Protein AF-A0A7S4PZ43-F1 (afdb_monomer_lite)

Structure (mmCIF, N/CA/C/O backbone):
data_AF-A0A7S4PZ43-F1
#
_entry.id   AF-A0A7S4PZ43-F1
#
loop_
_atom_site.group_PDB
_atom_site.id
_atom_site.type_symbol
_atom_site.label_atom_id
_atom_site.label_alt_id
_atom_site.label_comp_id
_atom_site.label_asym_id
_atom_site.label_entity_id
_atom_site.label_seq_id
_atom_site.pdbx_PDB_ins_code
_atom_site.Cartn_x
_atom_site.Cartn_y
_atom_site.Cartn_z
_atom_site.occupancy
_atom_site.B_iso_or_equiv
_atom_site.auth_seq_id
_atom_site.auth_comp_id
_atom_site.auth_asym_id
_atom_site.auth_atom_id
_atom_site.pdbx_PDB_model_num
ATOM 1 N N . THR A 1 1 ? 47.391 -10.861 -33.646 1.00 40.06 1 THR A N 1
ATOM 2 C CA . THR A 1 1 ? 48.152 -11.902 -34.379 1.00 40.06 1 THR A CA 1
ATOM 3 C C . THR A 1 1 ? 47.285 -12.663 -35.394 1.00 40.06 1 THR A C 1
ATOM 5 O O . THR A 1 1 ? 47.158 -13.875 -35.329 1.00 40.06 1 THR A O 1
ATOM 8 N N . ARG A 1 2 ? 46.700 -11.979 -36.395 1.00 37.09 2 ARG A N 1
ATOM 9 C CA . ARG A 1 2 ? 46.021 -12.621 -37.548 1.00 37.09 2 ARG A CA 1
ATOM 10 C C . ARG A 1 2 ? 46.841 -12.395 -38.825 1.00 37.09 2 ARG A C 1
ATOM 12 O O . ARG A 1 2 ? 46.509 -11.481 -39.571 1.00 37.09 2 ARG A O 1
ATOM 19 N N . LYS A 1 3 ? 47.926 -13.160 -39.020 1.00 43.06 3 LYS A N 1
ATOM 20 C CA . LYS A 1 3 ? 48.665 -13.348 -40.299 1.00 43.06 3 LYS A CA 1
ATOM 21 C C . LYS A 1 3 ? 49.928 -14.216 -40.107 1.00 43.06 3 LYS A C 1
ATOM 23 O O . LYS A 1 3 ? 51.044 -13.800 -40.384 1.00 43.06 3 LYS A O 1
ATOM 28 N N . SER A 1 4 ? 49.745 -15.440 -39.633 1.00 44.03 4 SER A N 1
ATOM 29 C CA . SER A 1 4 ? 50.685 -16.552 -39.829 1.00 44.03 4 SER A CA 1
ATOM 30 C C . SER A 1 4 ? 49.905 -17.861 -39.670 1.00 44.03 4 SER A C 1
ATOM 32 O O . SER A 1 4 ? 48.785 -17.832 -39.160 1.00 44.03 4 SER A O 1
ATOM 34 N N . LEU A 1 5 ? 50.477 -18.974 -40.142 1.00 38.12 5 LEU A N 1
ATOM 35 C CA . LEU A 1 5 ? 49.819 -20.281 -40.304 1.00 38.12 5 LEU A CA 1
ATOM 36 C C . LEU A 1 5 ? 48.765 -20.297 -41.423 1.00 38.12 5 LEU A C 1
ATOM 38 O O . LEU A 1 5 ? 47.557 -20.217 -41.205 1.00 38.12 5 LEU A O 1
ATOM 42 N N . GLY A 1 6 ? 49.257 -20.450 -42.655 1.00 43.44 6 GLY A N 1
ATOM 43 C CA . GLY A 1 6 ? 48.448 -21.004 -43.733 1.00 43.44 6 GLY A CA 1
ATOM 44 C C . GLY A 1 6 ? 48.232 -22.496 -43.481 1.00 43.44 6 GLY A C 1
ATOM 45 O O . GLY A 1 6 ?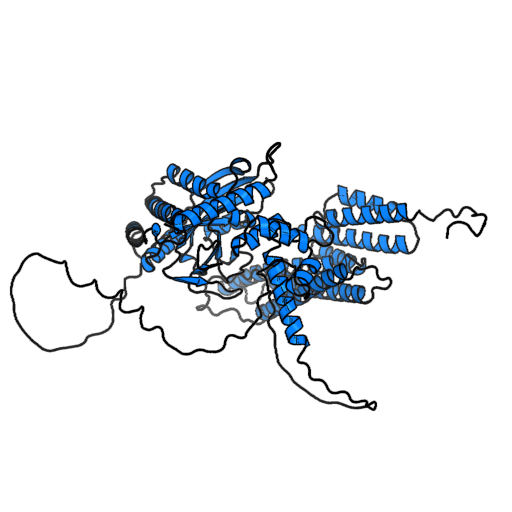 49.195 -23.253 -43.402 1.00 43.44 6 GLY A O 1
ATOM 46 N N . GLY A 1 7 ? 46.974 -22.905 -43.356 1.00 33.47 7 GLY A N 1
ATOM 47 C CA . GLY A 1 7 ? 46.552 -24.299 -43.282 1.00 33.47 7 GLY A CA 1
ATOM 48 C C . GLY A 1 7 ? 45.189 -24.423 -43.948 1.00 33.47 7 GLY A C 1
ATOM 49 O O . GLY A 1 7 ? 44.293 -23.622 -43.678 1.00 33.47 7 GLY A O 1
ATOM 50 N N . SER A 1 8 ? 45.038 -25.380 -44.863 1.00 41.94 8 SER A N 1
ATOM 51 C CA . SER A 1 8 ? 43.775 -25.604 -45.563 1.00 41.94 8 SER A CA 1
ATOM 52 C C . SER A 1 8 ? 42.727 -26.134 -44.587 1.00 41.94 8 SER A C 1
ATOM 54 O O . SER A 1 8 ? 42.802 -27.288 -44.165 1.00 41.94 8 SER A O 1
ATOM 56 N N . PHE A 1 9 ? 41.733 -25.314 -44.246 1.00 32.78 9 PHE A N 1
ATOM 57 C CA . PHE A 1 9 ? 40.575 -25.787 -43.496 1.00 32.78 9 PHE A CA 1
ATOM 58 C C . PHE A 1 9 ? 39.687 -26.641 -44.403 1.00 32.78 9 PHE A C 1
ATOM 60 O O . PHE A 1 9 ? 38.910 -26.125 -45.208 1.00 32.78 9 PHE A O 1
ATOM 67 N N . SER A 1 10 ? 39.794 -27.959 -44.242 1.00 39.12 10 SER A N 1
ATOM 68 C CA . SER A 1 10 ? 38.740 -28.884 -44.639 1.00 39.12 10 SER A CA 1
ATOM 69 C C . SER A 1 10 ? 37.443 -28.543 -43.893 1.00 39.12 10 SER A C 1
ATOM 71 O O . SER A 1 10 ? 37.439 -27.991 -42.789 1.00 39.12 10 SER A O 1
ATOM 73 N N . HIS A 1 11 ? 36.316 -28.802 -44.549 1.00 38.19 11 HIS A N 1
ATOM 74 C CA . HIS A 1 11 ? 35.013 -28.288 -44.141 1.00 38.19 11 HIS A CA 1
ATOM 75 C C . HIS A 1 11 ? 34.475 -29.049 -42.914 1.00 38.19 11 HIS A C 1
ATOM 77 O O . HIS A 1 11 ? 33.868 -30.108 -43.050 1.00 38.19 11 HIS A O 1
ATOM 83 N N . VAL A 1 12 ? 34.681 -28.514 -41.705 1.00 37.78 12 VAL A N 1
ATOM 84 C CA . VAL A 1 12 ? 34.055 -29.044 -40.480 1.00 37.78 12 VAL A CA 1
ATOM 85 C C . VAL A 1 12 ? 32.591 -28.601 -40.439 1.00 37.78 12 VAL A C 1
ATOM 87 O O . VAL A 1 12 ? 32.253 -27.535 -39.916 1.00 37.78 12 VAL A O 1
ATOM 90 N N . SER A 1 13 ? 31.704 -29.423 -40.999 1.00 43.84 13 SER A N 1
ATOM 91 C CA . SER A 1 13 ? 30.257 -29.239 -40.881 1.00 43.84 13 SER A CA 1
ATOM 92 C C . SER A 1 13 ? 29.809 -29.509 -39.440 1.00 43.84 13 SER A C 1
ATOM 94 O O . SER A 1 13 ? 29.650 -30.661 -39.046 1.00 43.84 13 SER A O 1
ATOM 96 N N . GLY A 1 14 ? 29.607 -28.454 -38.644 1.00 49.31 14 GLY A N 1
ATOM 97 C CA . GLY A 1 14 ? 29.029 -28.589 -37.299 1.00 49.31 14 GLY A CA 1
ATOM 98 C C . GLY A 1 14 ? 29.255 -27.413 -36.347 1.00 49.31 14 GLY A C 1
ATOM 99 O O . GLY A 1 14 ? 28.447 -27.191 -35.448 1.00 49.31 14 GLY A O 1
ATOM 100 N N . SER A 1 15 ? 30.307 -26.610 -36.538 1.00 53.00 15 SER A N 1
ATOM 101 C CA . SER A 1 15 ? 30.598 -25.503 -35.615 1.00 53.00 15 SER A CA 1
ATOM 102 C C . SER A 1 15 ? 29.815 -24.232 -35.964 1.00 53.00 15 SER A C 1
ATOM 104 O O . SER A 1 15 ? 30.200 -23.460 -36.846 1.00 53.00 15 SER A O 1
ATOM 106 N N . LYS A 1 16 ? 28.707 -23.987 -35.250 1.00 61.78 16 LYS A N 1
ATOM 107 C CA . LYS A 1 16 ? 28.014 -22.687 -35.272 1.00 61.78 16 LYS A CA 1
ATOM 108 C C . LYS A 1 16 ? 28.978 -21.576 -34.861 1.00 61.78 16 LYS A C 1
ATOM 110 O O . LYS A 1 16 ? 29.667 -21.681 -33.848 1.00 61.78 16 LYS A O 1
ATOM 115 N N . THR A 1 17 ? 28.959 -20.462 -35.589 1.00 70.94 17 THR A N 1
ATOM 116 C CA . THR A 1 17 ? 29.810 -19.310 -35.256 1.00 70.94 17 THR A CA 1
ATOM 117 C C . THR A 1 17 ? 29.513 -18.765 -33.851 1.00 70.94 17 THR A C 1
ATOM 119 O O . THR A 1 17 ? 28.366 -18.767 -33.401 1.00 70.94 17 THR A O 1
ATOM 122 N N . ILE A 1 18 ? 30.526 -18.202 -33.181 1.00 70.81 18 ILE A N 1
ATOM 123 C CA . ILE A 1 18 ? 30.396 -17.572 -31.848 1.00 70.81 18 ILE A CA 1
ATOM 124 C C . ILE A 1 18 ? 29.248 -16.540 -31.816 1.00 70.81 18 ILE A C 1
ATOM 126 O O . ILE A 1 18 ? 28.489 -16.468 -30.850 1.00 70.81 18 ILE A O 1
ATOM 130 N N . LYS A 1 19 ? 29.057 -15.784 -32.909 1.00 73.69 19 LYS A N 1
ATOM 131 C CA . LYS A 1 19 ? 27.944 -14.829 -33.065 1.00 73.69 19 LYS A CA 1
ATOM 132 C C . LYS A 1 19 ? 26.570 -15.510 -33.023 1.00 73.69 19 LYS A C 1
ATOM 134 O O . LYS A 1 19 ? 25.639 -14.968 -32.434 1.00 73.69 19 LYS A O 1
ATOM 139 N N . GLN A 1 20 ? 26.442 -16.688 -33.633 1.00 76.12 20 GLN A N 1
ATOM 140 C CA . GLN A 1 20 ? 25.207 -17.471 -33.638 1.00 76.12 20 GLN A CA 1
ATOM 141 C C . GLN A 1 20 ? 24.920 -18.061 -32.251 1.00 76.12 20 GLN A C 1
ATOM 143 O O . GLN A 1 20 ? 23.798 -17.916 -31.774 1.00 76.12 20 GLN A O 1
ATOM 148 N N . LYS A 1 21 ? 25.928 -18.622 -31.564 1.00 73.31 21 LYS A N 1
ATOM 149 C CA . LYS A 1 21 ? 25.785 -19.096 -30.173 1.00 73.31 21 LYS A CA 1
ATOM 150 C C . LYS A 1 21 ? 25.343 -17.975 -29.224 1.00 73.31 21 LYS A C 1
ATOM 152 O O . LYS A 1 21 ? 24.355 -18.137 -28.511 1.00 73.31 21 LYS A O 1
ATOM 157 N N . LYS A 1 22 ? 25.983 -16.798 -29.290 1.00 78.00 22 LYS A N 1
ATOM 158 C CA . LYS A 1 22 ? 25.585 -15.624 -28.491 1.00 78.00 22 LYS A CA 1
ATOM 159 C C . LYS A 1 22 ? 24.127 -15.214 -28.746 1.00 78.00 22 LYS A C 1
ATOM 161 O O . LYS A 1 22 ? 23.372 -15.032 -27.798 1.00 78.00 22 LYS A O 1
ATOM 166 N N . ARG A 1 23 ? 23.700 -15.146 -30.015 1.00 84.56 23 ARG A N 1
ATOM 167 C CA . ARG A 1 23 ? 22.309 -14.825 -30.391 1.00 84.56 23 ARG A CA 1
ATOM 168 C C . ARG A 1 23 ? 21.291 -15.808 -29.798 1.00 84.56 23 ARG A C 1
ATOM 170 O O . ARG A 1 23 ? 20.226 -15.374 -29.366 1.00 84.56 23 ARG A O 1
ATOM 177 N N . VAL A 1 24 ? 21.598 -17.106 -29.790 1.00 83.88 24 VAL A N 1
ATOM 178 C CA . VAL A 1 24 ? 20.732 -18.146 -29.204 1.00 83.88 24 VAL A CA 1
ATOM 179 C C . VAL A 1 24 ? 20.622 -17.964 -27.684 1.00 83.88 24 VAL A C 1
ATOM 181 O O . VAL A 1 24 ? 19.514 -17.971 -27.149 1.00 83.88 24 VAL A O 1
ATOM 184 N N . LEU A 1 25 ? 21.741 -17.696 -27.002 1.00 79.69 25 LEU A N 1
ATOM 185 C CA . LEU A 1 25 ? 21.775 -17.438 -25.558 1.00 79.69 25 LEU A CA 1
ATOM 186 C C . LEU A 1 25 ? 21.009 -16.162 -25.160 1.00 79.69 25 LEU A C 1
ATOM 188 O O . LEU A 1 25 ? 20.239 -16.178 -24.201 1.00 79.69 25 LEU A O 1
ATOM 192 N N . ASP A 1 26 ? 21.172 -15.065 -25.902 1.00 81.25 26 ASP A N 1
ATOM 193 C CA . ASP A 1 26 ? 20.469 -13.805 -25.626 1.00 81.25 26 ASP A CA 1
ATOM 194 C C . ASP A 1 26 ? 18.951 -13.941 -25.879 1.00 81.25 26 ASP A C 1
ATOM 196 O O . ASP A 1 26 ? 18.136 -13.455 -25.088 1.00 81.25 26 ASP A O 1
ATOM 200 N N . LYS A 1 27 ? 18.552 -14.698 -26.916 1.00 87.38 27 LYS A N 1
ATOM 201 C CA . LYS A 1 27 ? 17.149 -15.070 -27.181 1.00 87.38 27 LYS A CA 1
ATOM 202 C C . LYS A 1 27 ? 16.567 -15.919 -26.040 1.00 87.38 27 LYS A C 1
ATOM 204 O O . LYS A 1 27 ? 15.459 -15.633 -25.588 1.00 87.38 27 LYS A O 1
ATOM 209 N N . TYR A 1 28 ? 17.316 -16.900 -25.523 1.00 86.94 28 TYR A N 1
ATOM 210 C CA . TYR A 1 28 ? 16.922 -17.676 -24.339 1.00 86.94 28 TYR A CA 1
ATOM 211 C C . TYR A 1 28 ? 16.715 -16.786 -23.104 1.00 86.94 28 TYR A C 1
ATOM 213 O O . TYR A 1 28 ? 15.659 -16.848 -22.475 1.00 86.94 28 TYR A O 1
ATOM 221 N N . ARG A 1 29 ? 17.681 -15.913 -22.781 1.00 80.88 29 ARG A N 1
ATOM 222 C CA . ARG A 1 29 ? 17.624 -15.015 -21.610 1.00 80.88 29 ARG A CA 1
ATOM 223 C C . ARG A 1 29 ? 16.364 -14.145 -21.601 1.00 80.88 29 ARG A C 1
ATOM 225 O O . ARG A 1 29 ? 15.689 -14.061 -20.573 1.00 80.88 29 ARG A O 1
ATOM 232 N N . GLY A 1 30 ? 16.016 -13.552 -22.746 1.00 82.00 30 GLY A N 1
ATOM 233 C CA . GLY A 1 30 ? 14.784 -12.773 -22.898 1.00 82.00 30 GLY A CA 1
ATOM 234 C C . GLY A 1 30 ? 13.521 -13.606 -22.651 1.00 82.00 30 GLY A C 1
ATOM 235 O O . GLY A 1 30 ? 12.648 -13.197 -21.881 1.00 82.00 30 GLY A O 1
ATOM 236 N N . LEU A 1 31 ? 13.450 -14.804 -23.241 1.00 86.75 31 LEU A N 1
ATOM 237 C CA . LEU A 1 31 ? 12.308 -15.712 -23.096 1.00 86.75 31 LEU A CA 1
ATOM 238 C C . LEU A 1 31 ? 12.152 -16.242 -21.664 1.00 86.75 31 LEU A C 1
ATOM 240 O O . LEU A 1 31 ? 11.038 -16.210 -21.147 1.00 86.75 31 LEU A O 1
ATOM 244 N N . ARG A 1 32 ? 13.240 -16.628 -20.979 1.00 83.06 32 ARG A N 1
ATOM 245 C CA . ARG A 1 32 ? 13.225 -17.012 -19.551 1.00 83.06 32 ARG A CA 1
ATOM 246 C C . ARG A 1 32 ? 12.598 -15.908 -18.698 1.00 83.06 32 ARG A C 1
ATOM 248 O O . ARG A 1 32 ? 11.658 -16.162 -17.951 1.00 83.06 32 ARG A O 1
ATOM 255 N N . GLY A 1 33 ? 13.042 -14.660 -18.865 1.00 76.69 33 GLY A N 1
ATOM 256 C CA . GLY A 1 33 ? 12.478 -13.519 -18.137 1.00 76.69 33 GLY A CA 1
ATOM 257 C C . GLY A 1 33 ? 11.003 -13.235 -18.461 1.00 76.69 33 GLY A C 1
ATOM 258 O O . GLY A 1 33 ? 10.268 -12.725 -17.616 1.00 76.69 33 GLY A O 1
ATOM 259 N N . MET A 1 34 ? 10.529 -13.536 -19.672 1.00 84.31 34 MET A N 1
ATOM 260 C CA . MET A 1 34 ? 9.101 -13.451 -20.013 1.00 84.31 34 MET A CA 1
ATOM 261 C C . MET A 1 34 ? 8.296 -14.584 -19.363 1.00 84.31 34 MET A C 1
ATOM 263 O O . MET A 1 34 ? 7.249 -14.321 -18.767 1.00 84.31 34 MET A O 1
ATOM 267 N N . LEU A 1 35 ? 8.816 -15.812 -19.409 1.00 81.88 35 LEU A N 1
ATOM 268 C CA . LEU A 1 35 ? 8.137 -17.012 -18.930 1.00 81.88 35 LEU A CA 1
ATOM 269 C C . LEU A 1 35 ? 8.001 -17.035 -17.403 1.00 81.88 35 LEU A C 1
ATOM 271 O O . LEU A 1 35 ? 6.926 -17.335 -16.901 1.00 81.88 35 LEU A O 1
ATOM 275 N N . LEU A 1 36 ? 9.023 -16.607 -16.654 1.00 74.94 36 LEU A N 1
ATOM 276 C CA . LEU A 1 36 ? 8.933 -16.495 -15.189 1.00 74.94 36 LEU A CA 1
ATOM 277 C C . LEU A 1 36 ? 7.823 -15.523 -14.738 1.00 74.94 36 LEU A C 1
ATOM 279 O O . LEU A 1 36 ? 7.160 -15.752 -13.730 1.00 74.94 36 LEU A O 1
ATOM 283 N N . ARG A 1 37 ? 7.557 -14.464 -15.518 1.00 77.81 37 ARG A N 1
ATOM 284 C CA . ARG A 1 37 ? 6.448 -13.525 -15.258 1.00 77.81 37 ARG A CA 1
ATOM 285 C C . ARG A 1 37 ? 5.091 -14.092 -15.692 1.00 77.81 37 ARG A C 1
ATOM 287 O O . ARG A 1 37 ? 4.084 -13.872 -15.014 1.00 77.81 37 ARG A O 1
ATOM 294 N N . LYS A 1 38 ? 5.042 -14.824 -16.810 1.00 83.38 38 LYS A N 1
ATOM 295 C CA . LYS A 1 38 ? 3.827 -15.462 -17.349 1.00 83.38 38 LYS A CA 1
ATOM 296 C C . LYS A 1 38 ? 4.094 -16.925 -17.743 1.00 83.38 38 LYS A C 1
ATOM 298 O O . LYS A 1 38 ? 4.262 -17.197 -18.931 1.00 83.38 38 LYS A O 1
ATOM 303 N N . PRO A 1 39 ? 4.060 -17.866 -16.778 1.00 85.06 39 PRO A N 1
ATOM 304 C CA . PRO A 1 39 ? 4.402 -19.274 -17.015 1.00 85.06 39 PRO A CA 1
ATOM 305 C C . PRO A 1 39 ? 3.516 -19.981 -18.048 1.00 85.06 39 PRO A C 1
ATOM 307 O O . PRO A 1 39 ? 3.942 -20.929 -18.694 1.00 85.06 39 PRO A O 1
ATOM 310 N N . GLU A 1 40 ? 2.288 -19.494 -18.230 1.00 85.94 40 GLU A N 1
ATOM 311 C CA . GLU A 1 40 ? 1.296 -20.049 -19.158 1.00 85.94 40 GLU A CA 1
ATOM 312 C C . GLU A 1 40 ? 1.296 -19.367 -20.542 1.00 85.94 40 GLU A C 1
ATOM 314 O O . GLU A 1 40 ? 0.433 -19.665 -21.371 1.00 85.94 40 GLU A O 1
ATOM 319 N N . ASP A 1 41 ? 2.223 -18.439 -20.828 1.00 89.81 41 ASP A N 1
ATOM 320 C CA . ASP A 1 41 ? 2.248 -17.769 -22.133 1.00 89.81 41 ASP A CA 1
ATOM 321 C C . ASP A 1 41 ? 2.708 -18.710 -23.257 1.00 89.81 41 ASP A C 1
ATOM 323 O O . ASP A 1 41 ? 3.895 -18.880 -23.544 1.00 89.81 41 ASP A O 1
ATOM 327 N N . GLN A 1 42 ? 1.718 -19.254 -23.961 1.00 89.19 42 GLN A N 1
ATOM 328 C CA . GLN A 1 42 ? 1.879 -20.123 -25.125 1.00 89.19 42 GLN A CA 1
ATOM 329 C C . GLN A 1 42 ? 2.745 -19.514 -26.240 1.00 89.19 42 GLN A C 1
ATOM 331 O O . GLN A 1 42 ? 3.337 -20.260 -27.020 1.00 89.19 42 GLN A O 1
ATOM 336 N N . LYS A 1 43 ? 2.851 -18.179 -26.344 1.00 90.75 43 LYS A N 1
ATOM 337 C CA . LYS A 1 43 ? 3.760 -17.541 -27.312 1.00 90.75 43 LYS A CA 1
ATOM 338 C C . LYS A 1 43 ? 5.217 -17.685 -26.877 1.00 90.75 43 LYS A C 1
ATOM 340 O O . LYS A 1 43 ? 6.040 -18.124 -27.678 1.00 90.75 43 LYS A O 1
ATOM 345 N N . THR A 1 44 ? 5.521 -17.375 -25.617 1.00 89.50 44 THR A N 1
ATOM 346 C CA . THR A 1 44 ? 6.857 -17.552 -25.032 1.00 89.50 44 THR A CA 1
ATOM 347 C C . THR A 1 44 ? 7.281 -19.023 -25.022 1.00 89.50 44 THR A C 1
ATOM 349 O O . THR A 1 44 ? 8.397 -19.317 -25.441 1.00 89.50 44 THR A O 1
ATOM 352 N N . LEU A 1 45 ? 6.390 -19.956 -24.659 1.00 87.19 45 LEU A N 1
ATOM 353 C CA . LEU A 1 45 ? 6.670 -21.402 -24.700 1.00 87.19 45 LEU A CA 1
ATOM 354 C C . LEU A 1 45 ? 7.011 -21.893 -26.117 1.00 87.19 45 LEU A C 1
ATOM 356 O O . LEU A 1 45 ? 8.025 -22.558 -26.313 1.00 87.19 45 LEU A O 1
ATOM 360 N N . LYS A 1 46 ? 6.231 -21.509 -27.139 1.00 91.25 46 LYS A N 1
ATOM 361 C CA . LYS A 1 46 ? 6.539 -21.852 -28.542 1.00 91.25 46 LYS A CA 1
ATOM 362 C C . LYS A 1 46 ? 7.858 -21.243 -29.021 1.00 91.25 46 LYS A C 1
ATOM 364 O O . LYS A 1 46 ? 8.600 -21.888 -29.758 1.00 91.25 46 LYS A O 1
ATOM 369 N N . ALA A 1 47 ? 8.169 -20.018 -28.601 1.00 91.19 47 ALA A N 1
ATOM 370 C CA . ALA A 1 47 ? 9.442 -19.381 -28.920 1.00 91.19 47 ALA A CA 1
ATOM 371 C C . ALA A 1 47 ? 10.632 -20.066 -28.221 1.00 91.19 47 ALA A C 1
ATOM 373 O O . ALA A 1 47 ? 11.701 -20.163 -28.823 1.00 91.19 47 ALA A O 1
ATOM 374 N N . LEU A 1 48 ? 10.446 -20.577 -26.998 1.00 89.50 48 LEU A N 1
ATOM 375 C CA . LEU A 1 48 ? 11.454 -21.333 -26.250 1.00 89.50 48 LEU A CA 1
ATOM 376 C C . LEU A 1 48 ? 11.702 -22.712 -26.879 1.00 89.50 48 LEU A C 1
ATOM 378 O O . LEU A 1 48 ? 12.852 -23.062 -27.129 1.00 89.50 48 LEU A O 1
ATOM 382 N N . ALA A 1 49 ? 10.644 -23.426 -27.271 1.00 88.94 49 ALA A N 1
ATOM 383 C CA . ALA A 1 49 ? 10.756 -24.671 -28.033 1.00 88.94 49 ALA A CA 1
ATOM 384 C C . ALA A 1 49 ? 11.492 -24.473 -29.375 1.00 88.94 49 ALA A C 1
ATOM 386 O O . ALA A 1 49 ? 12.287 -25.321 -29.777 1.00 88.94 49 ALA A O 1
ATOM 387 N N . ALA A 1 50 ? 11.297 -23.328 -30.044 1.00 89.62 50 ALA A N 1
ATOM 388 C CA . ALA A 1 50 ? 12.059 -22.978 -31.243 1.00 89.62 50 ALA A CA 1
ATOM 389 C C . ALA A 1 50 ? 13.551 -22.721 -30.946 1.00 89.62 50 ALA A C 1
ATOM 391 O O . ALA A 1 50 ? 14.394 -23.156 -31.720 1.00 89.62 50 ALA A O 1
ATOM 392 N N . VAL A 1 51 ? 13.895 -22.076 -29.820 1.00 88.81 51 VAL A N 1
ATOM 393 C CA . VAL A 1 51 ? 15.298 -21.974 -29.356 1.00 88.81 51 VAL A CA 1
ATOM 394 C C . VAL A 1 51 ? 15.883 -23.359 -29.090 1.00 88.81 51 VAL A C 1
ATOM 396 O O . VAL A 1 51 ? 17.008 -23.628 -29.496 1.00 88.81 51 VAL A O 1
ATOM 399 N N . ARG A 1 52 ? 15.111 -24.253 -28.462 1.00 89.12 52 ARG A N 1
ATOM 400 C CA . ARG A 1 52 ? 15.521 -25.632 -28.179 1.00 89.12 52 ARG A CA 1
ATOM 401 C C . ARG A 1 52 ? 15.841 -26.404 -29.461 1.00 89.12 52 ARG A C 1
ATOM 403 O O . ARG A 1 52 ? 16.876 -27.052 -29.532 1.00 89.12 52 ARG A O 1
ATOM 410 N N . ALA A 1 53 ? 14.992 -26.279 -30.481 1.00 87.38 53 ALA A N 1
ATOM 411 C CA . ALA A 1 53 ? 15.184 -26.899 -31.793 1.00 87.38 53 ALA A CA 1
ATOM 412 C C . ALA A 1 53 ? 16.352 -26.304 -32.606 1.00 87.38 53 ALA A C 1
ATOM 414 O O . ALA A 1 53 ? 16.800 -26.924 -33.566 1.00 87.38 53 ALA A O 1
ATOM 415 N N . GLU A 1 54 ? 16.861 -25.120 -32.244 1.00 85.69 54 GLU A N 1
ATOM 416 C CA . GLU A 1 54 ? 18.083 -24.574 -32.843 1.00 85.69 54 GLU A CA 1
ATOM 417 C C . GLU A 1 54 ? 19.361 -25.230 -32.278 1.00 85.69 54 GLU A C 1
ATOM 419 O O . GLU A 1 54 ? 20.399 -25.134 -32.933 1.00 85.69 54 GLU A O 1
ATOM 424 N N . LEU A 1 55 ? 19.344 -25.857 -31.089 1.00 83.69 55 LEU A N 1
ATOM 425 C CA . LEU A 1 55 ? 20.530 -26.415 -30.407 1.00 83.69 55 LEU A CA 1
ATOM 426 C C . LEU A 1 55 ? 21.026 -27.740 -31.015 1.00 83.69 55 LEU A C 1
ATOM 428 O O . LEU A 1 55 ? 20.244 -28.527 -31.534 1.00 83.69 55 LEU A O 1
ATOM 432 N N . GLY A 1 56 ? 22.346 -27.957 -30.973 1.00 78.00 56 GLY A N 1
ATOM 433 C CA . GLY A 1 56 ? 23.007 -29.188 -31.426 1.00 78.00 56 GLY A CA 1
ATOM 434 C C . GLY A 1 56 ? 23.502 -30.068 -30.272 1.00 78.00 56 GLY A C 1
ATOM 435 O O . GLY A 1 56 ? 23.226 -29.800 -29.108 1.00 78.00 56 GLY A O 1
ATOM 436 N N . GLU A 1 57 ? 24.272 -31.108 -30.594 1.00 75.19 57 GLU A N 1
ATOM 437 C CA . GLU A 1 57 ? 24.673 -32.144 -29.623 1.00 75.19 57 GLU A CA 1
ATOM 438 C C . GLU A 1 57 ? 25.934 -31.821 -28.797 1.00 75.19 57 GLU A C 1
ATOM 440 O O . GLU A 1 57 ? 26.270 -32.573 -27.885 1.00 75.19 57 GLU A O 1
ATOM 445 N N . GLY A 1 58 ? 26.637 -30.722 -29.095 1.00 75.62 58 GLY A N 1
ATOM 446 C CA . GLY A 1 58 ? 27.883 -30.348 -28.414 1.00 75.62 58 GLY A CA 1
ATOM 447 C C . GLY A 1 58 ? 27.686 -29.924 -26.953 1.00 75.62 58 GLY A C 1
ATOM 448 O O . GLY A 1 58 ? 26.645 -29.388 -26.593 1.00 75.62 58 GLY A O 1
ATOM 449 N N . GLU A 1 59 ? 28.713 -30.104 -26.122 1.00 72.75 59 GLU A N 1
ATOM 450 C CA . GLU A 1 59 ? 28.660 -29.949 -24.656 1.00 72.75 59 GLU A CA 1
ATOM 451 C C . GLU A 1 59 ? 28.066 -28.611 -24.158 1.00 72.75 59 GLU A C 1
ATOM 453 O O . GLU A 1 59 ? 27.214 -28.601 -23.270 1.00 72.75 59 GLU A O 1
ATOM 458 N N . GLU A 1 60 ? 28.431 -27.481 -24.775 1.00 71.50 60 GLU A N 1
ATOM 459 C CA . GLU A 1 60 ? 27.841 -26.165 -24.464 1.00 71.50 60 GLU A CA 1
ATOM 460 C C . GLU A 1 60 ? 26.344 -26.078 -24.817 1.00 71.50 60 GLU A C 1
ATOM 462 O O . GLU A 1 60 ? 25.551 -25.519 -24.055 1.00 71.50 60 GLU A O 1
ATOM 467 N N . ASP A 1 61 ? 25.949 -26.634 -25.969 1.00 81.12 61 ASP A N 1
ATOM 468 C CA . ASP A 1 61 ? 24.554 -26.662 -26.420 1.00 81.12 61 ASP A CA 1
ATOM 469 C C . ASP A 1 61 ? 23.739 -27.624 -25.517 1.00 81.12 61 ASP A C 1
ATOM 471 O O . ASP A 1 61 ? 22.597 -27.313 -25.187 1.00 81.12 61 ASP A O 1
ATOM 475 N N . GLN A 1 62 ? 24.338 -28.718 -25.017 1.00 83.06 62 GLN A N 1
ATOM 476 C CA . GLN A 1 62 ? 23.745 -29.639 -24.030 1.00 83.06 62 GLN A CA 1
ATOM 477 C C . GLN A 1 62 ? 23.542 -28.991 -22.651 1.00 83.06 62 GLN A C 1
ATOM 479 O O . GLN A 1 62 ? 22.509 -29.199 -22.011 1.00 83.06 62 GLN A O 1
ATOM 484 N N . ALA A 1 63 ? 24.494 -28.179 -22.182 1.00 79.44 63 ALA A N 1
ATOM 485 C CA . ALA A 1 63 ? 24.337 -27.420 -20.940 1.00 79.44 63 ALA A CA 1
ATOM 486 C C . ALA A 1 63 ? 23.178 -26.411 -21.046 1.00 79.44 63 ALA A C 1
ATOM 488 O O . ALA A 1 63 ? 22.332 -26.332 -20.153 1.00 79.44 63 ALA A O 1
ATOM 489 N N . LEU A 1 64 ? 23.083 -25.696 -22.173 1.00 82.00 64 LEU A N 1
ATOM 490 C CA . LEU A 1 64 ? 21.972 -24.782 -22.441 1.00 82.00 64 LEU A CA 1
ATOM 491 C C . LEU A 1 64 ? 20.635 -25.523 -22.634 1.00 82.00 64 LEU A C 1
ATOM 493 O O . LEU A 1 64 ? 19.596 -25.014 -22.220 1.00 82.00 64 LEU A O 1
ATOM 497 N N . LEU A 1 65 ? 20.645 -26.734 -23.200 1.00 86.12 65 LEU A N 1
ATOM 498 C CA . LEU A 1 65 ? 19.459 -27.581 -23.344 1.00 86.12 65 LEU A CA 1
ATOM 499 C C . LEU A 1 65 ? 18.878 -27.992 -21.981 1.00 86.12 65 LEU A C 1
ATOM 501 O O . LEU A 1 65 ? 17.672 -27.849 -21.779 1.00 86.12 65 LEU A O 1
ATOM 505 N N . LYS A 1 66 ? 19.723 -28.425 -21.035 1.00 85.31 66 LYS A N 1
ATOM 506 C CA . LYS A 1 66 ? 19.318 -28.743 -19.651 1.00 85.31 66 LYS A CA 1
ATOM 507 C C . LYS A 1 66 ? 18.721 -27.530 -18.930 1.00 85.31 66 LYS A C 1
ATOM 509 O O . LYS A 1 66 ? 17.680 -27.627 -18.288 1.00 85.31 66 LYS A O 1
ATOM 514 N N . GLU A 1 67 ? 19.343 -26.367 -19.091 1.00 84.94 67 GLU A N 1
ATOM 515 C CA . GLU A 1 67 ? 18.894 -25.098 -18.506 1.00 84.94 67 GLU A CA 1
ATOM 516 C C . GLU A 1 67 ? 17.561 -24.604 -19.123 1.00 84.94 67 GLU A C 1
ATOM 518 O O . GLU A 1 67 ? 16.694 -24.100 -18.403 1.00 84.94 67 GLU A O 1
ATOM 523 N N . ILE A 1 68 ? 17.326 -24.845 -20.423 1.00 87.50 68 ILE A N 1
ATOM 524 C CA . ILE A 1 68 ? 16.014 -24.650 -21.068 1.00 87.50 68 ILE A CA 1
ATOM 525 C C . ILE A 1 68 ? 14.968 -25.607 -20.487 1.00 87.50 68 ILE A C 1
ATOM 527 O O . ILE A 1 68 ? 13.901 -25.144 -20.088 1.00 87.50 68 ILE A O 1
ATOM 531 N N . GLN A 1 69 ? 15.265 -26.908 -20.401 1.00 89.75 69 GLN A N 1
ATOM 532 C CA . GLN A 1 69 ? 14.353 -27.919 -19.844 1.00 89.75 69 GLN A CA 1
ATOM 533 C C . GLN A 1 69 ? 13.961 -27.588 -18.397 1.00 89.75 69 GLN A C 1
ATOM 535 O O . GLN A 1 69 ? 12.785 -27.635 -18.048 1.00 89.75 69 GLN A O 1
ATOM 540 N N . ALA A 1 70 ? 14.917 -27.150 -17.578 1.00 88.88 70 ALA A N 1
ATOM 541 C CA . ALA A 1 70 ? 14.667 -26.705 -16.211 1.00 88.88 70 ALA A CA 1
ATOM 542 C C . ALA A 1 70 ? 13.746 -25.477 -16.136 1.00 88.88 70 ALA A C 1
ATOM 544 O O . ALA A 1 70 ? 12.906 -25.377 -15.244 1.00 88.88 70 ALA A O 1
ATOM 545 N N . THR A 1 71 ? 13.871 -24.549 -17.087 1.00 88.69 71 THR A N 1
ATOM 546 C CA . THR A 1 71 ? 12.986 -23.381 -17.200 1.00 88.69 71 THR A CA 1
ATOM 547 C C . THR A 1 71 ? 11.591 -23.757 -17.720 1.00 88.69 71 THR A C 1
ATOM 549 O O . THR A 1 71 ? 10.603 -23.183 -17.257 1.00 88.69 71 THR A O 1
ATOM 552 N N . GLU A 1 72 ? 11.479 -24.739 -18.623 1.00 90.38 72 GLU A N 1
ATOM 553 C CA . GLU A 1 72 ? 10.198 -25.332 -19.047 1.00 90.38 72 GLU A CA 1
ATOM 554 C C . GLU A 1 72 ? 9.494 -26.018 -17.858 1.00 90.38 72 GLU A C 1
ATOM 556 O O . GLU A 1 72 ? 8.315 -25.754 -17.607 1.00 90.38 72 GLU A O 1
ATOM 561 N N . ALA A 1 73 ? 10.228 -26.810 -17.068 1.00 91.38 73 ALA A N 1
ATOM 562 C CA . ALA A 1 73 ? 9.736 -27.468 -15.858 1.00 91.38 73 ALA A CA 1
ATOM 563 C C . ALA A 1 73 ? 9.305 -26.456 -14.779 1.00 91.38 73 ALA A C 1
ATOM 565 O O . ALA A 1 73 ? 8.186 -26.527 -14.274 1.00 91.38 73 ALA A O 1
ATOM 566 N N . LEU A 1 74 ? 10.119 -25.429 -14.506 1.00 88.94 74 LEU A N 1
ATOM 567 C CA . LEU A 1 74 ? 9.790 -24.355 -13.560 1.00 88.94 74 LEU A CA 1
ATOM 568 C C . LEU A 1 74 ? 8.498 -23.630 -13.956 1.00 88.94 74 LEU A C 1
ATOM 570 O O . LEU A 1 74 ? 7.637 -23.371 -13.114 1.00 88.94 74 LEU A O 1
ATOM 574 N N . ALA A 1 75 ? 8.328 -23.335 -15.247 1.00 89.62 75 ALA A N 1
ATOM 575 C CA . ALA A 1 75 ? 7.112 -22.716 -15.754 1.00 89.62 75 ALA A CA 1
ATOM 576 C C . ALA A 1 75 ? 5.892 -23.642 -15.621 1.00 89.62 75 ALA A C 1
ATOM 578 O O . ALA A 1 75 ? 4.832 -23.199 -15.172 1.00 89.62 75 ALA A O 1
ATOM 579 N N . ALA A 1 76 ? 6.040 -24.930 -15.946 1.00 91.00 76 ALA A N 1
ATOM 580 C CA . ALA A 1 76 ? 4.989 -25.927 -15.763 1.00 91.00 76 ALA A CA 1
ATOM 581 C C . ALA A 1 76 ? 4.581 -26.069 -14.285 1.00 91.00 76 ALA A C 1
ATOM 583 O O . ALA A 1 76 ? 3.385 -26.094 -13.987 1.00 91.00 76 ALA A O 1
ATOM 584 N N . GLY A 1 77 ? 5.551 -26.075 -13.365 1.00 89.06 77 GLY A N 1
ATOM 585 C CA . GLY A 1 77 ? 5.327 -26.153 -11.921 1.00 89.06 77 GLY A CA 1
ATOM 586 C C . GLY A 1 77 ? 4.606 -24.925 -11.364 1.00 89.06 77 GLY A C 1
ATOM 587 O O . GLY A 1 77 ? 3.577 -25.056 -10.702 1.00 89.06 77 GLY A O 1
ATOM 588 N N . LEU A 1 78 ? 5.062 -23.719 -11.721 1.00 86.75 78 LEU A N 1
ATOM 589 C CA . LEU A 1 78 ? 4.387 -22.463 -11.367 1.00 86.75 78 LEU A CA 1
ATOM 590 C C . LEU A 1 78 ? 2.955 -22.391 -11.926 1.00 86.75 78 LEU A C 1
ATOM 592 O O . LEU A 1 78 ? 2.055 -21.872 -11.265 1.00 86.75 78 LEU A O 1
ATOM 596 N N . ALA A 1 79 ? 2.727 -22.906 -13.135 1.00 87.69 79 ALA A N 1
ATOM 597 C CA . ALA A 1 79 ? 1.403 -22.969 -13.743 1.00 87.69 79 ALA A CA 1
ATOM 598 C C . ALA A 1 79 ? 0.487 -23.989 -13.038 1.00 87.69 79 ALA A C 1
ATOM 600 O O . ALA A 1 79 ? -0.672 -23.689 -12.757 1.00 87.69 79 ALA A O 1
ATOM 601 N N . ALA A 1 80 ? 1.002 -25.173 -12.693 1.00 87.06 80 ALA A N 1
ATOM 602 C CA . ALA A 1 80 ? 0.269 -26.180 -11.926 1.00 87.06 80 ALA A CA 1
ATOM 603 C C . ALA A 1 80 ? -0.112 -25.660 -10.527 1.00 87.06 80 ALA A C 1
ATOM 605 O O . ALA A 1 80 ? -1.279 -25.746 -10.141 1.00 87.06 80 ALA A O 1
ATOM 606 N N . ALA A 1 81 ? 0.814 -24.991 -9.829 1.00 82.88 81 ALA A N 1
ATOM 607 C CA . ALA A 1 81 ? 0.558 -24.360 -8.534 1.00 82.88 81 ALA A CA 1
ATOM 608 C C . ALA A 1 81 ? -0.570 -23.312 -8.604 1.00 82.88 81 ALA A C 1
ATOM 610 O O . ALA A 1 81 ? -1.445 -23.292 -7.740 1.00 82.88 81 ALA A O 1
ATOM 611 N N . ARG A 1 82 ? -0.610 -22.486 -9.663 1.00 84.06 82 ARG A N 1
ATOM 612 C CA . ARG A 1 82 ? -1.692 -21.505 -9.896 1.00 84.06 82 ARG A CA 1
ATOM 613 C C . ARG A 1 82 ? -3.062 -22.147 -10.118 1.00 84.06 82 ARG A C 1
ATOM 615 O O . ARG A 1 82 ? -4.069 -21.534 -9.778 1.00 84.06 82 ARG A O 1
ATOM 622 N N . ARG A 1 83 ? -3.107 -23.365 -10.665 1.00 84.81 83 ARG A N 1
ATOM 623 C CA . ARG A 1 83 ? -4.341 -24.153 -10.838 1.00 84.81 83 ARG A CA 1
ATOM 624 C C . ARG A 1 83 ? -4.711 -24.984 -9.601 1.00 84.81 83 ARG A C 1
ATOM 626 O O . ARG A 1 83 ? -5.738 -25.654 -9.621 1.00 84.81 83 ARG A O 1
ATOM 633 N N . GLY A 1 84 ? -3.902 -24.948 -8.537 1.00 79.88 84 GLY A N 1
ATOM 634 C CA . GLY A 1 84 ? -4.075 -25.776 -7.338 1.00 79.88 84 GLY A CA 1
ATOM 635 C C . GLY A 1 84 ? -3.632 -27.235 -7.507 1.00 79.88 84 GLY A C 1
ATOM 636 O O . GLY A 1 84 ? -3.817 -28.038 -6.593 1.00 79.88 84 GLY A O 1
ATOM 637 N N . ASP A 1 85 ? -3.018 -27.584 -8.640 1.00 87.94 85 ASP A N 1
ATOM 638 C CA . ASP A 1 85 ? -2.480 -28.918 -8.916 1.00 87.94 85 ASP A CA 1
ATOM 639 C C . ASP A 1 85 ? -1.087 -29.061 -8.288 1.00 87.94 85 ASP A C 1
ATOM 641 O O . ASP A 1 85 ? -0.043 -29.047 -8.942 1.00 87.94 85 ASP A O 1
ATOM 645 N N . PHE A 1 86 ? -1.075 -29.085 -6.958 1.00 84.62 86 PHE A N 1
ATOM 646 C CA . PHE A 1 86 ? 0.152 -29.072 -6.172 1.00 84.62 86 PHE A CA 1
ATOM 647 C C . PHE A 1 86 ? 1.038 -30.329 -6.297 1.00 84.62 86 PHE A C 1
ATOM 649 O O . PHE A 1 86 ? 2.248 -30.160 -6.153 1.00 84.62 86 PHE A O 1
ATOM 656 N N . PRO A 1 87 ? 0.523 -31.559 -6.527 1.00 87.50 87 PRO A N 1
ATOM 657 C CA . PRO A 1 87 ? 1.374 -32.720 -6.793 1.00 87.50 87 PRO A CA 1
ATOM 658 C C . PRO A 1 87 ? 2.199 -32.539 -8.071 1.00 87.50 87 PRO A C 1
ATOM 660 O O . PRO A 1 87 ? 3.424 -32.625 -8.013 1.00 87.50 87 PRO A O 1
ATOM 663 N N . VAL A 1 88 ? 1.548 -32.169 -9.182 1.00 91.00 88 VAL A N 1
ATOM 664 C CA . VAL A 1 88 ? 2.231 -31.873 -10.453 1.00 91.00 88 VAL A CA 1
ATOM 665 C C . VAL A 1 88 ? 3.144 -30.655 -10.307 1.00 91.00 88 VAL A C 1
ATOM 667 O O . VAL A 1 88 ? 4.234 -30.625 -10.873 1.00 91.00 88 VAL A O 1
ATOM 670 N N . ALA A 1 89 ? 2.748 -29.654 -9.513 1.00 88.25 89 ALA A N 1
ATOM 671 C CA . ALA A 1 89 ? 3.618 -28.521 -9.218 1.00 88.25 89 ALA A CA 1
ATOM 672 C C . ALA A 1 89 ? 4.915 -28.946 -8.516 1.00 88.25 89 ALA A C 1
ATOM 674 O O . ALA A 1 89 ? 5.984 -28.512 -8.928 1.00 88.25 89 ALA A O 1
ATOM 675 N N . ALA A 1 90 ? 4.834 -29.800 -7.491 1.00 86.56 90 ALA A N 1
ATOM 676 C CA . ALA A 1 90 ? 6.007 -30.262 -6.754 1.00 86.56 90 ALA A CA 1
ATOM 677 C C . ALA A 1 90 ? 6.965 -31.058 -7.654 1.00 86.56 90 ALA A C 1
ATOM 679 O O . ALA A 1 90 ? 8.137 -30.707 -7.726 1.00 86.56 90 ALA A O 1
ATOM 680 N N . GLU A 1 91 ? 6.451 -32.033 -8.411 1.00 92.19 91 GLU A N 1
ATOM 681 C CA . GLU A 1 91 ? 7.229 -32.836 -9.369 1.00 92.19 91 GLU A CA 1
ATOM 682 C C . GL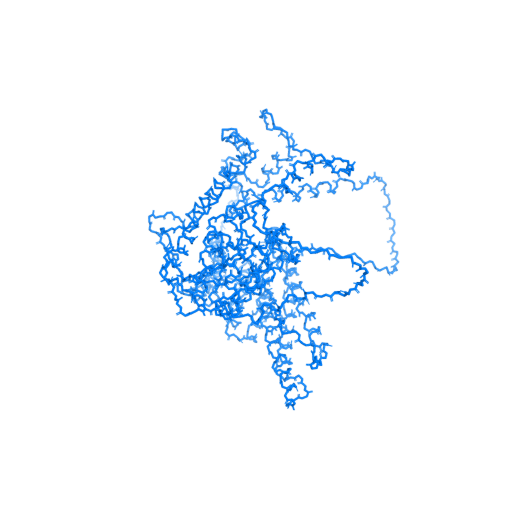U A 1 91 ? 7.996 -31.954 -10.373 1.00 92.19 91 GLU A C 1
ATOM 684 O O . GLU A 1 91 ? 9.192 -32.133 -10.598 1.00 92.19 91 GLU A O 1
ATOM 689 N N . ARG A 1 92 ? 7.328 -30.941 -10.939 1.00 93.19 92 ARG A N 1
ATOM 690 C CA . ARG A 1 92 ? 7.922 -30.038 -11.938 1.00 93.19 92 ARG A CA 1
ATOM 691 C C . ARG A 1 92 ? 8.902 -29.022 -11.352 1.00 93.19 92 ARG A C 1
ATOM 693 O O . ARG A 1 92 ? 9.832 -28.604 -12.040 1.00 93.19 92 ARG A O 1
ATOM 700 N N . LEU A 1 93 ? 8.727 -28.619 -10.096 1.00 89.81 93 LEU A N 1
ATOM 701 C CA . LEU A 1 93 ? 9.694 -27.767 -9.399 1.00 89.81 93 LEU A CA 1
ATOM 702 C C . LEU A 1 93 ? 10.932 -28.563 -8.950 1.00 89.81 93 LEU A C 1
ATOM 704 O O . LEU A 1 93 ? 12.044 -28.040 -9.029 1.00 89.81 93 LEU A O 1
ATOM 708 N N . GLU A 1 94 ? 10.771 -29.836 -8.586 1.00 89.31 94 GLU A N 1
ATOM 709 C CA . GLU A 1 94 ? 11.879 -30.766 -8.334 1.00 89.31 94 GLU A CA 1
ATOM 710 C C . GLU A 1 94 ? 12.676 -31.037 -9.625 1.00 89.31 94 GLU A C 1
ATOM 712 O O . GLU A 1 94 ? 13.902 -30.911 -9.626 1.00 89.31 94 GLU A O 1
ATOM 717 N N . GLU A 1 95 ? 11.998 -31.287 -10.754 1.00 90.06 95 GLU A N 1
ATOM 718 C CA . GLU A 1 95 ? 12.613 -31.379 -12.091 1.00 90.06 95 GLU A CA 1
ATOM 719 C C . GLU A 1 95 ? 13.387 -30.096 -12.453 1.00 90.06 95 GLU A C 1
ATOM 721 O O . GLU A 1 95 ? 14.519 -30.165 -12.934 1.00 90.06 95 GLU A O 1
ATOM 726 N N . ALA A 1 96 ? 12.835 -28.914 -12.160 1.00 88.75 96 ALA A N 1
ATOM 727 C CA . ALA A 1 96 ? 13.512 -27.636 -12.383 1.00 88.75 96 ALA A CA 1
ATOM 728 C C . ALA A 1 96 ? 14.769 -27.452 -11.515 1.00 88.75 96 ALA A C 1
ATOM 730 O O . ALA A 1 96 ? 15.812 -27.020 -12.016 1.00 88.75 96 ALA A O 1
ATOM 731 N N . ALA A 1 97 ? 14.688 -27.800 -10.227 1.00 85.12 97 ALA A N 1
ATOM 732 C CA . ALA A 1 97 ? 15.820 -27.755 -9.304 1.00 85.12 97 ALA A CA 1
ATOM 733 C C . ALA A 1 97 ? 16.920 -28.765 -9.685 1.00 85.12 97 ALA A C 1
ATOM 735 O O . ALA A 1 97 ? 18.107 -28.483 -9.511 1.00 85.12 97 ALA A O 1
ATOM 736 N N . ALA A 1 98 ? 16.541 -29.913 -10.255 1.00 82.81 98 ALA A N 1
ATOM 737 C CA . ALA A 1 98 ? 17.461 -30.923 -10.765 1.00 82.81 98 ALA A CA 1
ATOM 738 C C . ALA A 1 98 ? 18.041 -30.581 -12.153 1.00 82.81 98 ALA A C 1
ATOM 740 O O . ALA A 1 98 ? 19.186 -30.936 -12.437 1.00 82.81 98 ALA A O 1
ATOM 741 N N . GLY A 1 99 ? 17.316 -29.870 -13.017 1.00 71.25 99 GLY A N 1
ATOM 742 C CA . GLY A 1 99 ? 17.727 -29.635 -14.406 1.00 71.25 99 GLY A CA 1
ATOM 743 C C . GLY A 1 99 ? 18.709 -28.476 -14.618 1.00 71.25 99 GLY A C 1
ATOM 744 O O . GLY A 1 99 ? 19.619 -28.596 -15.433 1.00 71.25 99 GLY A O 1
ATOM 745 N N . GLY A 1 100 ? 18.536 -27.357 -13.904 1.00 65.69 100 GLY A N 1
ATOM 746 C CA . GLY A 1 100 ? 19.162 -26.077 -14.274 1.00 65.69 100 GLY A CA 1
ATOM 747 C C . GLY A 1 100 ? 20.255 -25.590 -13.326 1.00 65.69 100 GLY A C 1
ATOM 748 O O . GLY A 1 100 ? 20.248 -25.900 -12.134 1.00 65.69 100 GLY A O 1
ATOM 749 N N . GLU A 1 101 ? 21.161 -24.762 -13.849 1.00 67.81 101 GLU A N 1
ATOM 750 C CA . GLU A 1 101 ? 22.076 -23.960 -13.026 1.00 67.81 101 GLU A CA 1
ATOM 751 C C . GLU A 1 101 ? 21.310 -22.760 -12.443 1.00 67.81 101 GLU A C 1
ATOM 753 O O . GLU A 1 101 ? 21.416 -22.475 -11.255 1.00 67.81 101 GLU A O 1
ATOM 758 N N . ARG A 1 102 ? 20.471 -22.091 -13.252 1.00 71.56 102 ARG A N 1
ATOM 759 C CA . ARG A 1 102 ? 19.802 -20.825 -12.886 1.00 71.56 102 ARG A CA 1
ATOM 760 C C . ARG A 1 102 ? 18.318 -20.979 -12.539 1.00 71.56 102 ARG A C 1
ATOM 762 O O . ARG A 1 102 ? 17.652 -19.989 -12.234 1.00 71.56 102 ARG A O 1
ATOM 769 N N . ALA A 1 103 ? 17.759 -22.184 -12.617 1.00 76.81 103 ALA A N 1
ATOM 770 C CA . ALA A 1 103 ? 16.368 -22.453 -12.234 1.00 76.81 103 ALA A CA 1
ATOM 771 C C . ALA A 1 103 ? 16.202 -22.743 -10.726 1.00 76.81 103 ALA A C 1
ATOM 773 O O . ALA A 1 103 ? 15.124 -22.514 -10.179 1.00 76.81 103 ALA A O 1
ATOM 774 N N . GLY A 1 104 ? 17.265 -23.194 -10.045 1.00 81.75 104 GLY A N 1
ATOM 775 C CA . GLY A 1 104 ? 17.205 -23.730 -8.678 1.00 81.75 104 GLY A CA 1
ATOM 776 C C . GLY A 1 104 ? 16.673 -22.761 -7.616 1.00 81.75 104 GLY A C 1
ATOM 777 O O . GLY A 1 104 ? 15.768 -23.126 -6.869 1.00 81.75 104 GLY A O 1
ATOM 778 N N . ALA A 1 105 ? 17.167 -21.517 -7.571 1.00 82.25 105 ALA A N 1
ATOM 779 C CA . ALA A 1 105 ? 16.698 -20.521 -6.598 1.00 82.25 105 ALA A CA 1
ATOM 780 C C . ALA A 1 105 ? 15.202 -20.197 -6.771 1.00 82.25 105 ALA A C 1
ATOM 782 O O . ALA A 1 105 ? 14.444 -20.200 -5.803 1.00 82.25 105 ALA A O 1
ATOM 783 N N . ALA A 1 106 ? 14.749 -20.023 -8.016 1.00 83.56 106 ALA A N 1
ATOM 784 C CA . ALA A 1 106 ? 13.344 -19.762 -8.323 1.00 83.56 106 ALA A CA 1
ATOM 785 C C . ALA A 1 106 ? 12.431 -20.979 -8.056 1.00 83.56 106 ALA A C 1
ATOM 787 O O . ALA A 1 106 ? 11.272 -20.806 -7.680 1.00 83.56 106 ALA A O 1
ATOM 788 N N . ALA A 1 107 ? 12.937 -22.208 -8.208 1.00 85.31 107 ALA A N 1
ATOM 789 C CA . ALA A 1 107 ? 12.209 -23.417 -7.821 1.00 85.31 107 ALA A CA 1
ATOM 790 C C . ALA A 1 107 ? 12.050 -23.527 -6.292 1.00 85.31 107 ALA A C 1
ATOM 792 O O . ALA A 1 107 ? 10.964 -23.844 -5.804 1.00 85.31 107 ALA A O 1
ATOM 793 N N . ALA A 1 108 ? 13.097 -23.195 -5.530 1.00 85.56 108 ALA A N 1
ATOM 794 C CA . ALA A 1 108 ? 13.058 -23.174 -4.068 1.00 85.56 108 ALA A CA 1
ATOM 795 C C . ALA A 1 108 ? 12.069 -22.116 -3.526 1.00 85.56 108 ALA A C 1
ATOM 797 O O . ALA A 1 108 ? 11.245 -22.424 -2.662 1.00 85.56 108 ALA A O 1
ATOM 798 N N . GLU A 1 109 ? 12.069 -20.905 -4.098 1.00 85.62 109 GLU A N 1
ATOM 799 C CA . GLU A 1 109 ? 11.071 -19.857 -3.817 1.00 85.62 109 GLU A CA 1
ATOM 800 C C . GLU A 1 109 ? 9.636 -20.307 -4.144 1.00 85.62 109 GLU A C 1
ATOM 802 O O . GLU A 1 109 ? 8.703 -20.033 -3.385 1.00 85.62 109 GLU A O 1
ATOM 807 N N . ALA A 1 110 ? 9.437 -21.031 -5.250 1.00 82.50 110 ALA A N 1
ATOM 808 C CA . ALA A 1 110 ? 8.125 -21.540 -5.641 1.00 82.50 110 ALA A CA 1
ATOM 809 C C . ALA A 1 110 ? 7.592 -22.608 -4.665 1.00 82.50 110 ALA A C 1
ATOM 811 O O . ALA A 1 110 ? 6.424 -22.543 -4.268 1.00 82.50 110 ALA A O 1
ATOM 812 N N . HIS A 1 111 ? 8.443 -23.537 -4.210 1.00 84.56 111 HIS A N 1
ATOM 813 C CA . HIS A 1 111 ? 8.087 -24.488 -3.150 1.00 84.56 111 HIS A CA 1
ATOM 814 C C . HIS A 1 111 ? 7.742 -23.775 -1.832 1.00 84.56 111 HIS A C 1
ATOM 816 O O . HIS A 1 111 ? 6.749 -24.129 -1.191 1.00 84.56 111 HIS A O 1
ATOM 822 N N . LEU A 1 112 ? 8.495 -22.735 -1.451 1.00 86.25 112 LEU A N 1
ATOM 823 C CA . LEU A 1 112 ? 8.182 -21.926 -0.270 1.00 86.25 112 LEU A CA 1
ATOM 824 C C . LEU A 1 112 ? 6.820 -21.228 -0.410 1.00 86.25 112 LEU A C 1
ATOM 826 O O . LEU A 1 112 ? 6.002 -21.278 0.508 1.00 86.25 112 LEU A O 1
ATOM 830 N N . SER A 1 113 ? 6.530 -20.635 -1.570 1.00 83.00 113 SER A N 1
ATOM 831 C CA . SER A 1 113 ? 5.233 -20.008 -1.855 1.00 83.00 113 SER A CA 1
ATOM 832 C C . SER A 1 113 ? 4.070 -21.009 -1.732 1.00 83.00 113 SER A C 1
ATOM 834 O O . SER A 1 113 ? 3.048 -20.716 -1.101 1.00 83.00 113 SER A O 1
ATOM 836 N N . MET A 1 114 ? 4.250 -22.237 -2.237 1.00 83.06 114 MET A N 1
ATOM 837 C CA . MET A 1 114 ? 3.300 -23.341 -2.039 1.00 83.06 114 MET A CA 1
ATOM 838 C C . MET A 1 114 ? 3.138 -23.717 -0.559 1.00 83.06 114 MET A C 1
ATOM 840 O O . MET A 1 114 ? 2.014 -23.959 -0.115 1.00 83.06 114 MET A O 1
ATOM 844 N N . ALA A 1 115 ? 4.223 -23.732 0.220 1.00 80.00 115 ALA A N 1
ATOM 845 C CA . ALA A 1 115 ? 4.171 -24.000 1.654 1.00 80.00 115 ALA A CA 1
ATOM 846 C C . ALA A 1 115 ? 3.379 -22.913 2.403 1.00 80.00 115 ALA A C 1
ATOM 848 O O . ALA A 1 115 ? 2.458 -23.237 3.148 1.00 80.00 115 ALA A O 1
ATOM 849 N N . HIS A 1 116 ? 3.630 -21.628 2.135 1.00 80.31 116 HIS A N 1
ATOM 850 C CA . HIS A 1 116 ? 2.858 -20.515 2.709 1.00 80.31 116 HIS A CA 1
ATOM 851 C C . HIS A 1 116 ? 1.359 -20.596 2.358 1.00 80.31 116 HIS A C 1
ATOM 853 O O . HIS A 1 116 ? 0.500 -20.380 3.219 1.00 80.31 116 HIS A O 1
ATOM 859 N N . SER A 1 117 ? 1.027 -20.957 1.113 1.00 80.31 117 SER A N 1
ATOM 860 C CA . SER A 1 117 ? -0.361 -21.179 0.681 1.00 80.31 117 SER A CA 1
ATOM 861 C C . SER A 1 117 ? -1.035 -22.306 1.480 1.00 80.31 117 SER A C 1
ATOM 863 O O . SER A 1 117 ? -2.137 -22.130 2.010 1.00 80.31 117 SER A O 1
ATOM 865 N N . ARG A 1 118 ? -0.338 -23.436 1.654 1.00 80.94 118 ARG A N 1
ATOM 866 C CA . ARG A 1 118 ? -0.815 -24.587 2.436 1.00 80.94 118 ARG A CA 1
ATOM 867 C C . ARG A 1 118 ? -0.914 -24.281 3.935 1.00 80.94 118 ARG A C 1
ATOM 869 O O . ARG A 1 118 ? -1.889 -24.697 4.557 1.00 80.94 118 ARG A O 1
ATOM 876 N N . PHE A 1 119 ? -0.011 -23.481 4.503 1.00 79.00 119 PHE A N 1
ATOM 877 C CA . PHE A 1 119 ? -0.096 -23.014 5.895 1.00 79.00 119 PHE A CA 1
ATOM 878 C C . PHE A 1 119 ? -1.368 -22.192 6.147 1.00 79.00 119 PHE A C 1
ATOM 880 O O . PHE A 1 119 ? -2.054 -22.380 7.149 1.00 79.00 119 PHE A O 1
ATOM 887 N N . SER A 1 120 ? -1.757 -21.338 5.194 1.00 76.38 120 SER A N 1
ATOM 888 C CA . SER A 1 120 ? -3.046 -20.638 5.257 1.00 76.38 120 SER A CA 1
ATOM 889 C C . SER A 1 120 ? -4.223 -21.627 5.310 1.00 76.38 120 SER A C 1
ATOM 891 O O . SER A 1 120 ? -5.144 -21.457 6.111 1.00 76.38 120 SER A O 1
ATOM 893 N N . THR A 1 121 ? -4.164 -22.721 4.537 1.00 76.75 121 THR A N 1
ATOM 894 C CA . THR A 1 121 ? -5.168 -23.800 4.601 1.00 76.75 121 THR A CA 1
ATOM 895 C C . THR A 1 121 ? -5.195 -24.487 5.974 1.00 76.75 121 THR A C 1
ATOM 897 O O . THR A 1 121 ? -6.284 -24.634 6.531 1.00 76.75 121 THR A O 1
ATOM 900 N N . VAL A 1 122 ? -4.035 -24.813 6.565 1.00 76.00 122 VAL A N 1
ATOM 901 C CA . VAL A 1 122 ? -3.917 -25.359 7.938 1.00 76.00 122 VAL A CA 1
ATOM 902 C C . VAL A 1 122 ? -4.657 -24.473 8.943 1.00 76.00 122 VAL A C 1
ATOM 904 O O . VAL A 1 122 ? -5.538 -24.950 9.656 1.00 76.00 122 VAL A O 1
ATOM 907 N N . LEU A 1 123 ? -4.401 -23.160 8.932 1.00 74.12 123 LEU A N 1
ATOM 908 C CA . LEU A 1 123 ? -5.077 -22.212 9.828 1.00 74.12 123 LEU A CA 1
ATOM 909 C C . LEU A 1 123 ? -6.603 -22.162 9.616 1.00 74.12 123 LEU A C 1
ATOM 911 O O . LEU A 1 123 ? -7.358 -21.946 10.570 1.00 74.12 123 LEU A O 1
ATOM 915 N N . THR A 1 124 ? -7.089 -22.351 8.383 1.00 74.00 124 THR A N 1
ATOM 916 C CA . THR A 1 124 ? -8.537 -22.402 8.112 1.00 74.00 124 THR A CA 1
ATOM 917 C C . THR A 1 124 ? -9.193 -23.704 8.573 1.00 74.00 124 THR A C 1
ATOM 919 O O . THR A 1 124 ? -10.277 -23.648 9.160 1.00 74.00 124 THR A O 1
ATOM 922 N N . GLU A 1 125 ? -8.542 -24.854 8.380 1.00 72.44 125 GLU A N 1
ATOM 923 C CA . GLU A 1 125 ? -9.051 -26.154 8.834 1.00 72.44 125 GLU A CA 1
ATOM 924 C C . GLU A 1 125 ? -8.959 -26.307 10.356 1.00 72.44 125 GLU A C 1
ATOM 926 O O . GLU A 1 125 ? -9.916 -26.779 10.969 1.00 72.44 125 GLU A O 1
ATOM 931 N N . GLY A 1 126 ? -7.911 -25.786 11.001 1.00 70.06 126 GLY A N 1
ATOM 932 C CA . GLY A 1 126 ? -7.794 -25.759 12.464 1.00 70.06 126 GLY A CA 1
ATOM 933 C C . GLY A 1 126 ? -8.980 -25.049 13.122 1.00 70.06 126 GLY A C 1
ATOM 934 O O . GLY A 1 126 ? -9.606 -25.570 14.045 1.00 70.06 126 GLY A O 1
ATOM 935 N N . ARG A 1 127 ? -9.409 -23.910 12.558 1.00 69.06 127 ARG A N 1
ATOM 936 C CA . ARG A 1 127 ? -10.620 -23.195 13.008 1.00 69.06 127 ARG A CA 1
ATOM 937 C C . ARG A 1 127 ? -11.927 -23.924 12.719 1.00 69.06 127 ARG A C 1
ATOM 939 O O . ARG A 1 127 ? -12.916 -23.655 13.404 1.00 69.06 127 ARG A O 1
ATOM 946 N N . ARG A 1 128 ? -11.984 -24.772 11.690 1.00 63.69 128 ARG A N 1
ATOM 947 C CA . ARG A 1 128 ? -13.155 -25.621 11.413 1.00 63.69 128 ARG A CA 1
ATOM 948 C C . ARG A 1 128 ? -13.217 -26.766 12.419 1.00 63.69 128 ARG A C 1
ATOM 950 O O . ARG A 1 128 ? -14.276 -26.974 13.004 1.00 63.69 128 ARG A O 1
ATOM 957 N N . SER A 1 129 ? -12.084 -27.416 12.686 1.00 62.16 129 SER A N 1
ATOM 958 C CA . SER A 1 129 ? -11.946 -28.472 13.695 1.00 62.16 129 SER A CA 1
ATOM 959 C C . SER A 1 129 ? -12.312 -27.956 15.091 1.00 62.16 129 SER A C 1
ATOM 961 O O . SER A 1 129 ? -13.206 -28.510 15.723 1.00 62.16 129 SER A O 1
ATOM 963 N N . GLY A 1 130 ? -11.745 -26.825 15.528 1.00 60.06 130 GLY A N 1
ATOM 964 C CA . GLY A 1 130 ? -12.063 -26.223 16.831 1.00 60.06 130 GLY A CA 1
ATOM 965 C C . GLY A 1 130 ? -13.554 -25.901 17.017 1.00 60.06 130 GLY A C 1
ATOM 966 O O . GLY A 1 130 ? -14.114 -26.158 18.079 1.00 60.06 130 GLY A O 1
ATOM 967 N N . ARG A 1 131 ? -14.247 -25.438 15.964 1.00 59.50 131 ARG A N 1
ATOM 968 C CA . ARG A 1 131 ? -15.707 -25.214 16.009 1.00 59.50 131 ARG A CA 1
ATOM 969 C C . ARG A 1 131 ? -16.538 -26.500 16.045 1.00 59.50 131 ARG A C 1
ATOM 971 O O . ARG A 1 131 ? -17.670 -26.444 16.515 1.00 59.50 131 ARG A O 1
ATOM 978 N N . ARG A 1 132 ? -16.029 -27.629 15.534 1.00 58.28 132 ARG A N 1
ATOM 979 C CA . ARG A 1 132 ? -16.685 -28.946 15.658 1.00 58.28 132 ARG A CA 1
ATOM 980 C C . ARG A 1 132 ? -16.529 -29.513 17.066 1.00 58.28 132 ARG A C 1
ATOM 982 O O . ARG A 1 132 ? -17.516 -29.968 17.637 1.00 58.28 132 ARG A O 1
ATOM 989 N N . VAL A 1 133 ? -15.335 -29.386 17.648 1.00 58.78 133 VAL A N 1
ATOM 990 C CA . VAL A 1 133 ? -15.062 -29.748 19.051 1.00 58.78 133 VAL A CA 1
ATOM 991 C C . VAL A 1 133 ? -15.956 -28.932 19.995 1.00 58.78 133 VAL A C 1
ATOM 993 O O . VAL A 1 133 ? -16.682 -29.511 20.795 1.00 58.78 133 VAL A O 1
ATOM 996 N N . GLN A 1 134 ? -16.034 -27.604 19.822 1.00 58.94 134 GLN A N 1
ATOM 997 C CA . GLN A 1 134 ? -16.941 -26.734 20.598 1.00 58.94 134 GLN A CA 1
ATOM 998 C C . GLN A 1 134 ? -18.440 -27.048 20.425 1.00 58.94 134 GLN A C 1
ATOM 1000 O O . GLN A 1 134 ? -19.247 -26.638 21.253 1.00 58.94 134 GLN A O 1
ATOM 1005 N N . ARG A 1 135 ? -18.836 -27.747 19.354 1.00 60.09 135 ARG A N 1
ATOM 1006 C CA . ARG A 1 135 ? -20.219 -28.205 19.129 1.00 60.09 135 ARG A CA 1
ATOM 1007 C C . ARG A 1 135 ? -20.447 -29.657 19.560 1.00 60.09 135 ARG A C 1
ATOM 1009 O O . ARG A 1 135 ? -21.521 -30.190 19.299 1.00 60.09 135 ARG A O 1
ATOM 1016 N N . GLY A 1 136 ? -19.455 -30.295 20.186 1.00 54.28 136 GLY A N 1
ATOM 1017 C CA . GLY A 1 136 ? -19.531 -31.678 20.654 1.00 54.28 136 GLY A CA 1
ATOM 1018 C C . GLY A 1 136 ? -19.629 -32.725 19.541 1.00 54.28 136 GLY A C 1
ATOM 1019 O O . GLY A 1 136 ? -20.052 -33.841 19.819 1.00 54.28 136 GLY A O 1
ATOM 1020 N N . THR A 1 137 ? -19.292 -32.396 18.284 1.00 58.56 137 THR A N 1
ATOM 1021 C CA . THR A 1 137 ? -19.555 -33.314 17.158 1.00 58.56 137 THR A CA 1
ATOM 1022 C C . THR A 1 137 ? -18.418 -34.287 16.847 1.00 58.56 137 THR A C 1
ATOM 1024 O O . THR A 1 137 ? -18.695 -35.350 16.309 1.00 58.56 137 THR A O 1
ATOM 1027 N N . GLU A 1 138 ? -17.157 -33.952 17.146 1.00 51.53 138 GLU A N 1
ATOM 1028 C CA . GLU A 1 138 ? -15.985 -34.823 16.922 1.00 51.53 138 GLU A CA 1
ATOM 1029 C C . GLU A 1 138 ? -14.893 -34.537 17.974 1.00 51.53 138 GLU A C 1
ATOM 1031 O O . GLU A 1 138 ? -14.737 -33.392 18.397 1.00 51.53 138 GLU A O 1
ATOM 1036 N N . ALA A 1 139 ? -14.124 -35.560 18.374 1.00 52.66 139 ALA A N 1
ATOM 1037 C CA . ALA A 1 139 ? -13.142 -35.498 19.470 1.00 52.66 139 ALA A CA 1
ATOM 1038 C C . ALA A 1 139 ? -11.661 -35.483 19.019 1.00 52.66 139 ALA A C 1
ATOM 1040 O O . ALA A 1 139 ? -10.775 -35.838 19.791 1.00 52.66 139 ALA A O 1
ATOM 1041 N N . GLY A 1 140 ? -11.369 -35.102 17.770 1.00 55.47 140 GLY A N 1
ATOM 1042 C CA . GLY A 1 140 ? -10.001 -35.099 17.236 1.00 55.47 140 GLY A CA 1
ATOM 1043 C C . GLY A 1 140 ? -9.781 -34.100 16.094 1.00 55.47 140 GLY A C 1
ATOM 1044 O O . GLY A 1 140 ? -10.745 -33.501 15.602 1.00 55.47 140 GLY A O 1
ATOM 1045 N N . PRO A 1 141 ? -8.522 -33.894 15.661 1.00 57.84 141 PRO A N 1
ATOM 1046 C CA . PRO A 1 141 ? -8.219 -33.087 14.486 1.00 57.84 141 PRO A CA 1
ATOM 1047 C C . PRO A 1 141 ? -8.866 -33.717 13.251 1.00 57.84 141 PRO A C 1
ATOM 1049 O O . PRO A 1 141 ? -8.722 -34.915 13.001 1.00 57.84 141 PRO A O 1
ATOM 1052 N N . SER A 1 142 ? -9.586 -32.917 12.463 1.00 68.25 142 SER A N 1
ATOM 1053 C CA . SER A 1 142 ? -10.214 -33.421 11.244 1.00 68.25 142 SER A CA 1
ATOM 1054 C C . SER A 1 142 ? -9.147 -33.990 10.300 1.00 68.25 142 SER A C 1
ATOM 1056 O O . SER A 1 142 ? -8.057 -33.432 10.159 1.00 68.25 142 SER A O 1
ATOM 1058 N N . GLY A 1 143 ? -9.470 -35.058 9.563 1.00 72.44 143 GLY A N 1
ATOM 1059 C CA . GLY A 1 143 ? -8.551 -35.586 8.546 1.00 72.44 143 GLY A CA 1
ATOM 1060 C C . GLY A 1 143 ? -8.194 -34.559 7.455 1.00 72.44 143 GLY A C 1
ATOM 1061 O O . GLY A 1 143 ? -7.221 -34.744 6.730 1.00 72.44 143 GLY A O 1
ATOM 1062 N N . GLY A 1 144 ? -8.959 -33.465 7.329 1.00 74.19 144 GLY A N 1
ATOM 1063 C CA . GLY A 1 144 ? -8.611 -32.314 6.492 1.00 74.19 144 GLY A CA 1
ATOM 1064 C C . GLY A 1 144 ? -7.433 -31.507 7.045 1.00 74.19 144 GLY A C 1
ATOM 1065 O O . GLY A 1 144 ? -6.532 -31.172 6.279 1.00 74.19 144 GLY A O 1
ATOM 1066 N N . LEU A 1 145 ? -7.403 -31.264 8.360 1.00 77.62 145 LEU A N 1
ATOM 1067 C CA . LEU A 1 145 ? -6.313 -30.562 9.042 1.00 77.62 145 LEU A CA 1
ATOM 1068 C C . LEU A 1 145 ? -4.995 -31.339 8.937 1.00 77.62 145 LEU A C 1
ATOM 1070 O O . LEU A 1 145 ? -4.018 -30.802 8.424 1.00 77.62 145 LEU A O 1
ATOM 1074 N N . GLN A 1 146 ? -4.999 -32.626 9.298 1.00 78.88 146 GLN A N 1
ATOM 1075 C CA . GLN A 1 146 ? -3.806 -33.482 9.223 1.00 78.88 146 GLN A CA 1
ATOM 1076 C C . GLN A 1 146 ? -3.225 -33.548 7.799 1.00 78.88 146 GLN A C 1
ATOM 1078 O O . GLN A 1 146 ? -2.012 -33.467 7.605 1.00 78.88 146 GLN A O 1
ATOM 1083 N N . ARG A 1 147 ? -4.089 -33.637 6.773 1.00 80.88 147 ARG A N 1
ATOM 1084 C CA . ARG A 1 147 ? -3.657 -33.581 5.366 1.00 80.88 147 ARG A CA 1
ATOM 1085 C C . ARG A 1 147 ? -3.077 -32.219 4.988 1.00 80.88 147 ARG A C 1
ATOM 1087 O O . ARG A 1 147 ? -2.093 -32.183 4.256 1.00 80.88 147 ARG A O 1
ATOM 1094 N N . ALA A 1 148 ? -3.652 -31.115 5.467 1.00 80.12 148 ALA A N 1
ATOM 1095 C CA . ALA A 1 148 ? -3.129 -29.773 5.213 1.00 80.12 148 ALA A CA 1
ATOM 1096 C C . ALA A 1 148 ? -1.758 -29.554 5.880 1.00 80.12 148 ALA A C 1
ATOM 1098 O O . ALA A 1 148 ? -0.865 -28.982 5.258 1.00 80.12 148 ALA A O 1
ATOM 1099 N N . GLU A 1 149 ? -1.561 -30.053 7.103 1.00 85.00 149 GLU A N 1
ATOM 1100 C CA . GLU A 1 149 ? -0.294 -29.965 7.842 1.00 85.00 149 GLU A CA 1
ATOM 1101 C C . GLU A 1 149 ? 0.804 -30.797 7.182 1.00 85.00 149 GLU A C 1
ATOM 1103 O O . GLU A 1 149 ? 1.890 -30.279 6.918 1.00 85.00 149 GLU A O 1
ATOM 1108 N N . ALA A 1 150 ? 0.512 -32.058 6.844 1.00 86.75 150 ALA A N 1
ATOM 1109 C CA . ALA A 1 150 ? 1.429 -32.919 6.102 1.00 86.75 150 ALA A CA 1
ATOM 1110 C C . ALA A 1 150 ? 1.814 -32.293 4.751 1.00 86.75 150 ALA A C 1
ATOM 1112 O O . ALA A 1 150 ? 2.992 -32.232 4.406 1.00 86.75 150 ALA A O 1
ATOM 1113 N N . ALA A 1 151 ? 0.837 -31.743 4.023 1.00 84.62 151 ALA A N 1
ATOM 1114 C CA . ALA A 1 151 ? 1.068 -31.043 2.767 1.00 84.62 151 ALA A CA 1
ATOM 1115 C C . ALA A 1 151 ? 1.921 -29.770 2.943 1.00 84.62 151 ALA A C 1
ATOM 1117 O O . ALA A 1 151 ? 2.756 -29.460 2.090 1.00 84.62 151 ALA A O 1
ATOM 1118 N N . CYS A 1 152 ? 1.718 -29.006 4.018 1.00 87.12 152 CYS A N 1
ATOM 1119 C CA . CYS A 1 152 ? 2.511 -27.812 4.302 1.00 87.12 152 CYS A CA 1
ATOM 1120 C C . CYS A 1 152 ? 3.964 -28.170 4.649 1.00 87.12 152 CYS A C 1
ATOM 1122 O O . CYS A 1 152 ? 4.890 -27.554 4.120 1.00 87.12 152 CYS A O 1
ATOM 1124 N N . ARG A 1 153 ? 4.153 -29.198 5.486 1.00 91.19 153 ARG A N 1
ATOM 1125 C CA . ARG A 1 153 ? 5.461 -29.732 5.886 1.00 91.19 153 ARG A CA 1
ATOM 1126 C C . ARG A 1 153 ? 6.241 -30.257 4.675 1.00 91.19 153 ARG A C 1
ATOM 1128 O O . ARG A 1 153 ? 7.369 -29.827 4.472 1.00 91.19 153 ARG A O 1
ATOM 1135 N N . ASP A 1 154 ? 5.610 -31.067 3.820 1.00 90.31 154 ASP A N 1
ATOM 1136 C CA . ASP A 1 154 ? 6.177 -31.558 2.549 1.00 90.31 154 ASP A CA 1
ATOM 1137 C C . ASP A 1 154 ? 6.696 -30.415 1.658 1.00 90.31 154 ASP A C 1
ATOM 1139 O O . ASP A 1 154 ? 7.840 -30.437 1.206 1.00 90.31 154 ASP A O 1
ATOM 1143 N N . ALA A 1 155 ? 5.887 -29.369 1.456 1.00 86.00 155 ALA A N 1
ATOM 1144 C CA . ALA A 1 155 ? 6.273 -28.231 0.622 1.00 86.00 155 ALA A CA 1
ATOM 1145 C C . ALA A 1 155 ? 7.447 -27.424 1.216 1.00 86.00 155 ALA A C 1
ATOM 1147 O O . ALA A 1 155 ? 8.339 -27.013 0.473 1.00 86.00 155 ALA A O 1
ATOM 1148 N N . ALA A 1 156 ? 7.487 -27.234 2.540 1.00 88.12 156 ALA A N 1
ATOM 1149 C CA . ALA A 1 156 ? 8.594 -26.551 3.214 1.00 88.12 156 ALA A CA 1
ATOM 1150 C C . ALA A 1 156 ? 9.894 -27.380 3.186 1.00 88.12 156 ALA A C 1
ATOM 1152 O O . ALA A 1 156 ? 10.962 -26.843 2.890 1.00 88.12 156 ALA A O 1
ATOM 1153 N N . SER A 1 157 ? 9.813 -28.697 3.406 1.00 92.75 157 SER A N 1
ATOM 1154 C CA . SER A 1 157 ? 10.957 -29.609 3.273 1.00 92.75 157 SER A CA 1
ATOM 1155 C C . SER A 1 157 ? 11.513 -29.633 1.844 1.00 92.75 157 SER A C 1
ATOM 1157 O O . SER A 1 157 ? 12.730 -29.623 1.662 1.00 92.75 157 SER A O 1
ATOM 1159 N N . LYS A 1 158 ? 10.647 -29.584 0.824 1.00 90.25 158 LYS A N 1
ATOM 1160 C CA . LYS A 1 158 ? 11.063 -29.485 -0.586 1.00 90.25 158 LYS A CA 1
ATOM 1161 C C . LYS A 1 158 ? 11.709 -28.144 -0.925 1.00 90.25 158 LYS A C 1
ATOM 1163 O O . LYS A 1 158 ? 12.702 -28.132 -1.645 1.00 90.25 158 LYS A O 1
ATOM 1168 N N . ALA A 1 159 ? 11.236 -27.036 -0.348 1.00 87.75 159 ALA A N 1
ATOM 1169 C CA . ALA A 1 159 ? 11.902 -25.737 -0.476 1.00 87.75 159 ALA A CA 1
ATOM 1170 C C . ALA A 1 159 ? 13.344 -25.781 0.065 1.00 87.75 159 ALA A C 1
ATOM 1172 O O . ALA A 1 159 ? 14.268 -25.335 -0.615 1.00 87.75 159 ALA A O 1
ATOM 1173 N N . LEU A 1 160 ? 13.552 -26.396 1.237 1.00 92.31 160 LEU A N 1
ATOM 1174 C CA . LEU A 1 160 ? 14.883 -26.602 1.826 1.00 92.31 160 LEU A CA 1
ATOM 1175 C C . LEU A 1 160 ? 15.771 -27.519 0.965 1.00 92.31 160 LEU A C 1
ATOM 1177 O O . LEU A 1 160 ? 16.936 -27.199 0.727 1.00 92.31 160 LEU A O 1
ATOM 1181 N N . ALA A 1 161 ? 15.233 -28.629 0.453 1.00 91.69 161 ALA A N 1
ATOM 1182 C CA . ALA A 1 161 ? 15.974 -29.564 -0.400 1.00 91.69 161 ALA A CA 1
ATOM 1183 C C . ALA A 1 161 ? 16.376 -28.944 -1.754 1.00 91.69 161 ALA A C 1
ATOM 1185 O O . ALA A 1 161 ? 17.517 -29.109 -2.205 1.00 91.69 161 ALA A O 1
ATOM 1186 N N . ALA A 1 162 ? 15.473 -28.181 -2.378 1.00 88.75 162 ALA A N 1
ATOM 1187 C CA . ALA A 1 162 ? 15.756 -27.405 -3.582 1.00 88.75 162 ALA A CA 1
ATOM 1188 C C . ALA A 1 162 ? 16.828 -26.338 -3.306 1.00 88.75 162 ALA A C 1
ATOM 1190 O O . ALA A 1 162 ? 17.791 -26.225 -4.068 1.00 88.75 162 ALA A O 1
ATOM 1191 N N . ALA A 1 163 ? 16.731 -25.624 -2.177 1.00 88.56 163 ALA A N 1
ATOM 1192 C CA . ALA A 1 163 ? 17.710 -24.610 -1.802 1.00 88.56 163 ALA A CA 1
ATOM 1193 C C . ALA A 1 163 ? 19.110 -25.201 -1.550 1.00 88.56 163 ALA A C 1
ATOM 1195 O O . ALA A 1 163 ? 20.104 -24.685 -2.062 1.00 88.56 163 ALA A O 1
ATOM 1196 N N . ALA A 1 164 ? 19.207 -26.327 -0.837 1.00 90.62 164 ALA A N 1
ATOM 1197 C CA . ALA A 1 164 ? 20.467 -27.041 -0.609 1.00 90.62 164 ALA A CA 1
ATOM 1198 C C . ALA A 1 164 ? 21.086 -27.606 -1.904 1.00 90.62 164 ALA A C 1
ATOM 1200 O O . ALA A 1 164 ? 22.308 -27.714 -2.032 1.00 90.62 164 ALA A O 1
ATOM 1201 N N . THR A 1 165 ? 20.258 -27.964 -2.886 1.00 88.38 165 THR A N 1
ATOM 1202 C CA . THR A 1 165 ? 20.716 -28.416 -4.210 1.00 88.38 165 THR A CA 1
ATOM 1203 C C . THR A 1 165 ? 21.238 -27.248 -5.048 1.00 88.38 165 THR A C 1
ATOM 1205 O O . THR A 1 165 ? 22.322 -27.347 -5.622 1.00 88.38 165 THR A O 1
ATOM 1208 N N . ALA A 1 166 ? 20.538 -26.112 -5.040 1.00 86.06 166 ALA A N 1
ATOM 1209 C CA . ALA A 1 166 ? 20.985 -24.887 -5.699 1.00 86.06 166 ALA A CA 1
ATOM 1210 C C . ALA A 1 166 ? 22.285 -24.329 -5.083 1.00 86.06 166 ALA A C 1
ATOM 1212 O O . ALA A 1 166 ? 23.204 -23.984 -5.823 1.00 86.06 166 ALA A O 1
ATOM 1213 N N . ARG A 1 167 ? 22.413 -24.315 -3.744 1.00 87.12 167 ARG A N 1
ATOM 1214 C CA . ARG A 1 167 ? 23.642 -23.885 -3.045 1.00 87.12 167 ARG A CA 1
ATOM 1215 C C . ARG A 1 167 ? 24.866 -24.720 -3.441 1.00 87.12 167 ARG A C 1
ATOM 1217 O O . ARG A 1 167 ? 25.920 -24.141 -3.681 1.00 87.12 167 ARG A O 1
ATOM 1224 N N . ARG A 1 168 ? 24.737 -26.052 -3.549 1.00 86.62 168 ARG A N 1
ATOM 1225 C CA . ARG A 1 168 ? 25.842 -26.933 -3.985 1.00 86.62 168 ARG A CA 1
ATOM 1226 C C . ARG A 1 168 ? 26.316 -26.594 -5.399 1.00 86.62 168 ARG A C 1
ATOM 1228 O O . ARG A 1 168 ? 27.497 -26.339 -5.590 1.00 86.62 168 ARG A O 1
ATOM 1235 N N . ARG A 1 169 ? 25.388 -26.443 -6.350 1.00 79.06 169 ARG A N 1
ATOM 1236 C CA . ARG A 1 169 ? 25.705 -26.035 -7.734 1.00 79.06 169 ARG A CA 1
ATOM 1237 C C . ARG A 1 169 ? 26.365 -24.662 -7.823 1.00 79.06 169 ARG A C 1
ATOM 1239 O O . ARG A 1 169 ? 27.251 -24.462 -8.645 1.00 79.06 169 ARG A O 1
ATOM 1246 N N . LEU A 1 170 ? 25.938 -23.725 -6.977 1.00 79.06 170 LEU A N 1
ATOM 1247 C CA . LEU A 1 170 ? 26.528 -22.391 -6.899 1.00 79.06 170 LEU A CA 1
ATOM 1248 C C . LEU A 1 170 ? 27.953 -22.412 -6.316 1.00 79.06 170 LEU A C 1
ATOM 1250 O O . LEU A 1 170 ? 28.768 -21.567 -6.673 1.00 79.06 170 LEU A O 1
ATOM 1254 N N . ALA A 1 171 ? 28.253 -23.359 -5.423 1.00 79.44 171 ALA A N 1
ATOM 1255 C CA . ALA A 1 171 ? 29.587 -23.552 -4.855 1.00 79.44 171 ALA A CA 1
ATOM 1256 C C . ALA A 1 171 ? 30.537 -24.316 -5.795 1.00 79.44 171 ALA A C 1
ATOM 1258 O O . ALA A 1 171 ? 31.742 -24.094 -5.748 1.00 79.44 171 ALA A O 1
ATOM 1259 N N . GLU A 1 172 ? 30.003 -25.192 -6.648 1.00 76.19 172 GLU A N 1
ATOM 1260 C CA . GLU A 1 172 ? 30.779 -25.998 -7.597 1.00 76.19 172 GLU A CA 1
ATOM 1261 C C . GLU A 1 172 ? 31.301 -25.206 -8.816 1.00 76.19 172 GLU A C 1
ATOM 1263 O O . GLU A 1 172 ? 32.206 -25.723 -9.463 1.00 76.19 172 GLU A O 1
ATOM 1268 N N . ASP A 1 173 ? 30.748 -24.011 -9.130 1.00 65.31 173 ASP A N 1
ATOM 1269 C CA . ASP A 1 173 ? 30.891 -23.220 -10.388 1.00 65.31 173 ASP A CA 1
ATOM 1270 C C . ASP A 1 173 ? 32.067 -23.637 -11.303 1.00 65.31 173 ASP A C 1
ATOM 1272 O O . ASP A 1 173 ? 33.110 -22.975 -11.348 1.00 65.31 173 ASP A O 1
ATOM 1276 N N . PRO A 1 174 ? 31.907 -24.720 -12.091 1.00 52.72 174 PRO A N 1
ATOM 1277 C CA . PRO A 1 174 ? 33.047 -25.425 -12.678 1.00 52.72 174 PRO A CA 1
ATOM 1278 C C . PRO A 1 174 ? 33.634 -24.719 -13.908 1.00 52.72 174 PRO A C 1
ATOM 1280 O O . PRO A 1 174 ? 34.489 -25.272 -14.595 1.00 52.72 174 PRO A O 1
ATOM 1283 N N . ALA A 1 175 ? 33.142 -23.521 -14.238 1.00 53.28 175 ALA A N 1
ATOM 1284 C CA . ALA A 1 175 ? 33.516 -22.789 -15.444 1.00 53.28 175 ALA A CA 1
ATOM 1285 C C . ALA A 1 175 ? 33.482 -21.254 -15.285 1.00 53.28 175 ALA A C 1
ATOM 1287 O O . ALA A 1 175 ? 33.545 -20.550 -16.295 1.00 53.28 175 ALA A O 1
ATOM 1288 N N . GLY A 1 176 ? 33.360 -20.719 -14.061 1.00 57.62 176 GLY A N 1
ATOM 1289 C CA . GLY A 1 176 ? 33.283 -19.269 -13.822 1.00 57.62 176 GLY A CA 1
ATOM 1290 C C . GLY A 1 176 ? 32.104 -18.606 -14.546 1.00 57.62 176 GLY A C 1
ATOM 1291 O O . GLY A 1 176 ? 32.230 -17.502 -15.080 1.00 57.62 176 GLY A O 1
ATOM 1292 N N . LYS A 1 177 ? 30.975 -19.318 -14.660 1.00 59.59 177 LYS A N 1
ATOM 1293 C CA . LYS A 1 177 ? 29.812 -18.920 -15.482 1.00 59.59 177 LYS A CA 1
ATOM 1294 C C . LYS A 1 177 ? 28.958 -17.837 -14.828 1.00 59.59 177 LYS A C 1
ATOM 1296 O O . LYS A 1 177 ? 28.087 -17.249 -15.487 1.00 59.59 177 LYS A O 1
ATOM 1301 N N . TRP A 1 178 ? 29.157 -17.620 -13.534 1.00 59.91 178 TRP A N 1
ATOM 1302 C CA . TRP A 1 178 ? 28.426 -16.655 -12.734 1.00 59.91 178 TRP A CA 1
ATOM 1303 C C . TRP A 1 178 ? 29.255 -15.391 -12.568 1.00 59.91 178 TRP A C 1
ATOM 1305 O O . TRP A 1 178 ? 30.437 -15.445 -12.232 1.00 59.91 178 TRP A O 1
ATOM 1315 N N . THR A 1 179 ? 28.639 -14.222 -12.757 1.00 67.75 179 THR A N 1
ATOM 1316 C CA . THR A 1 179 ? 29.262 -13.021 -12.202 1.00 67.75 179 THR A CA 1
ATOM 1317 C C . THR A 1 179 ? 29.157 -13.101 -10.681 1.00 67.75 179 THR A C 1
ATOM 1319 O O . THR A 1 179 ? 28.178 -13.630 -10.149 1.00 67.75 179 THR A O 1
ATOM 1322 N N . LYS A 1 180 ? 30.133 -12.536 -9.962 1.00 70.06 180 LYS A N 1
ATOM 1323 C CA . LYS A 1 180 ? 30.081 -12.461 -8.493 1.00 70.06 180 LYS A CA 1
ATOM 1324 C C . LYS A 1 180 ? 28.756 -11.858 -7.998 1.00 70.06 180 LYS A C 1
ATOM 1326 O O . LYS A 1 180 ? 28.195 -12.340 -7.024 1.00 70.06 180 LYS A O 1
ATOM 1331 N N . LYS A 1 181 ? 28.221 -10.868 -8.727 1.00 69.94 181 LYS A N 1
ATOM 1332 C CA . LYS A 1 181 ? 26.917 -10.247 -8.460 1.00 69.94 181 LYS A CA 1
ATOM 1333 C C . LYS A 1 181 ? 25.756 -11.242 -8.582 1.00 69.94 181 LYS A C 1
ATOM 1335 O O . LYS A 1 181 ? 24.969 -11.330 -7.648 1.00 69.94 181 LYS A O 1
ATOM 1340 N N . ASP A 1 182 ? 25.677 -12.001 -9.680 1.00 67.56 182 ASP A N 1
ATOM 1341 C CA . ASP A 1 182 ? 24.618 -13.009 -9.875 1.00 67.56 182 ASP A CA 1
ATOM 1342 C C . ASP A 1 182 ? 24.672 -14.092 -8.780 1.00 67.56 182 ASP A C 1
ATOM 1344 O O . ASP A 1 182 ? 23.641 -14.513 -8.259 1.00 67.56 182 ASP A O 1
ATOM 1348 N N . ALA A 1 183 ? 25.883 -14.529 -8.412 1.00 75.56 183 ALA A N 1
ATOM 1349 C CA . ALA A 1 183 ? 26.081 -15.543 -7.381 1.00 75.56 183 ALA A CA 1
ATOM 1350 C C . ALA A 1 183 ? 25.732 -15.036 -5.972 1.00 75.56 183 ALA A C 1
ATOM 1352 O O . ALA A 1 183 ? 25.093 -15.752 -5.200 1.00 75.56 183 ALA A O 1
ATOM 1353 N N . ASP A 1 184 ? 26.113 -13.803 -5.634 1.00 76.75 184 ASP A N 1
ATOM 1354 C CA . ASP A 1 184 ? 25.758 -13.172 -4.361 1.00 76.75 184 ASP A CA 1
ATOM 1355 C C . ASP A 1 184 ? 24.245 -12.884 -4.267 1.00 76.75 184 ASP A C 1
ATOM 1357 O O . ASP A 1 184 ? 23.686 -12.915 -3.169 1.00 76.75 184 ASP A O 1
ATOM 1361 N N . GLU A 1 185 ? 23.564 -12.619 -5.389 1.00 75.56 185 GLU A N 1
ATOM 1362 C CA . GLU A 1 185 ? 22.108 -12.423 -5.445 1.00 75.56 185 GLU A CA 1
ATOM 1363 C C . GLU A 1 185 ? 21.348 -13.737 -5.216 1.00 75.56 185 GLU A C 1
ATOM 1365 O O . GLU A 1 185 ? 20.531 -13.816 -4.293 1.00 75.56 185 GLU A O 1
ATOM 1370 N N . ASP A 1 186 ? 21.656 -14.795 -5.975 1.00 80.19 186 ASP A N 1
ATOM 1371 C CA . ASP A 1 186 ? 21.002 -16.097 -5.787 1.00 80.19 186 ASP A CA 1
ATOM 1372 C C . ASP A 1 186 ? 21.323 -16.704 -4.408 1.00 80.19 186 ASP A C 1
ATOM 1374 O O . ASP A 1 186 ? 20.450 -17.328 -3.805 1.00 80.19 186 ASP A O 1
ATOM 1378 N N . ARG A 1 187 ? 22.505 -16.443 -3.827 1.00 84.06 187 ARG A N 1
ATOM 1379 C CA . ARG A 1 187 ? 22.819 -16.844 -2.442 1.00 84.06 187 ARG A CA 1
ATOM 1380 C C . ARG A 1 187 ? 21.874 -16.202 -1.423 1.00 84.06 187 ARG A C 1
ATOM 1382 O O . ARG A 1 187 ? 21.257 -16.926 -0.648 1.00 84.06 187 ARG A O 1
ATOM 1389 N N . ARG A 1 188 ? 21.668 -14.879 -1.483 1.00 82.25 188 ARG A N 1
ATOM 1390 C CA . ARG A 1 188 ? 20.727 -14.167 -0.589 1.00 82.25 188 ARG A CA 1
ATOM 1391 C C . ARG A 1 188 ? 19.300 -14.697 -0.712 1.00 82.25 188 ARG A C 1
ATOM 1393 O O . ARG A 1 188 ? 18.608 -14.828 0.294 1.00 82.25 188 ARG A O 1
ATOM 1400 N N . ARG A 1 189 ? 18.861 -15.014 -1.935 1.00 85.31 189 ARG A N 1
ATOM 1401 C CA . ARG A 1 189 ? 17.533 -15.591 -2.200 1.00 85.31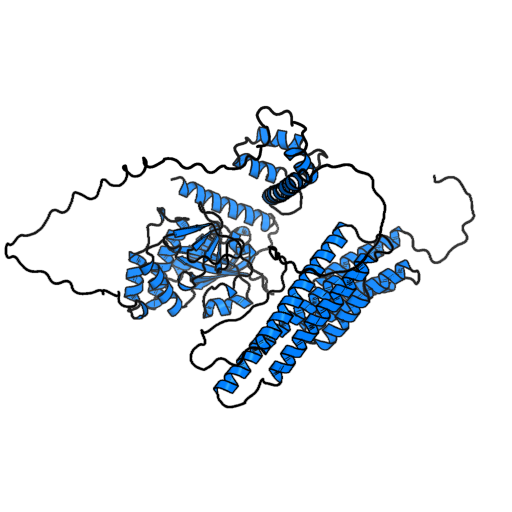 189 ARG A CA 1
ATOM 1402 C C . ARG A 1 189 ? 17.389 -16.972 -1.558 1.00 85.31 189 ARG A C 1
ATOM 1404 O O . ARG A 1 189 ? 16.391 -17.244 -0.897 1.00 85.31 189 ARG A O 1
ATOM 1411 N N . LEU A 1 190 ? 18.414 -17.815 -1.677 1.00 87.25 190 LEU A N 1
ATOM 1412 C CA . LEU A 1 190 ? 18.463 -19.136 -1.043 1.00 87.25 190 LEU A CA 1
ATOM 1413 C C . LEU A 1 190 ? 18.498 -19.053 0.494 1.00 87.25 190 LEU A C 1
ATOM 1415 O O . LEU A 1 190 ? 17.869 -19.875 1.160 1.00 87.25 190 LEU A O 1
ATOM 1419 N N . ASP A 1 191 ? 19.167 -18.045 1.055 1.00 84.81 191 ASP A N 1
ATOM 1420 C CA . ASP A 1 191 ? 19.198 -17.783 2.500 1.00 84.81 191 ASP A CA 1
ATOM 1421 C C . ASP A 1 191 ? 17.839 -17.304 3.038 1.00 84.81 191 ASP A C 1
ATOM 1423 O O . ASP A 1 191 ? 17.411 -17.734 4.111 1.00 84.81 191 ASP A O 1
ATOM 1427 N N . GLU A 1 192 ? 17.116 -16.478 2.276 1.00 83.44 192 GLU A N 1
ATOM 1428 C CA . GLU A 1 192 ? 15.740 -16.082 2.601 1.00 83.44 192 GLU A CA 1
ATOM 1429 C C . GLU A 1 192 ? 14.773 -17.276 2.558 1.00 83.44 192 GLU A C 1
ATOM 1431 O O . GLU A 1 192 ? 13.917 -17.405 3.440 1.00 83.44 192 GLU A O 1
ATOM 1436 N N . VAL A 1 193 ? 14.937 -18.180 1.581 1.00 84.94 193 VAL A N 1
ATOM 1437 C CA . VAL A 1 193 ? 14.132 -19.407 1.488 1.00 84.94 193 VAL A CA 1
ATOM 1438 C C . VAL A 1 193 ? 14.375 -20.331 2.677 1.00 84.94 193 VAL A C 1
ATOM 1440 O O . VAL A 1 193 ? 13.411 -20.799 3.283 1.00 84.94 193 VAL A O 1
ATOM 1443 N N . ASP A 1 194 ? 15.638 -20.573 3.035 1.00 90.19 194 ASP A N 1
ATOM 1444 C CA . ASP A 1 194 ? 16.008 -21.443 4.155 1.00 90.19 194 ASP A CA 1
ATOM 1445 C C . ASP A 1 194 ? 15.424 -20.927 5.482 1.00 90.19 194 ASP A C 1
ATOM 1447 O O . ASP A 1 194 ? 14.708 -21.655 6.177 1.00 90.19 194 ASP A O 1
ATOM 1451 N N . ARG A 1 195 ? 15.612 -19.633 5.769 1.00 86.56 195 ARG A N 1
ATOM 1452 C CA . ARG A 1 195 ? 15.091 -18.988 6.981 1.00 86.56 195 ARG A CA 1
ATOM 1453 C C . ARG A 1 195 ? 13.560 -19.009 7.038 1.00 86.56 195 ARG A C 1
ATOM 1455 O O . ARG A 1 195 ? 12.980 -19.357 8.067 1.00 86.56 195 ARG A O 1
ATOM 1462 N N . SER A 1 196 ? 12.896 -18.679 5.929 1.00 82.31 196 SER A N 1
ATOM 1463 C CA . SER A 1 196 ? 11.429 -18.654 5.850 1.00 82.31 196 SER A CA 1
ATOM 1464 C C . SER A 1 196 ? 10.811 -20.046 5.986 1.00 82.31 196 SER A C 1
ATOM 1466 O O . SER A 1 196 ? 9.826 -20.210 6.707 1.00 82.31 196 SER A O 1
ATOM 1468 N N . ALA A 1 197 ? 11.406 -21.067 5.360 1.00 85.81 197 ALA A N 1
ATOM 1469 C CA . ALA A 1 197 ? 10.940 -22.447 5.469 1.00 85.81 197 ALA A CA 1
ATOM 1470 C C . ALA A 1 197 ? 11.091 -22.995 6.899 1.00 85.81 197 ALA A C 1
ATOM 1472 O O . ALA A 1 197 ? 10.164 -23.633 7.399 1.00 85.81 197 ALA A O 1
ATOM 1473 N N . ARG A 1 198 ? 12.203 -22.697 7.592 1.00 89.62 198 ARG A N 1
ATOM 1474 C CA . ARG A 1 198 ? 12.402 -23.083 9.004 1.00 89.62 198 ARG A CA 1
ATOM 1475 C C . ARG A 1 198 ? 11.384 -22.428 9.933 1.00 89.62 198 ARG A C 1
ATOM 1477 O O . ARG A 1 198 ? 10.726 -23.141 10.685 1.00 89.62 198 ARG A O 1
ATOM 1484 N N . MET A 1 199 ? 11.172 -21.113 9.820 1.00 83.88 199 MET A N 1
ATOM 1485 C CA . MET A 1 199 ? 10.131 -20.415 10.592 1.00 83.88 199 MET A CA 1
ATOM 1486 C C . MET A 1 199 ? 8.730 -20.996 10.350 1.00 83.88 199 MET A C 1
ATOM 1488 O O . MET A 1 199 ? 7.898 -21.013 11.256 1.00 83.88 199 MET A O 1
ATOM 1492 N N . LEU A 1 200 ? 8.435 -21.446 9.126 1.00 82.62 200 LEU A N 1
ATOM 1493 C CA . LEU A 1 200 ? 7.144 -22.047 8.796 1.00 82.62 200 LEU A CA 1
ATOM 1494 C C . LEU A 1 200 ? 6.980 -23.444 9.415 1.00 82.62 200 LEU A C 1
ATOM 1496 O O . LEU A 1 200 ? 5.896 -23.770 9.894 1.00 82.62 200 LEU A O 1
ATOM 1500 N N . LEU A 1 201 ? 8.050 -24.246 9.434 1.00 88.31 201 LEU A N 1
ATOM 1501 C CA . LEU A 1 201 ? 8.079 -25.557 10.088 1.00 88.31 201 LEU A CA 1
ATOM 1502 C C . LEU A 1 201 ? 7.927 -25.435 11.610 1.00 88.31 201 LEU A C 1
ATOM 1504 O O . LEU A 1 201 ? 7.078 -26.120 12.174 1.00 88.31 201 LEU A O 1
ATOM 1508 N N . GLN A 1 202 ? 8.647 -24.505 12.244 1.00 86.75 202 GLN A N 1
ATOM 1509 C CA . GLN A 1 202 ? 8.502 -24.204 13.672 1.00 86.75 202 GLN A CA 1
ATOM 1510 C C . GLN A 1 202 ? 7.052 -23.827 14.021 1.00 86.75 202 GLN A C 1
ATOM 1512 O O . GLN A 1 202 ? 6.455 -24.397 14.928 1.00 86.75 202 GLN A O 1
ATOM 1517 N N . LYS A 1 203 ? 6.424 -22.938 13.240 1.00 83.19 203 LYS A N 1
ATOM 1518 C CA . LYS A 1 203 ? 5.019 -22.540 13.452 1.00 83.19 203 LYS A CA 1
ATOM 1519 C C . LYS A 1 203 ? 4.013 -23.681 13.266 1.00 83.19 203 LYS A C 1
ATOM 1521 O O . LYS A 1 203 ? 2.941 -23.639 13.865 1.00 83.19 203 LYS A O 1
ATOM 1526 N N . LEU A 1 204 ? 4.314 -24.682 12.433 1.00 84.12 204 LEU A N 1
ATOM 1527 C CA . LEU A 1 204 ? 3.499 -25.902 12.326 1.00 84.12 204 LEU A CA 1
ATOM 1528 C C . LEU A 1 204 ? 3.641 -26.792 13.567 1.00 84.12 204 LEU A C 1
ATOM 1530 O O . LEU A 1 204 ? 2.670 -27.416 13.982 1.00 84.12 204 LEU A O 1
ATOM 1534 N N . GLU A 1 205 ? 4.838 -26.867 14.143 1.00 83.44 205 GLU A N 1
ATOM 1535 C CA . GLU A 1 205 ? 5.125 -27.640 15.353 1.00 83.44 205 GLU A CA 1
ATOM 1536 C C . GLU A 1 205 ? 4.493 -26.999 16.596 1.00 83.44 205 GLU A C 1
ATOM 1538 O O . GLU A 1 205 ? 3.786 -27.676 17.343 1.00 83.44 205 GLU A O 1
ATOM 1543 N N . GLU A 1 206 ? 4.609 -25.676 16.744 1.00 76.88 206 GLU A N 1
ATOM 1544 C CA . GLU A 1 206 ? 3.895 -24.882 17.753 1.00 76.88 206 GLU A CA 1
ATOM 1545 C C . GLU A 1 206 ? 2.371 -25.075 17.650 1.00 76.88 206 GLU A C 1
ATOM 1547 O O . GLU A 1 206 ? 1.707 -25.335 1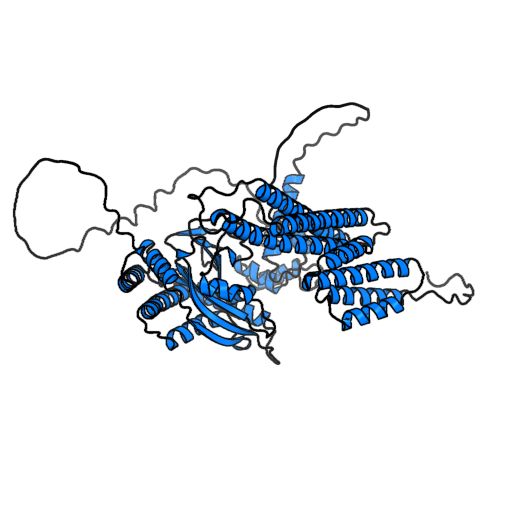8.654 1.00 76.88 206 GLU A O 1
ATOM 1552 N N . ALA A 1 207 ? 1.809 -25.017 16.434 1.00 68.12 207 ALA A N 1
ATOM 1553 C CA . ALA A 1 207 ? 0.377 -25.221 16.202 1.00 68.12 207 ALA A CA 1
ATOM 1554 C C . ALA A 1 207 ? -0.093 -26.660 16.489 1.00 68.12 207 ALA A C 1
ATOM 1556 O O . ALA A 1 207 ? -1.233 -26.852 16.908 1.00 68.12 207 ALA A O 1
ATOM 1557 N N . SER A 1 208 ? 0.773 -27.659 16.288 1.00 67.94 208 SER A N 1
ATOM 1558 C CA . SER A 1 208 ? 0.485 -29.070 16.580 1.00 67.94 208 SER A CA 1
ATOM 1559 C C . SER A 1 208 ? 0.632 -29.428 18.064 1.00 67.94 208 SER A C 1
ATOM 1561 O O . SER A 1 208 ? 0.143 -30.480 18.474 1.00 67.94 208 SER A O 1
ATOM 1563 N N . SER A 1 209 ? 1.323 -28.598 18.851 1.00 62.00 209 SER A N 1
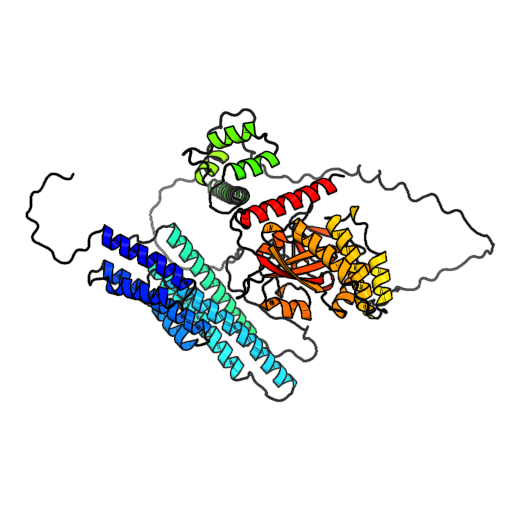ATOM 1564 C CA . SER A 1 209 ? 1.676 -28.886 20.251 1.00 62.00 209 SER A CA 1
ATOM 1565 C C . SER A 1 209 ? 0.739 -28.230 21.272 1.00 62.00 209 SER A C 1
ATOM 1567 O O . SER A 1 209 ? 0.812 -28.537 22.461 1.00 62.00 209 SER A O 1
ATOM 1569 N N . GLN A 1 210 ? -0.146 -27.326 20.840 1.00 50.56 210 GLN A N 1
ATOM 1570 C CA . GLN A 1 210 ? -1.090 -26.645 21.729 1.00 50.56 210 GLN A CA 1
ATOM 1571 C C . GLN A 1 210 ? -2.392 -27.452 21.902 1.00 50.56 210 GLN A C 1
ATOM 1573 O O . GLN A 1 210 ? -3.023 -27.812 20.904 1.00 50.56 210 GLN A O 1
ATOM 1578 N N . PRO A 1 211 ? -2.855 -27.705 23.144 1.00 41.81 211 PRO A N 1
ATOM 1579 C CA . PRO A 1 211 ? -4.190 -28.250 23.371 1.00 41.81 211 PRO A CA 1
ATOM 1580 C C . PRO A 1 211 ? -5.268 -27.245 22.919 1.00 41.81 211 PRO A C 1
ATOM 1582 O O . PRO A 1 211 ? -5.022 -26.035 22.912 1.00 41.81 211 PRO A O 1
ATOM 1585 N N . PRO A 1 212 ? -6.483 -27.704 22.556 1.00 41.91 212 PRO A N 1
ATOM 1586 C CA . PRO A 1 212 ? -7.575 -26.795 22.225 1.00 41.91 212 PRO A CA 1
ATOM 1587 C C . PRO A 1 212 ? -7.886 -25.890 23.434 1.00 41.91 212 PRO A C 1
ATOM 1589 O O . PRO A 1 212 ? -7.994 -26.404 24.549 1.00 41.91 212 PRO A O 1
ATOM 1592 N N . PRO A 1 213 ? -8.041 -24.566 23.245 1.00 40.53 213 PRO A N 1
ATOM 1593 C CA . PRO A 1 213 ? -8.238 -23.645 24.359 1.00 40.53 213 PRO A CA 1
ATOM 1594 C C . PRO A 1 213 ? -9.545 -23.938 25.103 1.00 40.53 213 PRO A C 1
ATOM 1596 O O . PRO A 1 213 ? -10.595 -24.147 24.485 1.00 40.53 213 PRO A O 1
ATOM 1599 N N . SER A 1 214 ? -9.469 -23.928 26.435 1.00 37.53 214 SER A N 1
ATOM 1600 C CA . SER A 1 214 ? -10.619 -24.003 27.337 1.00 37.53 214 SER A CA 1
ATOM 1601 C C . SER A 1 214 ? -11.541 -22.784 27.174 1.00 37.53 214 SER A C 1
ATOM 1603 O O . SER A 1 214 ? -11.139 -21.730 26.685 1.00 37.53 214 SER A O 1
ATOM 1605 N N . GLY A 1 215 ? -12.818 -22.967 27.521 1.00 40.72 215 GLY A N 1
ATOM 1606 C CA . GLY A 1 215 ? -13.942 -22.237 26.919 1.00 40.72 215 GLY A CA 1
ATOM 1607 C C . GLY A 1 215 ? -14.020 -20.718 27.103 1.00 40.72 215 GLY A C 1
ATOM 1608 O O . GLY A 1 215 ? -14.727 -20.090 26.315 1.00 40.72 215 GLY A O 1
ATOM 1609 N N . ASP A 1 216 ? -13.310 -20.134 28.071 1.00 34.28 216 ASP A N 1
ATOM 1610 C CA . ASP A 1 216 ? -13.549 -18.750 28.511 1.00 34.28 216 ASP A CA 1
ATOM 1611 C C . ASP A 1 216 ? -12.441 -17.739 28.139 1.00 34.28 216 ASP A C 1
ATOM 1613 O O . ASP A 1 216 ? -12.701 -16.537 28.139 1.00 34.28 216 ASP A O 1
ATOM 1617 N N . ASP A 1 217 ? -11.256 -18.188 27.698 1.00 35.34 217 ASP A N 1
ATOM 1618 C CA . ASP A 1 217 ? -10.109 -17.318 27.360 1.00 35.34 217 ASP A CA 1
ATOM 1619 C C . ASP A 1 217 ? -9.688 -17.410 25.879 1.00 35.34 217 ASP A C 1
ATOM 1621 O O . ASP A 1 217 ? -8.591 -17.848 25.522 1.00 35.34 217 ASP A O 1
ATOM 1625 N N . VAL A 1 218 ? -10.561 -16.958 24.967 1.00 32.06 218 VAL A N 1
ATOM 1626 C CA . VAL A 1 218 ? -10.214 -16.802 23.538 1.00 32.06 218 VAL A CA 1
ATOM 1627 C C . VAL A 1 218 ? -10.472 -15.370 23.048 1.00 32.06 218 VAL A C 1
ATOM 1629 O O . VAL A 1 218 ? -11.573 -15.065 22.569 1.00 32.06 218 VAL A O 1
ATOM 1632 N N . PRO A 1 219 ? -9.461 -14.476 23.060 1.00 30.20 219 PRO A N 1
ATOM 1633 C CA . PRO A 1 219 ? -9.574 -13.176 22.409 1.00 30.20 219 PRO A CA 1
ATOM 1634 C C . PRO A 1 219 ? -9.763 -13.358 20.895 1.00 30.20 219 PRO A C 1
ATOM 1636 O O . PRO A 1 219 ? -8.939 -13.951 20.189 1.00 30.20 219 PRO A O 1
ATOM 1639 N N . ARG A 1 220 ? -10.879 -12.841 20.367 1.00 29.58 220 ARG A N 1
ATOM 1640 C CA . ARG A 1 220 ? -11.250 -12.996 18.954 1.00 29.58 220 ARG A CA 1
ATOM 1641 C C . ARG A 1 220 ? -10.249 -12.306 18.022 1.00 29.58 220 ARG A C 1
ATOM 1643 O O . ARG A 1 220 ? -10.335 -11.107 17.779 1.00 29.58 220 ARG A O 1
ATOM 1650 N N . GLY A 1 221 ? -9.406 -13.106 17.371 1.00 30.12 221 GLY A N 1
ATOM 1651 C CA . GLY A 1 221 ? -8.810 -12.748 16.084 1.00 30.12 221 GLY A CA 1
ATOM 1652 C C . GLY A 1 221 ? -7.287 -12.733 16.032 1.00 30.12 221 GLY A C 1
ATOM 1653 O O . GLY A 1 221 ? -6.688 -11.691 15.775 1.00 30.12 221 GLY A O 1
ATOM 1654 N N . GLN A 1 222 ? -6.656 -13.903 16.080 1.00 27.59 222 GLN A N 1
ATOM 1655 C CA . GLN A 1 222 ? -5.340 -14.084 15.466 1.00 27.59 222 GLN A CA 1
ATOM 1656 C C . GLN A 1 222 ? -5.501 -14.793 14.116 1.00 27.59 222 GLN A C 1
ATOM 1658 O O . GLN A 1 222 ? -6.042 -15.893 14.024 1.00 27.59 222 GLN A O 1
ATOM 1663 N N . ILE A 1 223 ? -5.064 -14.124 13.045 1.00 28.66 223 ILE A N 1
ATOM 1664 C CA . ILE A 1 223 ? -4.849 -14.705 11.717 1.00 28.66 223 ILE A CA 1
ATOM 1665 C C . ILE A 1 223 ? -3.398 -14.374 11.394 1.00 28.66 223 ILE A C 1
ATOM 1667 O O . ILE A 1 223 ? -3.107 -13.209 11.122 1.00 28.66 223 ILE A O 1
ATOM 1671 N N . LEU A 1 224 ? -2.503 -15.361 11.481 1.00 27.56 224 LEU A N 1
ATOM 1672 C CA . LEU A 1 224 ? -1.155 -15.204 10.952 1.00 27.56 224 LEU A CA 1
ATOM 1673 C C . LEU A 1 224 ? -1.242 -15.171 9.427 1.00 27.56 224 LEU A C 1
ATOM 1675 O O . LEU A 1 224 ? -1.703 -16.124 8.803 1.00 27.56 224 LEU A O 1
ATOM 1679 N N . VAL A 1 225 ? -0.781 -14.073 8.838 1.00 29.05 225 VAL A N 1
ATOM 1680 C CA . VAL A 1 225 ? -0.435 -14.013 7.420 1.00 29.05 225 VAL A CA 1
ATOM 1681 C C . VAL A 1 225 ? 1.082 -14.101 7.358 1.00 29.05 225 VAL A C 1
ATOM 1683 O O . VAL A 1 225 ? 1.773 -13.116 7.604 1.00 29.05 225 VAL A O 1
ATOM 1686 N N . CYS A 1 226 ? 1.609 -15.289 7.065 1.00 25.55 226 CYS A N 1
ATOM 1687 C CA . CYS A 1 226 ? 3.007 -15.424 6.672 1.00 25.55 226 CYS A CA 1
ATOM 1688 C C . CYS A 1 226 ? 3.122 -14.904 5.234 1.00 25.55 226 CYS A C 1
ATOM 1690 O O . CYS A 1 226 ? 2.789 -15.618 4.287 1.00 25.55 226 CYS A O 1
ATOM 1692 N N . GLY A 1 227 ? 3.539 -13.649 5.069 1.00 27.97 227 GLY A N 1
ATOM 1693 C CA . GLY A 1 227 ? 3.884 -13.105 3.759 1.00 27.97 227 GLY A CA 1
ATOM 1694 C C . GLY A 1 227 ? 5.142 -13.783 3.223 1.00 27.97 227 GLY A C 1
ATOM 1695 O O . GLY A 1 227 ? 6.131 -13.887 3.941 1.00 27.97 227 GLY A O 1
ATOM 1696 N N . ALA A 1 228 ? 5.085 -14.256 1.981 1.00 29.56 228 ALA A N 1
ATOM 1697 C CA . ALA A 1 228 ? 6.274 -14.514 1.186 1.00 29.56 228 ALA A CA 1
ATOM 1698 C C . ALA A 1 228 ? 6.497 -13.272 0.314 1.00 29.56 228 ALA A C 1
ATOM 1700 O O . ALA A 1 228 ? 5.832 -13.132 -0.704 1.00 29.56 228 ALA A O 1
ATOM 1701 N N . ASP A 1 229 ? 7.355 -12.369 0.786 1.00 28.58 229 ASP A N 1
ATOM 1702 C CA . ASP A 1 229 ? 8.025 -11.281 0.060 1.00 28.58 229 ASP A CA 1
ATOM 1703 C C . ASP A 1 229 ? 9.188 -10.844 0.980 1.00 28.58 229 ASP A C 1
ATOM 1705 O O . ASP A 1 229 ? 8.967 -10.575 2.162 1.00 28.58 229 ASP A O 1
ATOM 1709 N N . GLY A 1 230 ? 10.433 -10.913 0.495 1.00 25.78 230 GLY A N 1
ATOM 1710 C CA . GLY A 1 230 ? 11.630 -11.023 1.351 1.00 25.78 230 GLY A CA 1
ATOM 1711 C C . GLY A 1 230 ? 12.194 -9.728 1.966 1.00 25.78 230 GLY A C 1
ATOM 1712 O O . GLY A 1 230 ? 11.678 -8.634 1.752 1.00 25.78 230 GLY A O 1
ATOM 1713 N N . ALA A 1 231 ? 13.332 -9.885 2.665 1.00 26.62 231 ALA A N 1
ATOM 1714 C CA . ALA A 1 231 ? 14.161 -8.859 3.329 1.00 26.62 231 ALA A CA 1
ATOM 1715 C C . ALA A 1 231 ? 13.747 -8.424 4.759 1.00 26.62 231 ALA A C 1
ATOM 1717 O O . ALA A 1 231 ? 13.287 -7.306 5.033 1.00 26.62 231 ALA A O 1
ATOM 1718 N N . LEU A 1 232 ? 14.035 -9.315 5.711 1.00 27.48 232 LEU A N 1
ATOM 1719 C CA . LEU A 1 232 ? 14.065 -9.046 7.156 1.00 27.48 232 LEU A CA 1
ATOM 1720 C C . LEU A 1 232 ? 15.128 -8.001 7.569 1.00 27.48 232 LEU A C 1
ATOM 1722 O O . LEU A 1 232 ? 16.104 -7.787 6.849 1.00 27.48 232 LEU A O 1
ATOM 1726 N N . PRO A 1 233 ? 14.993 -7.376 8.755 1.00 28.45 233 PRO A N 1
ATOM 1727 C CA . PRO A 1 233 ? 16.141 -6.987 9.567 1.00 28.45 233 PRO A CA 1
ATOM 1728 C C . PRO A 1 233 ? 16.675 -8.205 10.349 1.00 28.45 233 PRO A C 1
ATOM 1730 O O . PRO A 1 233 ? 15.895 -9.038 10.808 1.00 28.45 233 PRO A O 1
ATOM 1733 N N . VAL A 1 234 ? 17.992 -8.285 10.511 1.00 32.12 234 VAL A N 1
ATOM 1734 C CA . VAL A 1 234 ? 18.673 -9.185 11.457 1.00 32.12 234 VAL A CA 1
ATOM 1735 C C . VAL A 1 234 ? 19.054 -8.389 12.700 1.00 32.12 234 VAL A C 1
ATOM 1737 O O . VAL A 1 234 ? 19.509 -7.257 12.557 1.00 32.12 234 VAL A O 1
ATOM 1740 N N . GLU A 1 235 ? 18.904 -9.003 13.869 1.00 30.88 235 GLU A N 1
ATOM 1741 C CA . GLU A 1 235 ? 19.760 -8.762 15.035 1.00 30.88 235 GLU A CA 1
ATOM 1742 C C . GLU A 1 235 ? 20.234 -10.126 15.556 1.00 30.88 235 GLU A C 1
ATOM 1744 O O . GLU A 1 235 ? 19.698 -11.170 15.164 1.00 30.88 235 GLU A O 1
ATOM 1749 N N . ASP A 1 236 ? 21.323 -10.075 16.310 1.00 28.88 236 ASP A N 1
ATOM 1750 C CA . ASP A 1 236 ? 22.222 -11.179 16.633 1.00 28.88 236 ASP A CA 1
ATOM 1751 C C . ASP A 1 236 ? 21.688 -12.102 17.746 1.00 28.88 236 ASP A C 1
ATOM 1753 O O . ASP A 1 236 ? 20.736 -11.759 18.445 1.00 28.88 236 ASP A O 1
ATOM 1757 N N . ASP A 1 237 ? 22.323 -13.266 17.916 1.00 28.84 237 ASP A N 1
ATOM 1758 C CA . ASP A 1 237 ? 22.163 -14.116 19.103 1.00 28.84 237 ASP A CA 1
ATOM 1759 C C . ASP A 1 237 ? 23.541 -14.650 19.523 1.00 28.84 237 ASP A C 1
ATOM 1761 O O . ASP A 1 237 ? 24.294 -15.212 18.717 1.00 28.84 237 ASP A O 1
ATOM 1765 N N . ASP A 1 238 ? 23.885 -14.387 20.778 1.00 31.64 238 ASP A N 1
ATOM 1766 C CA . ASP A 1 238 ? 25.118 -14.727 21.469 1.00 31.64 238 ASP A CA 1
ATOM 1767 C C . ASP A 1 238 ? 24.868 -15.859 22.478 1.00 31.64 238 ASP A C 1
ATOM 1769 O O . ASP A 1 238 ? 24.048 -15.736 23.382 1.00 31.64 238 ASP A O 1
ATOM 1773 N N . GLY A 1 239 ? 25.591 -16.979 22.365 1.00 31.58 239 GLY A N 1
ATOM 1774 C CA . GLY A 1 239 ? 25.369 -18.108 23.275 1.00 31.58 239 GLY A CA 1
ATOM 1775 C C . GLY A 1 239 ? 26.299 -19.294 23.048 1.00 31.58 239 GLY A C 1
ATOM 1776 O O . GLY A 1 239 ? 26.059 -20.139 22.188 1.00 31.58 239 GLY A O 1
ATOM 1777 N N . SER A 1 240 ? 27.369 -19.366 23.836 1.00 35.78 240 SER A N 1
ATOM 1778 C CA . SER A 1 240 ? 28.334 -20.466 23.843 1.00 35.78 240 SER A CA 1
ATOM 1779 C C . SER A 1 240 ? 27.802 -21.750 24.494 1.00 35.78 240 SER A C 1
ATOM 1781 O O . SER A 1 240 ? 27.023 -21.717 25.444 1.00 35.78 240 SER A O 1
ATOM 1783 N N . SER A 1 241 ? 28.350 -22.890 24.068 1.00 35.62 241 SER A N 1
ATOM 1784 C CA . SER A 1 241 ? 28.725 -23.963 25.000 1.00 35.62 241 SER A CA 1
ATOM 1785 C C . SER A 1 241 ? 29.866 -24.790 24.406 1.00 35.62 241 SER A C 1
ATOM 1787 O O . SER A 1 241 ? 29.763 -25.266 23.275 1.00 35.62 241 SER A O 1
ATOM 1789 N N . ASP A 1 242 ? 30.961 -24.904 25.153 1.00 32.44 242 ASP A N 1
ATOM 1790 C CA . ASP A 1 242 ? 32.124 -25.735 24.833 1.00 32.44 242 ASP A CA 1
ATOM 1791 C C . ASP A 1 242 ? 31.820 -27.234 25.036 1.00 32.44 242 ASP A C 1
ATOM 1793 O O . ASP A 1 242 ? 31.006 -27.575 25.894 1.00 32.44 242 ASP A O 1
ATOM 1797 N N . ASP A 1 243 ? 32.526 -28.130 24.328 1.00 30.53 243 ASP A N 1
ATOM 1798 C CA . ASP A 1 243 ? 33.488 -29.038 24.989 1.00 30.53 243 ASP A CA 1
ATOM 1799 C C . ASP A 1 243 ? 34.436 -29.780 24.004 1.00 30.53 243 ASP A C 1
ATOM 1801 O O . ASP A 1 243 ? 34.071 -30.119 22.881 1.00 30.53 243 ASP A O 1
ATOM 1805 N N . SER A 1 244 ? 35.662 -29.988 24.497 1.00 33.78 244 SER A N 1
ATOM 1806 C CA . SER A 1 244 ? 36.765 -30.913 24.164 1.00 33.78 244 SER A CA 1
ATOM 1807 C C . SER A 1 244 ? 37.019 -31.500 22.748 1.00 33.78 244 SER A C 1
ATOM 1809 O O . SER A 1 244 ? 36.248 -32.282 22.198 1.00 33.78 244 SER A O 1
ATOM 1811 N N . GLY A 1 245 ? 38.284 -31.360 22.294 1.00 27.05 245 GLY A N 1
ATOM 1812 C CA . GLY A 1 245 ? 39.097 -32.567 22.035 1.00 27.05 245 GLY A CA 1
ATOM 1813 C C . GLY A 1 245 ? 40.145 -32.586 20.898 1.00 27.05 245 GLY A C 1
ATOM 1814 O O . GLY A 1 245 ? 39.805 -32.915 19.771 1.00 27.05 245 GLY A O 1
ATOM 1815 N N . VAL A 1 246 ? 41.433 -32.480 21.284 1.00 30.86 246 VAL A N 1
ATOM 1816 C CA . VAL A 1 246 ? 42.622 -33.186 20.711 1.00 30.86 246 VAL A CA 1
ATOM 1817 C C . VAL A 1 246 ? 43.334 -32.633 19.441 1.00 30.86 246 VAL A C 1
ATOM 1819 O O . VAL A 1 246 ? 42.851 -32.816 18.334 1.00 30.86 246 VAL A O 1
ATOM 1822 N N . GLU A 1 247 ? 44.537 -32.052 19.670 1.00 30.83 247 GLU A N 1
ATOM 1823 C CA . GLU A 1 247 ? 45.873 -32.199 18.990 1.00 30.83 247 GLU A CA 1
ATOM 1824 C C . GLU A 1 247 ? 45.971 -32.194 17.430 1.00 30.83 247 GLU A C 1
ATOM 1826 O O . GLU A 1 247 ? 45.109 -32.719 16.745 1.00 30.83 247 GLU A O 1
ATOM 1831 N N . SER A 1 248 ? 47.002 -31.722 16.701 1.00 30.56 248 SER A N 1
ATOM 1832 C CA . SER A 1 248 ? 48.422 -31.301 16.892 1.00 30.56 248 SER A CA 1
ATOM 1833 C C . SER A 1 248 ? 48.909 -30.633 15.564 1.00 30.56 248 SER A C 1
ATOM 1835 O O . SER A 1 248 ? 48.231 -30.801 14.553 1.00 30.56 248 SER A O 1
ATOM 1837 N N . ASP A 1 249 ? 50.045 -29.932 15.384 1.00 27.42 249 ASP A N 1
ATOM 1838 C CA . ASP A 1 249 ? 51.029 -29.210 16.230 1.00 27.42 249 ASP A CA 1
ATOM 1839 C C . ASP A 1 249 ? 51.956 -28.342 15.302 1.00 27.42 249 ASP A C 1
ATOM 1841 O O . ASP A 1 249 ? 51.941 -28.525 14.085 1.00 27.42 249 ASP A O 1
ATOM 1845 N N . ALA A 1 250 ? 52.775 -27.446 15.878 1.00 29.36 250 ALA A N 1
ATOM 1846 C CA . ALA A 1 250 ? 53.980 -26.770 15.347 1.00 29.36 250 ALA A CA 1
ATOM 1847 C C . ALA A 1 250 ? 53.900 -25.789 14.142 1.00 29.36 250 ALA A C 1
ATOM 1849 O O . ALA A 1 250 ? 53.608 -26.156 13.006 1.00 29.36 250 ALA A O 1
ATOM 1850 N N . GLY A 1 251 ? 54.372 -24.546 14.362 1.00 29.02 251 GLY A N 1
ATOM 1851 C CA . GLY A 1 251 ? 54.753 -23.606 13.289 1.00 29.02 251 GLY A CA 1
ATOM 1852 C C . GLY A 1 251 ? 54.690 -22.118 13.664 1.00 29.02 251 GLY A C 1
ATOM 1853 O O . GLY A 1 251 ? 53.796 -21.416 13.204 1.00 29.02 251 GLY A O 1
ATOM 1854 N N . ALA A 1 252 ? 55.614 -21.623 14.495 1.00 30.14 252 ALA A N 1
ATOM 1855 C CA . ALA A 1 252 ? 55.600 -20.237 14.980 1.00 30.14 252 ALA A CA 1
ATOM 1856 C C . ALA A 1 252 ? 56.458 -19.267 14.140 1.00 30.14 252 ALA A C 1
ATOM 1858 O O . ALA A 1 252 ? 57.636 -19.532 13.926 1.00 30.14 252 ALA A O 1
ATOM 1859 N N . GLU A 1 253 ? 55.908 -18.090 13.819 1.00 32.59 253 GLU A N 1
ATOM 1860 C CA . GLU A 1 253 ? 56.643 -16.814 13.760 1.00 32.59 253 GLU A CA 1
ATOM 1861 C C . GLU A 1 253 ? 55.753 -15.689 14.322 1.00 32.59 253 GLU A C 1
ATOM 1863 O O . GLU A 1 253 ? 54.547 -15.650 14.080 1.00 32.59 253 GLU A O 1
ATOM 1868 N N . GLN A 1 254 ? 56.343 -14.795 15.119 1.00 34.16 254 GLN A N 1
ATOM 1869 C CA . GLN A 1 254 ? 55.644 -13.687 15.779 1.00 34.16 254 GLN A CA 1
ATOM 1870 C C . GLN A 1 254 ? 55.561 -12.459 14.868 1.00 34.16 254 GLN A C 1
ATOM 1872 O O . GLN A 1 254 ? 56.582 -12.036 14.337 1.00 34.16 254 GLN A O 1
ATOM 1877 N N . LEU A 1 255 ? 54.400 -11.800 14.830 1.00 33.00 255 LEU A N 1
ATOM 1878 C CA . LEU A 1 255 ? 54.298 -10.339 14.722 1.00 33.00 255 LEU A CA 1
ATOM 1879 C C . LEU A 1 255 ? 52.956 -9.889 15.323 1.00 33.00 255 LEU A C 1
ATOM 1881 O O . LEU A 1 255 ? 51.891 -10.179 14.783 1.00 33.00 255 LEU A O 1
ATOM 1885 N N . GLU A 1 256 ? 53.013 -9.200 16.461 1.00 36.81 256 GLU A N 1
ATOM 1886 C CA . GLU A 1 256 ? 51.838 -8.669 17.160 1.00 36.81 256 GLU A CA 1
ATOM 1887 C C . GLU A 1 256 ? 51.356 -7.354 16.524 1.00 36.81 256 GLU A C 1
ATOM 1889 O O . GLU A 1 256 ? 52.145 -6.427 16.334 1.00 36.81 256 GLU A O 1
ATOM 1894 N N . ALA A 1 257 ? 50.051 -7.243 16.254 1.00 30.72 257 ALA A N 1
ATOM 1895 C CA . ALA A 1 257 ? 49.345 -5.969 16.088 1.00 30.72 257 ALA A CA 1
ATOM 1896 C C . ALA A 1 257 ? 47.833 -6.161 16.333 1.00 30.72 257 ALA A C 1
ATOM 1898 O O . ALA A 1 257 ? 47.200 -7.014 15.714 1.00 30.72 257 ALA A O 1
ATOM 1899 N N . GLU A 1 258 ? 47.253 -5.372 17.241 1.00 34.66 258 GLU A N 1
ATOM 1900 C CA . GLU A 1 258 ? 45.866 -5.528 17.709 1.00 34.66 258 GLU A CA 1
ATOM 1901 C C . GLU A 1 258 ? 44.765 -5.054 16.723 1.00 34.66 258 GLU A C 1
ATOM 1903 O O . GLU A 1 258 ? 45.000 -4.194 15.867 1.00 34.66 258 GLU A O 1
ATOM 1908 N N . PRO A 1 259 ? 43.516 -5.560 16.855 1.00 37.41 259 PRO A N 1
ATOM 1909 C CA . PRO A 1 259 ? 42.476 -5.483 15.821 1.00 37.41 259 PRO A CA 1
ATOM 1910 C C . PRO A 1 259 ? 41.661 -4.172 15.825 1.00 37.41 259 PRO A C 1
ATOM 1912 O O . PRO A 1 259 ? 40.430 -4.184 15.796 1.00 37.41 259 PRO A O 1
ATOM 1915 N N . GLN A 1 260 ? 42.319 -3.009 15.845 1.00 36.09 260 GLN A N 1
ATOM 1916 C CA . GLN A 1 260 ? 41.627 -1.713 15.989 1.00 36.09 260 GLN A CA 1
ATOM 1917 C C . GLN A 1 260 ? 41.277 -1.003 14.660 1.00 36.09 260 GLN A C 1
ATOM 1919 O O . GLN A 1 260 ? 40.588 0.021 14.667 1.00 36.09 260 GLN A O 1
ATOM 1924 N N . HIS A 1 261 ? 41.697 -1.530 13.503 1.00 37.94 261 HIS A N 1
ATOM 1925 C CA . HIS A 1 261 ? 41.539 -0.839 12.211 1.00 37.94 261 HIS A CA 1
ATOM 1926 C C . HIS A 1 261 ? 40.262 -1.218 11.422 1.00 37.94 261 HIS A C 1
ATOM 1928 O O . HIS A 1 261 ? 39.679 -0.372 10.737 1.00 37.94 261 HIS A O 1
ATOM 1934 N N . ASP A 1 262 ? 39.764 -2.454 11.545 1.00 43.41 262 ASP A N 1
ATOM 1935 C CA . ASP A 1 262 ? 38.652 -2.944 10.710 1.00 43.41 262 ASP A CA 1
ATOM 1936 C C . ASP A 1 262 ? 37.262 -2.463 11.152 1.00 43.41 262 ASP A C 1
ATOM 1938 O O . ASP A 1 262 ? 36.403 -2.184 10.309 1.00 43.41 262 ASP A O 1
ATOM 1942 N N . ALA A 1 263 ? 37.039 -2.264 12.456 1.00 43.56 263 ALA A N 1
ATOM 1943 C CA . ALA A 1 263 ? 35.764 -1.760 12.976 1.00 43.56 263 ALA A CA 1
ATOM 1944 C C . ALA A 1 263 ? 35.428 -0.355 12.435 1.00 43.56 263 ALA A C 1
ATOM 1946 O O . ALA A 1 263 ? 34.287 -0.079 12.048 1.00 43.56 263 ALA A O 1
ATOM 1947 N N . LYS A 1 264 ? 36.437 0.524 12.333 1.00 38.44 264 LYS A N 1
ATOM 1948 C CA . LYS A 1 264 ? 36.281 1.898 11.828 1.00 38.44 264 LYS A CA 1
ATOM 1949 C C . LYS A 1 264 ? 35.948 1.906 10.328 1.00 38.44 264 LYS A C 1
ATOM 1951 O O . LYS A 1 264 ? 35.074 2.657 9.893 1.00 38.44 264 LYS A O 1
ATOM 1956 N N . LYS A 1 265 ? 36.566 1.005 9.554 1.00 40.84 265 LYS A N 1
ATOM 1957 C CA . LYS A 1 265 ? 36.342 0.847 8.106 1.00 40.84 265 LYS A CA 1
ATOM 1958 C C . LYS A 1 265 ? 34.984 0.209 7.779 1.00 40.84 265 LYS A C 1
ATOM 1960 O O . LYS A 1 265 ? 34.326 0.640 6.830 1.00 40.84 265 LYS A O 1
ATOM 1965 N N . LYS A 1 266 ? 34.521 -0.756 8.587 1.00 45.88 266 LYS A N 1
ATOM 1966 C CA . LYS A 1 266 ? 33.176 -1.355 8.478 1.00 45.88 266 LYS A CA 1
ATOM 1967 C C . LYS A 1 266 ? 32.078 -0.313 8.735 1.00 45.88 266 LYS A C 1
ATOM 1969 O O . LYS A 1 266 ? 31.207 -0.129 7.886 1.00 45.88 266 LYS A O 1
ATOM 1974 N N . LYS A 1 267 ? 32.179 0.440 9.840 1.00 45.59 267 LYS A N 1
ATOM 1975 C CA . LYS A 1 267 ? 31.207 1.486 10.213 1.00 45.59 267 LYS A CA 1
ATOM 1976 C C . LYS A 1 267 ? 31.145 2.629 9.188 1.00 45.59 267 LYS A C 1
ATOM 1978 O O . LYS A 1 267 ? 30.056 3.085 8.856 1.00 45.59 267 LYS A O 1
ATOM 1983 N N . ALA A 1 268 ? 32.286 3.045 8.628 1.00 46.50 268 ALA A N 1
ATOM 1984 C CA . ALA A 1 268 ? 32.324 4.028 7.541 1.00 46.50 268 ALA A CA 1
ATOM 1985 C C . ALA A 1 268 ? 31.594 3.528 6.280 1.00 46.50 268 ALA A C 1
ATOM 1987 O O . ALA A 1 268 ? 30.743 4.230 5.736 1.00 46.50 268 ALA A O 1
ATOM 1988 N N . LYS A 1 269 ? 31.862 2.287 5.852 1.00 50.03 269 LYS A N 1
ATOM 1989 C CA . LYS A 1 269 ? 31.237 1.692 4.661 1.00 50.03 269 LYS A CA 1
ATOM 1990 C C . LYS A 1 269 ? 29.716 1.558 4.790 1.00 50.03 269 LYS A C 1
ATOM 1992 O O . LYS A 1 269 ? 28.999 1.819 3.828 1.00 50.03 269 LYS A O 1
ATOM 1997 N N . GLU A 1 270 ? 29.218 1.196 5.970 1.00 51.91 270 GLU A N 1
ATOM 1998 C CA . GLU A 1 270 ? 27.776 1.118 6.241 1.00 51.91 270 GLU A CA 1
ATOM 1999 C C . GLU A 1 270 ? 27.089 2.492 6.213 1.00 51.91 270 GLU A C 1
ATOM 2001 O O . GLU A 1 270 ? 25.959 2.593 5.733 1.00 51.91 270 GLU A O 1
ATOM 2006 N N . SER A 1 271 ? 27.766 3.556 6.658 1.00 51.22 271 SER A N 1
ATOM 2007 C CA . SER A 1 271 ? 27.266 4.932 6.529 1.00 51.22 271 SER A CA 1
ATOM 2008 C C . SER A 1 271 ? 27.216 5.401 5.072 1.00 51.22 271 SER A C 1
ATOM 2010 O O . SER A 1 271 ? 26.219 5.994 4.669 1.00 51.22 271 SER A O 1
ATOM 2012 N N . ILE A 1 272 ? 28.230 5.089 4.256 1.00 56.06 272 ILE A N 1
ATOM 2013 C CA . ILE A 1 272 ? 28.285 5.502 2.838 1.00 56.06 272 ILE A CA 1
ATOM 2014 C C . ILE A 1 272 ? 27.135 4.905 2.039 1.00 56.06 272 ILE A C 1
ATOM 2016 O O . ILE A 1 272 ? 26.439 5.638 1.347 1.00 56.06 272 ILE A O 1
ATOM 2020 N N . VAL A 1 273 ? 26.887 3.597 2.175 1.00 63.00 273 VAL A N 1
ATOM 2021 C CA . VAL A 1 273 ? 25.772 2.928 1.484 1.00 63.00 273 VAL A CA 1
ATOM 2022 C C . VAL A 1 273 ? 24.434 3.576 1.854 1.00 63.00 273 VAL A C 1
ATOM 2024 O O . VAL A 1 273 ? 23.597 3.786 0.984 1.00 63.00 273 VAL A O 1
ATOM 2027 N N . ARG A 1 274 ? 24.242 3.958 3.125 1.00 56.97 274 ARG A N 1
ATOM 2028 C CA . ARG A 1 274 ? 23.018 4.639 3.581 1.00 56.97 274 ARG A CA 1
ATOM 2029 C C . ARG A 1 274 ? 22.873 6.052 3.015 1.00 56.97 274 ARG A C 1
ATOM 2031 O O . ARG A 1 274 ? 21.755 6.438 2.697 1.00 56.97 274 ARG A O 1
ATOM 2038 N N . ILE A 1 275 ? 23.964 6.812 2.903 1.00 60.53 275 ILE A N 1
ATOM 2039 C CA . ILE A 1 275 ? 23.942 8.169 2.335 1.00 60.53 275 ILE A CA 1
ATOM 2040 C C . ILE A 1 275 ? 23.733 8.095 0.816 1.00 60.53 275 ILE A C 1
ATOM 2042 O O . ILE A 1 275 ? 22.852 8.773 0.302 1.00 60.53 275 ILE A O 1
ATOM 2046 N N . PHE A 1 276 ? 24.442 7.211 0.111 1.00 60.38 276 PHE A N 1
ATOM 2047 C CA . PHE A 1 276 ? 24.271 7.003 -1.329 1.00 60.38 276 PHE A CA 1
ATOM 2048 C C . PHE A 1 276 ? 22.822 6.625 -1.678 1.00 60.38 276 PHE A C 1
ATOM 2050 O O . PHE A 1 276 ? 22.187 7.308 -2.474 1.00 60.38 276 PHE A O 1
ATOM 2057 N N . SER A 1 277 ? 22.243 5.629 -0.992 1.00 62.44 277 SER A N 1
ATOM 2058 C CA . SER A 1 277 ? 20.835 5.220 -1.166 1.00 62.44 277 SER A CA 1
ATOM 2059 C C . SER A 1 277 ? 19.792 6.233 -0.666 1.00 62.44 277 SER A C 1
ATOM 2061 O O . SER A 1 277 ? 18.595 5.991 -0.804 1.00 62.44 277 SER A O 1
ATOM 2063 N N . LEU A 1 278 ? 20.211 7.331 -0.031 1.00 61.53 278 LEU A N 1
ATOM 2064 C CA . LEU A 1 278 ? 19.343 8.461 0.316 1.00 61.53 278 LEU A CA 1
ATOM 2065 C C . LEU A 1 278 ? 19.341 9.531 -0.791 1.00 61.53 278 LEU A C 1
ATOM 2067 O O . LEU A 1 278 ? 18.429 10.358 -0.832 1.00 61.53 278 LEU A O 1
ATOM 2071 N N . TRP A 1 279 ? 20.376 9.548 -1.636 1.00 72.19 279 TRP A N 1
ATOM 2072 C CA . TRP A 1 279 ? 20.597 10.552 -2.677 1.00 72.19 279 TRP A CA 1
ATOM 2073 C C . TRP A 1 279 ? 20.147 10.001 -4.041 1.00 72.19 279 TRP A C 1
ATOM 2075 O O . TRP A 1 279 ? 19.387 10.676 -4.732 1.00 72.19 279 TRP A O 1
ATOM 2085 N N . ASP A 1 280 ? 20.502 8.749 -4.353 1.00 71.75 280 ASP A N 1
ATOM 2086 C CA . ASP A 1 280 ? 19.895 7.914 -5.404 1.00 71.75 280 ASP A CA 1
ATOM 2087 C C . ASP A 1 280 ? 18.399 7.715 -5.088 1.00 71.75 280 ASP A C 1
ATOM 2089 O O . ASP A 1 280 ? 18.007 6.914 -4.233 1.00 71.75 280 ASP A O 1
ATOM 2093 N N . THR A 1 281 ? 17.557 8.552 -5.696 1.00 59.12 281 THR A N 1
ATOM 2094 C CA . THR A 1 281 ? 16.146 8.730 -5.332 1.00 59.12 281 THR A CA 1
ATOM 2095 C C . THR A 1 281 ? 15.231 7.907 -6.238 1.00 59.12 281 THR A C 1
ATOM 2097 O O . THR A 1 281 ? 14.126 7.537 -5.816 1.00 59.12 281 THR A O 1
ATOM 2100 N N . ASP A 1 282 ? 15.654 7.622 -7.474 1.00 61.66 282 ASP A N 1
ATOM 2101 C CA . ASP A 1 282 ? 14.961 6.691 -8.370 1.00 61.66 282 ASP A CA 1
ATOM 2102 C C . ASP A 1 282 ? 15.421 5.224 -8.231 1.00 61.66 282 ASP A C 1
ATOM 2104 O O . ASP A 1 282 ? 14.655 4.317 -8.585 1.00 61.66 282 ASP A O 1
ATOM 2108 N N . GLY A 1 283 ? 16.559 4.987 -7.573 1.00 68.56 283 GLY A N 1
ATOM 2109 C CA . GLY A 1 283 ? 17.080 3.669 -7.224 1.00 68.56 283 GLY A CA 1
ATOM 2110 C C . GLY A 1 283 ? 17.817 2.983 -8.373 1.00 68.56 283 GLY A C 1
ATOM 2111 O O . GLY A 1 283 ? 17.865 1.747 -8.390 1.00 68.56 283 GLY A O 1
ATOM 2112 N N . ASP A 1 284 ? 18.320 3.736 -9.360 1.00 70.69 284 ASP A N 1
ATOM 2113 C CA . ASP A 1 284 ? 19.035 3.181 -10.514 1.00 70.69 284 ASP A CA 1
ATOM 2114 C C . ASP A 1 284 ? 20.489 2.763 -10.213 1.00 70.69 284 ASP A C 1
ATOM 2116 O O . ASP A 1 284 ? 21.086 2.001 -10.984 1.00 70.69 284 ASP A O 1
ATOM 2120 N N . GLY A 1 285 ? 21.007 3.124 -9.032 1.00 74.44 285 GLY A N 1
ATOM 2121 C CA . GLY A 1 285 ? 22.349 2.786 -8.561 1.00 74.44 285 GLY A CA 1
ATOM 2122 C C . GLY A 1 285 ? 23.412 3.830 -8.904 1.00 74.44 285 GLY A C 1
ATOM 2123 O O . GLY A 1 285 ? 24.598 3.561 -8.690 1.00 74.44 285 GLY A O 1
ATOM 2124 N N . GLN A 1 286 ? 23.012 4.989 -9.432 1.00 81.44 286 GLN A N 1
ATOM 2125 C CA . GLN A 1 286 ? 23.853 6.149 -9.723 1.00 81.44 286 GLN A CA 1
ATOM 2126 C C . GLN A 1 286 ? 23.148 7.424 -9.229 1.00 81.44 286 GLN A C 1
ATOM 2128 O O . GLN A 1 286 ? 21.926 7.490 -9.188 1.00 81.44 286 GLN A O 1
ATOM 2133 N N . ILE A 1 287 ? 23.897 8.466 -8.871 1.00 83.06 287 ILE A N 1
ATOM 2134 C CA . ILE A 1 287 ? 23.325 9.761 -8.480 1.00 83.06 287 ILE A CA 1
ATOM 2135 C C . ILE A 1 287 ? 23.353 10.682 -9.701 1.00 83.06 287 ILE A C 1
ATOM 2137 O O . ILE A 1 287 ? 24.419 11.108 -10.151 1.00 83.06 287 ILE A O 1
ATOM 2141 N N . SER A 1 288 ? 22.184 11.008 -10.257 1.00 81.94 288 SER A N 1
ATOM 2142 C CA . SER A 1 288 ? 22.093 11.989 -11.344 1.00 81.94 288 SER A CA 1
ATOM 2143 C C . SER A 1 288 ? 22.426 13.405 -10.859 1.00 81.94 288 SER A C 1
ATOM 2145 O O . SER A 1 288 ? 22.238 13.734 -9.685 1.00 81.94 288 SER A O 1
ATOM 2147 N N . GLN A 1 289 ? 22.835 14.295 -11.772 1.00 81.69 289 GLN A N 1
ATOM 2148 C CA . GLN A 1 289 ? 23.049 15.712 -11.443 1.00 81.69 289 GLN A CA 1
ATOM 2149 C C . GLN A 1 289 ? 21.831 16.336 -10.747 1.00 81.69 289 GLN A C 1
ATOM 2151 O O . GLN A 1 289 ? 21.971 17.000 -9.726 1.00 81.69 289 GLN A O 1
ATOM 2156 N N . SER A 1 290 ? 20.620 16.038 -11.229 1.00 74.75 290 SER A N 1
ATOM 2157 C CA . SER A 1 290 ? 19.369 16.489 -10.611 1.00 74.75 290 SER A CA 1
ATOM 2158 C C . SER A 1 290 ? 19.166 16.010 -9.171 1.00 74.75 290 SER A C 1
ATOM 2160 O O . SER A 1 290 ? 18.547 16.722 -8.381 1.00 74.75 290 SER A O 1
ATOM 2162 N N . GLU A 1 291 ? 19.665 14.829 -8.814 1.00 80.31 291 GLU A N 1
ATOM 2163 C CA . GLU A 1 291 ? 19.566 14.286 -7.458 1.00 80.31 291 GLU A CA 1
ATOM 2164 C C . GLU A 1 291 ? 20.635 14.871 -6.539 1.00 80.31 291 GLU A C 1
ATOM 2166 O O . GLU A 1 291 ? 20.300 15.293 -5.429 1.00 80.31 291 GLU A O 1
ATOM 2171 N N . LEU A 1 292 ? 21.878 15.006 -7.021 1.00 79.00 292 LEU A N 1
ATOM 2172 C CA . LEU A 1 292 ? 22.940 15.682 -6.274 1.00 79.00 292 LEU A CA 1
ATOM 2173 C C . LEU A 1 292 ? 22.530 17.127 -5.948 1.00 79.00 292 LEU A C 1
ATOM 2175 O O . LEU A 1 292 ? 22.565 17.533 -4.785 1.00 79.00 292 LEU A O 1
ATOM 2179 N N . THR A 1 293 ? 22.033 17.871 -6.942 1.00 74.00 293 THR A N 1
ATOM 2180 C CA . THR A 1 293 ? 21.505 19.229 -6.760 1.00 74.00 293 THR A CA 1
ATOM 2181 C C . THR A 1 293 ? 20.343 19.263 -5.772 1.00 74.00 293 THR A C 1
ATOM 2183 O O . THR A 1 293 ? 20.337 20.072 -4.844 1.00 74.00 293 THR A O 1
ATOM 2186 N N . PHE A 1 294 ? 19.376 18.352 -5.894 1.00 72.50 294 PHE A N 1
ATOM 2187 C CA . PHE A 1 294 ? 18.222 18.297 -4.993 1.00 72.50 294 PHE A CA 1
ATOM 2188 C C . PHE A 1 294 ? 18.581 18.001 -3.529 1.00 72.50 294 PHE A C 1
ATOM 2190 O O . PHE A 1 294 ? 17.805 18.349 -2.630 1.00 72.50 294 PHE A O 1
ATOM 2197 N N . VAL A 1 295 ? 19.712 17.344 -3.265 1.00 68.31 295 VAL A N 1
ATOM 2198 C CA . VAL A 1 295 ? 20.191 17.103 -1.901 1.00 68.31 295 VAL A CA 1
ATOM 2199 C C . VAL A 1 295 ? 21.058 18.256 -1.399 1.00 68.31 295 VAL A C 1
ATOM 2201 O O . VAL A 1 295 ? 20.790 18.765 -0.312 1.00 68.31 295 VAL A O 1
ATOM 2204 N N . LEU A 1 296 ? 22.032 18.726 -2.177 1.00 68.06 296 LEU A N 1
ATOM 2205 C CA . LEU A 1 296 ? 22.961 19.770 -1.733 1.00 68.06 296 LEU A CA 1
ATOM 2206 C C . LEU A 1 296 ? 22.287 21.140 -1.548 1.00 68.06 296 LEU A C 1
ATOM 2208 O O . LEU A 1 296 ? 22.549 21.803 -0.543 1.00 68.06 296 LEU A O 1
ATOM 2212 N N . LEU A 1 297 ? 21.325 21.514 -2.403 1.00 65.44 297 LEU A N 1
ATOM 2213 C CA . LEU A 1 297 ? 20.521 22.731 -2.199 1.00 65.44 297 LEU A CA 1
ATOM 2214 C C . LEU A 1 297 ? 19.730 22.703 -0.873 1.00 65.44 297 LEU A C 1
ATOM 2216 O O . LEU A 1 297 ? 19.471 23.746 -0.280 1.00 65.44 297 LEU A O 1
ATOM 2220 N N . LYS A 1 298 ? 19.349 21.520 -0.362 1.00 56.16 298 LYS A N 1
ATOM 2221 C CA . LYS A 1 298 ? 18.679 21.397 0.953 1.00 56.16 298 LYS A CA 1
ATOM 2222 C C . LYS A 1 298 ? 19.633 21.499 2.138 1.00 56.16 298 LYS A C 1
ATOM 2224 O O . LYS A 1 298 ? 19.166 21.717 3.252 1.00 56.16 298 LYS A O 1
ATOM 2229 N N . ILE A 1 299 ? 20.924 21.276 1.910 1.00 54.75 299 ILE A N 1
ATOM 2230 C CA . ILE A 1 299 ? 21.978 21.385 2.925 1.00 54.75 299 ILE A CA 1
ATOM 2231 C C . ILE A 1 299 ? 22.517 22.831 2.977 1.00 54.75 299 ILE A C 1
ATOM 2233 O O . ILE A 1 299 ? 23.176 23.203 3.941 1.00 54.75 299 ILE A O 1
ATOM 2237 N N . GLY A 1 300 ? 22.149 23.675 2.003 1.00 54.38 300 GLY A N 1
ATOM 2238 C CA . GLY A 1 300 ? 22.415 25.117 1.999 1.00 54.38 300 GLY A CA 1
ATOM 2239 C C . GLY A 1 300 ? 23.408 25.584 0.934 1.00 54.38 300 GLY A C 1
ATOM 2240 O O . GLY A 1 300 ? 23.804 26.744 0.967 1.00 54.38 300 GLY A O 1
ATOM 2241 N N . PHE A 1 301 ? 23.802 24.710 0.004 1.00 65.88 301 PHE A N 1
ATOM 2242 C CA . PHE A 1 301 ? 24.619 25.093 -1.148 1.00 65.88 301 PHE A CA 1
ATOM 2243 C C . PHE A 1 301 ? 23.783 25.822 -2.204 1.00 65.88 301 PHE A C 1
ATOM 2245 O O . PHE A 1 301 ? 22.568 25.639 -2.287 1.00 65.88 301 PHE A O 1
ATOM 2252 N N . ASP A 1 302 ? 24.445 26.639 -3.013 1.00 72.31 302 ASP A N 1
ATOM 2253 C CA . ASP A 1 302 ? 23.899 27.332 -4.175 1.00 72.31 302 ASP A CA 1
ATOM 2254 C C . ASP A 1 302 ? 24.048 26.501 -5.464 1.00 72.31 302 ASP A C 1
ATOM 2256 O O . ASP A 1 302 ? 24.859 25.578 -5.558 1.00 72.31 302 ASP A O 1
ATOM 2260 N N . GLU A 1 303 ? 23.223 26.804 -6.466 1.00 69.31 303 GLU A N 1
ATOM 2261 C CA . GLU A 1 303 ? 23.080 25.976 -7.673 1.00 69.31 303 GLU A CA 1
ATOM 2262 C C . GLU A 1 303 ? 24.329 26.012 -8.579 1.00 69.31 303 GLU A C 1
ATOM 2264 O O . GLU A 1 303 ? 24.601 25.041 -9.287 1.00 69.31 303 GLU A O 1
ATOM 2269 N N . GLU A 1 304 ? 25.123 27.086 -8.497 1.00 73.06 304 GLU A N 1
ATOM 2270 C CA . GLU A 1 304 ? 26.377 27.272 -9.237 1.00 73.06 304 GLU A CA 1
ATOM 2271 C C . GLU A 1 304 ? 27.504 26.423 -8.620 1.00 73.06 304 GLU A C 1
ATOM 2273 O O . GLU A 1 304 ? 28.048 25.550 -9.302 1.00 73.06 304 GLU A O 1
ATOM 2278 N N . THR A 1 305 ? 27.758 26.550 -7.309 1.00 70.88 305 THR A N 1
ATOM 2279 C CA . THR A 1 305 ? 28.722 25.700 -6.572 1.00 70.88 305 THR A CA 1
ATOM 2280 C C . THR A 1 305 ? 28.414 24.205 -6.715 1.00 70.88 305 THR A C 1
ATOM 2282 O O . THR A 1 305 ? 29.314 23.371 -6.835 1.00 70.88 305 THR A O 1
ATOM 2285 N N . VAL A 1 306 ? 27.131 23.835 -6.738 1.00 76.19 306 VAL A N 1
ATOM 2286 C CA . VAL A 1 306 ? 26.686 22.450 -6.950 1.00 76.19 306 VAL A CA 1
ATOM 2287 C C . VAL A 1 306 ? 27.032 21.928 -8.349 1.00 76.19 306 VAL A C 1
ATOM 2289 O O . VAL A 1 306 ? 27.386 20.756 -8.485 1.00 76.19 306 VAL A O 1
ATOM 2292 N N . ALA A 1 307 ? 26.934 22.758 -9.390 1.00 77.25 307 ALA A N 1
ATOM 2293 C CA . ALA A 1 307 ? 27.256 22.352 -10.757 1.00 77.25 307 ALA A CA 1
ATOM 2294 C C . ALA A 1 307 ? 28.766 22.117 -10.949 1.00 77.25 307 ALA A C 1
ATOM 2296 O O . ALA A 1 307 ? 29.150 21.156 -11.627 1.00 77.25 307 ALA A O 1
ATOM 2297 N N . GLU A 1 308 ? 29.600 22.949 -10.316 1.00 77.38 308 GLU A N 1
ATOM 2298 C CA . GLU A 1 308 ? 31.059 22.781 -10.265 1.00 77.38 308 GLU A CA 1
ATOM 2299 C C . GLU A 1 308 ? 31.457 21.525 -9.482 1.00 77.38 308 GLU A C 1
ATOM 2301 O O . GLU A 1 308 ? 32.251 20.715 -9.961 1.00 77.38 308 GLU A O 1
ATOM 2306 N N . LEU A 1 309 ? 30.847 21.312 -8.312 1.00 78.19 309 LEU A N 1
ATOM 2307 C CA . LEU A 1 309 ? 31.077 20.124 -7.495 1.00 78.19 309 LEU A CA 1
ATOM 2308 C C . LEU A 1 309 ? 30.659 18.839 -8.219 1.00 78.19 309 LEU A C 1
ATOM 2310 O O . LEU A 1 309 ? 31.383 17.851 -8.156 1.00 78.19 309 LEU A O 1
ATOM 2314 N N . PHE A 1 310 ? 29.543 18.853 -8.956 1.00 81.56 310 PHE A N 1
ATOM 2315 C CA . PHE A 1 310 ? 29.135 17.714 -9.780 1.00 81.56 310 PHE A CA 1
ATOM 2316 C C . PHE A 1 310 ? 30.209 17.360 -10.823 1.00 81.56 310 PHE A C 1
ATOM 2318 O O . PHE A 1 310 ? 30.624 16.207 -10.900 1.00 81.56 310 PHE A O 1
ATOM 2325 N N . HIS A 1 311 ? 30.723 18.351 -11.563 1.00 80.81 311 HIS A N 1
ATOM 2326 C CA . HIS A 1 311 ? 31.787 18.145 -12.560 1.00 80.81 311 HIS A CA 1
ATOM 2327 C C . HIS A 1 311 ? 33.129 17.701 -11.959 1.00 80.81 311 HIS A C 1
ATOM 2329 O O . HIS A 1 311 ? 33.967 17.161 -12.676 1.00 80.81 311 HIS A O 1
ATOM 2335 N N . ALA A 1 312 ? 33.362 17.941 -10.667 1.00 73.69 312 ALA A N 1
ATOM 2336 C CA . ALA A 1 312 ? 34.560 17.479 -9.973 1.00 73.69 312 ALA A CA 1
ATOM 2337 C C . ALA A 1 312 ? 34.449 16.039 -9.434 1.00 73.69 312 ALA A C 1
ATOM 2339 O O . ALA A 1 312 ? 35.470 15.449 -9.075 1.00 73.69 312 ALA A O 1
ATOM 2340 N N . VAL A 1 313 ? 33.228 15.496 -9.346 1.00 79.44 313 VAL A N 1
ATOM 2341 C CA . VAL A 1 313 ? 32.923 14.171 -8.776 1.00 79.44 313 VAL A CA 1
ATOM 2342 C C . VAL A 1 313 ? 32.542 13.150 -9.856 1.00 79.44 313 VAL A C 1
ATOM 2344 O O . VAL A 1 313 ? 32.848 11.975 -9.695 1.00 79.44 313 VAL A O 1
ATOM 2347 N N . ASP A 1 314 ? 31.929 13.587 -10.958 1.00 85.25 314 ASP A N 1
ATOM 2348 C CA . ASP A 1 314 ? 31.723 12.808 -12.190 1.00 85.25 314 ASP A CA 1
ATOM 2349 C C . ASP A 1 314 ? 33.065 12.690 -12.945 1.00 85.25 314 ASP A C 1
ATOM 2351 O O . ASP A 1 314 ? 33.443 13.567 -13.726 1.00 85.25 314 ASP A O 1
ATOM 2355 N N . VAL A 1 315 ? 33.848 11.652 -12.629 1.00 78.38 315 VAL A N 1
ATOM 2356 C CA . VAL A 1 315 ? 35.239 11.488 -13.092 1.00 78.38 315 VAL A CA 1
ATOM 2357 C C . VAL A 1 315 ? 35.291 10.898 -14.498 1.00 78.38 315 VAL A C 1
ATOM 2359 O O . VAL A 1 315 ? 36.209 11.222 -15.259 1.00 78.38 315 VAL A O 1
ATOM 2362 N N . ASP A 1 316 ? 34.342 10.030 -14.855 1.00 76.50 316 ASP A N 1
ATOM 2363 C CA . ASP A 1 316 ? 34.242 9.490 -16.216 1.00 76.50 316 ASP A CA 1
ATOM 2364 C C . ASP A 1 316 ? 33.460 10.402 -17.190 1.00 76.50 316 ASP A C 1
ATOM 2366 O O . ASP A 1 316 ? 33.567 10.232 -18.411 1.00 76.50 316 ASP A O 1
ATOM 2370 N N . GLY A 1 317 ? 32.760 11.418 -16.670 1.00 80.81 317 GLY A N 1
ATOM 2371 C CA . GLY A 1 317 ? 32.038 12.432 -17.435 1.00 80.81 317 GLY A CA 1
ATOM 2372 C C . GLY A 1 317 ? 30.722 11.930 -18.033 1.00 80.81 317 GLY A C 1
ATOM 2373 O O . GLY A 1 317 ? 30.274 12.466 -19.053 1.00 80.81 317 GLY A O 1
ATOM 2374 N N . ASN A 1 318 ? 30.117 10.876 -17.470 1.00 78.50 318 ASN A N 1
ATOM 2375 C CA . ASN A 1 318 ? 28.895 10.272 -18.005 1.00 78.50 318 ASN A CA 1
ATOM 2376 C C . ASN A 1 318 ? 27.610 11.078 -17.698 1.00 78.50 318 ASN A C 1
ATOM 2378 O O . ASN A 1 318 ? 26.555 10.790 -18.277 1.00 78.50 318 ASN A O 1
ATOM 2382 N N . GLY A 1 319 ? 27.684 12.097 -16.835 1.00 81.12 319 GLY A N 1
ATOM 2383 C CA . GLY A 1 319 ? 26.547 12.895 -16.371 1.00 81.12 319 GLY A CA 1
ATOM 2384 C C . GLY A 1 319 ? 25.852 12.323 -15.130 1.00 81.12 319 GLY A C 1
ATOM 2385 O O . GLY A 1 319 ? 24.733 12.745 -14.805 1.00 81.12 319 GLY A O 1
ATOM 2386 N N . ARG A 1 320 ? 26.473 11.349 -14.449 1.00 84.44 320 ARG A N 1
ATOM 2387 C CA . ARG A 1 320 ? 25.992 10.690 -13.221 1.00 84.44 320 ARG A CA 1
ATOM 2388 C C . ARG A 1 320 ? 27.181 10.239 -12.381 1.00 84.44 320 ARG A C 1
ATOM 2390 O O . ARG A 1 320 ? 28.140 9.712 -12.923 1.00 84.44 320 ARG A O 1
ATOM 2397 N N . VAL A 1 321 ? 27.049 10.353 -11.064 1.00 83.69 321 VAL A N 1
ATOM 2398 C CA . VAL A 1 321 ? 28.058 9.903 -10.099 1.00 83.69 321 VAL A CA 1
ATOM 2399 C C . VAL A 1 321 ? 27.753 8.467 -9.671 1.00 83.69 321 VAL A C 1
ATOM 2401 O O . VAL A 1 321 ? 26.698 8.203 -9.084 1.00 83.69 321 VAL A O 1
ATOM 2404 N N . ASP A 1 322 ? 28.653 7.527 -9.949 1.00 82.25 322 ASP A N 1
ATOM 2405 C CA . ASP A 1 322 ? 28.518 6.136 -9.509 1.00 82.25 322 ASP A CA 1
ATOM 2406 C C . ASP A 1 322 ? 28.906 5.934 -8.024 1.00 82.25 322 ASP A C 1
ATOM 2408 O O . ASP A 1 322 ? 29.393 6.835 -7.337 1.00 82.25 322 ASP A O 1
ATOM 2412 N N . TYR A 1 323 ? 28.645 4.740 -7.478 1.00 77.06 323 TYR A N 1
ATOM 2413 C CA . TYR A 1 323 ? 28.935 4.441 -6.069 1.00 77.06 323 TYR A CA 1
ATOM 2414 C C . TYR A 1 323 ? 30.426 4.570 -5.700 1.00 77.06 323 TYR A C 1
ATOM 2416 O O . TYR A 1 323 ? 30.747 4.930 -4.566 1.00 77.06 323 TYR A O 1
ATOM 2424 N N . ASN A 1 324 ? 31.339 4.253 -6.618 1.00 75.25 324 ASN A N 1
ATOM 2425 C CA . ASN A 1 324 ? 32.780 4.349 -6.397 1.00 75.25 324 ASN A CA 1
ATOM 2426 C C . ASN A 1 324 ? 33.243 5.804 -6.480 1.00 75.25 324 ASN A C 1
ATOM 2428 O O . ASN A 1 324 ? 34.007 6.228 -5.624 1.00 75.25 324 ASN A O 1
ATOM 2432 N N . GLU A 1 325 ? 32.736 6.575 -7.442 1.00 81.56 325 GLU A N 1
ATOM 2433 C CA . GLU A 1 325 ? 32.998 8.015 -7.554 1.00 81.56 325 GLU A CA 1
ATOM 2434 C C . GLU A 1 325 ? 32.499 8.771 -6.315 1.00 81.56 325 GLU A C 1
ATOM 2436 O O . GLU A 1 325 ? 33.230 9.567 -5.725 1.00 81.56 325 GLU A O 1
ATOM 2441 N N . PHE A 1 326 ? 31.297 8.441 -5.831 1.00 77.88 326 PHE A N 1
ATOM 2442 C CA . PHE A 1 326 ? 30.770 8.970 -4.574 1.00 77.88 326 PHE A CA 1
ATOM 2443 C C . PHE A 1 326 ? 31.604 8.540 -3.356 1.00 77.88 326 PHE A C 1
ATOM 2445 O O . PHE A 1 326 ? 31.873 9.345 -2.464 1.00 77.88 326 PHE A O 1
ATOM 2452 N N . PHE A 1 327 ? 32.033 7.274 -3.296 1.00 76.06 327 PHE A N 1
ATOM 2453 C CA . PHE A 1 327 ? 32.899 6.778 -2.223 1.00 76.06 327 PHE A CA 1
ATOM 2454 C C . PHE A 1 327 ? 34.248 7.513 -2.210 1.00 76.06 327 PHE A C 1
ATOM 2456 O O . PHE A 1 327 ? 34.691 7.962 -1.151 1.00 76.06 327 PHE A O 1
ATOM 2463 N N . ASP A 1 328 ? 34.877 7.672 -3.374 1.00 73.06 328 ASP A N 1
ATOM 2464 C CA . ASP A 1 328 ? 36.158 8.358 -3.534 1.00 73.06 328 ASP A CA 1
ATOM 2465 C C . ASP A 1 328 ? 36.039 9.865 -3.273 1.00 73.06 328 ASP A C 1
ATOM 2467 O O . ASP A 1 328 ? 36.977 10.452 -2.742 1.00 73.06 328 ASP A O 1
ATOM 2471 N N . TRP A 1 329 ? 34.893 10.490 -3.549 1.00 73.56 329 TRP A N 1
ATOM 2472 C CA . TRP A 1 329 ? 34.639 11.883 -3.174 1.00 73.56 329 TRP A CA 1
ATOM 2473 C C . TRP A 1 329 ? 34.496 12.078 -1.658 1.00 73.56 329 TRP A C 1
ATOM 2475 O O . TRP A 1 329 ? 35.083 13.003 -1.098 1.00 73.56 329 TRP A O 1
ATOM 2485 N N . VAL A 1 330 ? 33.738 11.216 -0.972 1.00 66.88 330 VAL A N 1
ATOM 2486 C CA . VAL A 1 330 ? 33.454 11.404 0.464 1.00 66.88 330 VAL A CA 1
ATOM 2487 C C . VAL A 1 330 ? 34.576 10.841 1.362 1.00 66.88 330 VAL A C 1
ATOM 2489 O O . VAL A 1 330 ? 34.730 11.294 2.496 1.00 66.88 330 VAL A O 1
ATOM 2492 N N . PHE A 1 331 ? 35.382 9.880 0.883 1.00 62.81 331 PHE A N 1
ATOM 2493 C CA . PHE A 1 331 ? 36.422 9.193 1.678 1.00 62.81 331 PHE A CA 1
ATOM 2494 C C . PHE A 1 331 ? 37.811 9.111 1.028 1.00 62.81 331 PHE A C 1
ATOM 2496 O O . PHE A 1 331 ? 38.790 8.826 1.726 1.00 62.81 331 PHE A O 1
ATOM 2503 N N . GLY A 1 332 ? 37.943 9.366 -0.272 1.00 56.59 332 GLY A N 1
ATOM 2504 C CA . GLY A 1 332 ? 39.244 9.539 -0.908 1.00 56.59 332 GLY A CA 1
ATOM 2505 C C . GLY A 1 332 ? 39.795 10.922 -0.569 1.00 56.59 332 GLY A C 1
ATOM 2506 O O . GLY A 1 332 ? 39.208 11.934 -0.925 1.00 56.59 332 GLY A O 1
ATOM 2507 N N . GLY A 1 333 ? 40.950 10.985 0.100 1.00 48.31 333 GLY A N 1
ATOM 2508 C CA . GLY A 1 333 ? 41.565 12.230 0.596 1.00 48.31 333 GLY A CA 1
ATOM 2509 C C . GLY A 1 333 ? 42.068 13.225 -0.465 1.00 48.31 333 GLY A C 1
ATOM 2510 O O . GLY A 1 333 ? 42.997 13.983 -0.195 1.00 48.31 333 GLY A O 1
ATOM 2511 N N . LYS A 1 334 ? 41.499 13.224 -1.675 1.00 44.09 334 LYS A N 1
ATOM 2512 C CA . LYS A 1 334 ? 41.669 14.286 -2.665 1.00 44.09 334 LYS A CA 1
ATOM 2513 C C . LYS A 1 334 ? 40.712 15.415 -2.297 1.00 44.09 334 LYS A C 1
ATOM 2515 O O . LYS A 1 334 ? 39.521 15.336 -2.576 1.00 44.09 334 LYS A O 1
ATOM 2520 N N . SER A 1 335 ? 41.235 16.480 -1.700 1.00 42.03 335 SER A N 1
ATOM 2521 C CA . SER A 1 335 ? 40.486 17.727 -1.564 1.00 42.03 335 SER A CA 1
ATOM 2522 C C . SER A 1 335 ? 40.070 18.219 -2.954 1.00 42.03 335 SER A C 1
ATOM 2524 O O . SER A 1 335 ? 40.917 18.689 -3.720 1.00 42.03 335 SER A O 1
ATOM 2526 N N . VAL A 1 336 ? 38.778 18.125 -3.278 1.00 46.88 336 VAL A N 1
ATOM 2527 C CA . VAL A 1 336 ? 38.197 18.908 -4.373 1.00 46.88 336 VAL A CA 1
ATOM 2528 C C . VAL A 1 336 ? 38.477 20.372 -4.032 1.00 46.88 336 VAL A C 1
ATOM 2530 O O . VAL A 1 336 ? 38.157 20.813 -2.931 1.00 46.88 336 VAL A O 1
ATOM 2533 N N . GLY A 1 337 ? 39.166 21.092 -4.921 1.00 40.84 337 GLY A N 1
ATOM 2534 C CA . GLY A 1 337 ? 39.809 22.383 -4.635 1.00 40.84 337 GLY A CA 1
ATOM 2535 C C . GLY A 1 337 ? 38.863 23.579 -4.486 1.00 40.84 337 GLY A C 1
ATOM 2536 O O . GLY A 1 337 ? 39.188 24.662 -4.962 1.00 40.84 337 GLY A O 1
ATOM 2537 N N . ILE A 1 338 ? 37.703 23.383 -3.858 1.00 41.91 338 ILE A N 1
ATOM 2538 C CA . ILE A 1 338 ? 36.659 24.385 -3.634 1.00 41.91 338 ILE A CA 1
ATOM 2539 C C . ILE A 1 338 ? 36.785 24.893 -2.183 1.00 41.91 338 ILE A C 1
ATOM 2541 O O . ILE A 1 338 ? 36.690 24.092 -1.246 1.00 41.91 338 ILE A O 1
ATOM 2545 N N . PRO A 1 339 ? 37.024 26.198 -1.949 1.00 34.19 339 PRO A N 1
ATOM 2546 C CA . PRO A 1 339 ? 37.174 26.738 -0.599 1.00 34.19 339 PRO A CA 1
ATOM 2547 C C . PRO A 1 339 ? 35.902 26.564 0.245 1.00 34.19 339 PRO A C 1
ATOM 2549 O O . PRO A 1 339 ? 34.824 26.975 -0.168 1.00 34.19 339 PRO A O 1
ATOM 2552 N N . GLY A 1 340 ? 36.039 26.015 1.457 1.00 39.94 340 GLY A N 1
ATOM 2553 C CA . GLY A 1 340 ? 34.948 25.920 2.442 1.00 39.94 340 GLY A CA 1
ATOM 2554 C C . GLY A 1 340 ? 34.381 24.517 2.692 1.00 39.94 340 GLY A C 1
ATOM 2555 O O . GLY A 1 340 ? 33.547 24.366 3.579 1.00 39.94 340 GLY A O 1
ATOM 2556 N N . LEU A 1 341 ? 34.849 23.488 1.975 1.00 38.97 341 LEU A N 1
ATOM 2557 C CA . LEU A 1 341 ? 34.404 22.101 2.146 1.00 38.97 341 LEU A CA 1
ATOM 2558 C C . LEU A 1 341 ? 35.522 21.183 2.666 1.00 38.97 341 LEU A C 1
ATOM 2560 O O . LEU A 1 341 ? 36.379 20.728 1.912 1.00 38.97 341 LEU A O 1
ATOM 2564 N N . SER A 1 342 ? 35.457 20.838 3.951 1.00 37.66 342 SER A N 1
ATOM 2565 C CA . SER A 1 342 ? 36.066 19.620 4.498 1.00 37.66 342 SER A CA 1
ATOM 2566 C C . SER A 1 342 ? 34.957 18.674 4.986 1.00 37.66 342 SER A C 1
ATOM 2568 O O . SER A 1 342 ? 33.967 19.140 5.556 1.00 37.66 342 SER A O 1
ATOM 2570 N N . PRO A 1 343 ? 35.060 17.350 4.749 1.00 38.56 343 PRO A N 1
ATOM 2571 C CA . PRO A 1 343 ? 34.034 16.408 5.187 1.00 38.56 343 PRO A CA 1
ATOM 2572 C C . PRO A 1 343 ? 33.976 16.342 6.727 1.00 38.56 343 PRO A C 1
ATOM 2574 O O . PRO A 1 343 ? 35.026 16.364 7.377 1.00 38.56 343 PRO A O 1
ATOM 2577 N N . PRO A 1 344 ? 32.777 16.254 7.335 1.00 34.62 344 PRO A N 1
ATOM 2578 C CA . PRO A 1 344 ? 32.627 16.302 8.787 1.00 34.62 344 PRO A CA 1
ATOM 2579 C C . PRO A 1 344 ? 33.240 15.068 9.465 1.00 34.62 344 PRO A C 1
ATOM 2581 O O . PRO A 1 344 ? 32.904 13.927 9.143 1.00 34.62 344 PRO A O 1
ATOM 2584 N N . SER A 1 345 ? 34.123 15.304 10.440 1.00 31.34 345 SER A N 1
ATOM 2585 C CA . SER A 1 345 ? 34.732 14.246 11.253 1.00 31.34 345 SER A CA 1
ATOM 2586 C C . SER A 1 345 ? 33.711 13.646 12.236 1.00 31.34 345 SER A C 1
ATOM 2588 O O . SER A 1 345 ? 32.977 14.401 12.878 1.00 31.34 345 SER A O 1
ATOM 2590 N N . PRO A 1 346 ? 33.642 12.310 12.397 1.00 33.75 346 PRO A N 1
ATOM 2591 C CA . PRO A 1 346 ? 32.721 11.673 13.333 1.00 33.75 346 PRO A CA 1
ATOM 2592 C C . PRO A 1 346 ? 33.298 11.642 14.759 1.00 33.75 346 PRO A C 1
ATOM 2594 O O . PRO A 1 346 ? 34.048 10.727 15.109 1.00 33.75 346 PRO A O 1
ATOM 2597 N N . GLU A 1 347 ? 32.912 12.605 15.596 1.00 27.70 347 GLU A N 1
ATOM 2598 C CA . GLU A 1 347 ? 33.223 12.590 17.033 1.00 27.70 347 GLU A CA 1
ATOM 2599 C C . GLU A 1 347 ? 32.169 11.822 17.862 1.00 27.70 347 GLU A C 1
ATOM 2601 O O . GLU A 1 347 ? 30.994 11.764 17.479 1.00 27.70 347 GLU A O 1
ATOM 2606 N N . PRO A 1 348 ? 32.562 11.184 18.983 1.00 31.80 348 PRO A N 1
ATOM 2607 C CA . PRO A 1 348 ? 31.634 10.514 19.886 1.00 31.80 348 PRO A CA 1
ATOM 2608 C C . PRO A 1 348 ? 30.947 11.531 20.806 1.00 31.80 348 PRO A C 1
ATOM 2610 O O . PRO A 1 348 ? 31.606 12.350 21.439 1.00 31.80 348 PRO A O 1
ATOM 2613 N N . VAL A 1 349 ? 29.621 11.450 20.926 1.00 31.64 349 VAL A N 1
ATOM 2614 C CA . VAL A 1 349 ? 28.867 12.314 21.845 1.00 31.64 349 VAL A CA 1
ATOM 2615 C C . VAL A 1 349 ? 29.108 11.842 23.280 1.00 31.64 349 VAL A C 1
ATOM 2617 O O . VAL A 1 349 ? 28.671 10.752 23.651 1.00 31.64 349 VAL A O 1
ATOM 2620 N N . ALA A 1 350 ? 29.826 12.644 24.065 1.00 28.44 350 ALA A N 1
ATOM 2621 C CA . ALA A 1 350 ? 29.992 12.433 25.498 1.00 28.44 350 ALA A CA 1
ATOM 2622 C C . ALA A 1 350 ? 28.704 12.787 26.262 1.00 28.44 350 ALA A C 1
ATOM 2624 O O . ALA A 1 350 ? 27.893 13.593 25.804 1.00 28.44 350 ALA A O 1
ATOM 2625 N N . GLU A 1 351 ? 28.521 12.189 27.439 1.00 35.12 351 GLU A N 1
ATOM 2626 C CA . GLU A 1 351 ? 27.459 12.580 28.366 1.00 35.12 351 GLU A CA 1
ATOM 2627 C C . GLU A 1 351 ? 27.761 13.970 28.941 1.00 35.12 351 GLU A C 1
ATOM 2629 O O . GLU A 1 351 ? 28.768 14.143 29.625 1.00 35.12 351 GLU A O 1
ATOM 2634 N N . GLU A 1 352 ? 26.872 14.943 28.725 1.00 28.34 352 GLU A N 1
ATOM 2635 C CA . GLU A 1 352 ? 26.921 16.222 29.437 1.00 28.34 352 GLU A CA 1
ATOM 2636 C C . GLU A 1 352 ? 25.666 16.402 30.299 1.00 28.34 352 GLU A C 1
ATOM 2638 O O . GLU A 1 352 ? 24.536 16.495 29.814 1.00 28.34 352 GLU A O 1
ATOM 2643 N N . GLN A 1 353 ? 25.877 16.418 31.615 1.00 30.77 353 GLN A N 1
ATOM 2644 C CA . GLN A 1 353 ? 24.881 16.820 32.601 1.00 30.77 353 GLN A CA 1
ATOM 2645 C C . GLN A 1 353 ? 25.015 18.329 32.825 1.00 30.77 353 GLN A C 1
ATOM 2647 O O . GLN A 1 353 ? 26.036 18.769 33.349 1.00 30.77 353 GLN A O 1
ATOM 2652 N N . GLY A 1 354 ? 23.992 19.128 32.508 1.00 24.84 354 GLY A N 1
ATOM 2653 C CA . GLY A 1 354 ? 24.001 20.538 32.910 1.00 24.84 354 GLY A CA 1
ATOM 2654 C C . GLY A 1 354 ? 23.010 21.458 32.201 1.00 24.84 354 GLY A C 1
ATOM 2655 O O . GLY A 1 354 ? 23.168 21.757 31.029 1.00 24.84 354 GLY A O 1
ATOM 2656 N N . GLY A 1 355 ? 22.048 21.977 32.971 1.00 24.98 355 GLY A N 1
ATOM 2657 C CA . GLY A 1 355 ? 21.525 23.343 32.837 1.00 24.98 355 GLY A CA 1
ATOM 2658 C C . GLY A 1 355 ? 20.783 23.754 31.558 1.00 24.98 355 GLY A C 1
ATOM 2659 O O . GLY A 1 355 ? 21.391 24.282 30.637 1.00 24.98 355 GLY A O 1
ATOM 2660 N N . LEU A 1 356 ? 19.443 23.725 31.604 1.00 25.97 356 LEU A N 1
ATOM 2661 C CA . LEU A 1 356 ? 18.617 24.758 30.953 1.00 25.97 356 LEU A CA 1
ATOM 2662 C C . LEU A 1 356 ? 17.242 24.915 31.651 1.00 25.97 356 LEU A C 1
ATOM 2664 O O . LEU A 1 356 ? 16.190 24.638 31.081 1.00 25.97 356 LEU A O 1
ATOM 2668 N N . GLU A 1 357 ? 17.245 25.347 32.918 1.00 30.30 357 GLU A N 1
ATOM 2669 C CA . GLU A 1 357 ? 16.020 25.617 33.713 1.00 30.30 357 GLU A CA 1
ATOM 2670 C C . GLU A 1 357 ? 15.337 26.962 33.359 1.00 30.30 357 GLU A C 1
ATOM 2672 O O . GLU A 1 357 ? 14.231 27.242 33.811 1.00 30.30 357 GLU A O 1
ATOM 2677 N N . GLU A 1 358 ? 15.946 27.795 32.509 1.00 32.94 358 GLU A N 1
ATOM 2678 C CA . GLU A 1 358 ? 15.564 29.211 32.337 1.00 32.94 358 GLU A CA 1
ATOM 2679 C C . GLU A 1 358 ? 14.475 29.508 31.284 1.00 32.94 358 GLU A C 1
ATOM 2681 O O . GLU A 1 358 ? 14.102 30.661 31.088 1.00 32.94 358 GLU A O 1
ATOM 2686 N N . VAL A 1 359 ? 13.906 28.492 30.621 1.00 30.14 359 VAL A N 1
ATOM 2687 C CA . VAL A 1 359 ? 12.824 28.681 29.619 1.00 30.14 359 VAL A CA 1
ATOM 2688 C C . VAL A 1 359 ? 11.438 28.306 30.180 1.00 30.14 359 VAL A C 1
ATOM 2690 O O . VAL A 1 359 ? 10.429 28.357 29.479 1.00 30.14 359 VAL A O 1
ATOM 2693 N N . ARG A 1 360 ? 11.351 27.947 31.469 1.00 29.92 360 ARG A N 1
ATOM 2694 C CA . ARG A 1 360 ? 10.105 27.477 32.104 1.00 29.92 360 ARG A CA 1
ATOM 2695 C C . ARG A 1 360 ? 9.285 28.573 32.806 1.00 29.92 360 ARG A C 1
ATOM 2697 O O . ARG A 1 360 ? 8.093 28.379 33.028 1.00 29.92 360 ARG A O 1
ATOM 2704 N N . GLU A 1 361 ? 9.886 29.727 33.094 1.00 31.02 361 GLU A N 1
ATOM 2705 C CA . GLU A 1 361 ? 9.276 30.835 33.863 1.00 31.02 361 GLU A CA 1
ATOM 2706 C C . GLU A 1 361 ? 8.556 31.907 33.014 1.00 31.02 361 GLU A C 1
ATOM 2708 O O . GLU A 1 361 ? 7.940 32.811 33.568 1.00 31.02 361 GLU A O 1
ATOM 2713 N N . VAL A 1 362 ? 8.556 31.814 31.675 1.00 32.47 362 VAL A N 1
ATOM 2714 C CA . VAL A 1 362 ? 7.954 32.850 30.794 1.00 32.47 362 VAL A CA 1
ATOM 2715 C C . VAL A 1 362 ? 6.558 32.468 30.255 1.00 32.47 362 VAL A C 1
ATOM 2717 O O . VAL A 1 362 ? 5.896 33.285 29.622 1.00 32.47 362 VAL A O 1
ATOM 2720 N N . LEU A 1 363 ? 6.050 31.259 30.542 1.00 28.91 363 LEU A N 1
ATOM 2721 C CA . LEU A 1 363 ? 4.724 30.798 30.077 1.00 28.91 363 LEU A CA 1
ATOM 2722 C C . LEU A 1 363 ? 3.745 30.360 31.189 1.00 28.91 363 LEU A C 1
ATOM 2724 O O . LEU A 1 363 ? 2.769 29.663 30.917 1.00 28.91 363 LEU A O 1
ATOM 2728 N N . LEU A 1 364 ? 3.968 30.786 32.438 1.00 34.88 364 LEU A N 1
ATOM 2729 C CA . LEU A 1 364 ? 3.069 30.519 33.576 1.00 34.88 364 LEU A CA 1
ATOM 2730 C C . LEU A 1 364 ? 2.618 31.795 34.307 1.00 34.88 364 LEU A C 1
ATOM 2732 O O . LEU A 1 364 ? 2.539 31.830 35.532 1.00 34.88 364 LEU A O 1
ATOM 2736 N N . GLN A 1 365 ? 2.260 32.836 33.549 1.00 32.28 365 GLN A N 1
ATOM 2737 C CA . GLN A 1 365 ? 1.706 34.087 34.084 1.00 32.28 365 GLN A CA 1
ATOM 2738 C C . GLN A 1 365 ? 0.563 34.666 33.226 1.00 32.28 365 GLN A C 1
ATOM 2740 O O . GLN A 1 365 ? 0.553 35.852 32.925 1.00 32.28 365 GLN A O 1
ATOM 2745 N N . ASP A 1 366 ? -0.451 33.852 32.888 1.00 29.22 366 ASP A N 1
ATOM 2746 C CA . ASP A 1 366 ? -1.793 34.404 32.602 1.00 29.22 366 ASP A CA 1
ATOM 2747 C C . ASP A 1 366 ? -2.969 33.449 32.918 1.00 29.22 366 ASP A C 1
ATOM 2749 O O . ASP A 1 366 ? -3.722 32.998 32.056 1.00 29.22 366 ASP A O 1
ATOM 2753 N N . GLN A 1 367 ? -3.134 33.118 34.203 1.00 31.02 367 GLN A N 1
ATOM 2754 C CA . GLN A 1 367 ? -4.414 32.631 34.745 1.00 31.02 367 GLN A CA 1
ATOM 2755 C C . GLN A 1 367 ? -4.752 33.336 36.061 1.00 31.02 367 GLN A C 1
ATOM 2757 O O . GLN A 1 367 ? -4.917 32.705 37.105 1.00 31.02 367 GLN A O 1
ATOM 2762 N N . ARG A 1 368 ? -4.869 34.668 36.015 1.00 30.98 368 ARG A N 1
ATOM 2763 C CA . ARG A 1 368 ? -5.553 35.458 37.052 1.00 30.98 368 ARG A CA 1
ATOM 2764 C C . ARG A 1 368 ? -5.924 36.843 36.519 1.00 30.98 368 ARG A C 1
ATOM 2766 O O . ARG A 1 368 ? -5.184 37.790 36.732 1.00 30.98 368 ARG A O 1
ATOM 2773 N N . LEU A 1 369 ? -7.096 36.937 35.884 1.00 29.69 369 LEU A N 1
ATOM 2774 C CA . LEU A 1 369 ? -8.075 38.041 35.936 1.00 29.69 369 LEU A CA 1
ATOM 2775 C C . LEU A 1 369 ? -9.210 37.742 34.931 1.00 29.69 369 LEU A C 1
ATOM 2777 O O . LEU A 1 369 ? -8.962 37.140 33.894 1.00 29.69 369 LEU A O 1
ATOM 2781 N N . GLY A 1 370 ? -10.456 38.149 35.222 1.00 27.58 370 GLY A N 1
ATOM 2782 C CA . GLY A 1 370 ? -11.533 38.129 34.209 1.00 27.58 370 GLY A CA 1
ATOM 2783 C C . GLY A 1 370 ? -12.787 37.278 34.467 1.00 27.58 370 GLY A C 1
ATOM 2784 O O . GLY A 1 370 ? -13.337 36.720 33.521 1.00 27.58 370 GLY A O 1
ATOM 2785 N N . ARG A 1 371 ? -13.319 37.213 35.700 1.00 30.17 371 ARG A N 1
ATOM 2786 C CA . ARG A 1 371 ? -14.730 36.804 35.905 1.00 30.17 371 ARG A CA 1
ATOM 2787 C C . ARG A 1 371 ? -15.482 37.678 36.916 1.00 30.17 371 ARG A C 1
ATOM 2789 O O . ARG A 1 371 ? -15.823 37.240 38.009 1.00 30.17 371 ARG A O 1
ATOM 2796 N N . HIS A 1 372 ? -15.805 38.901 36.501 1.00 30.89 372 HIS A N 1
ATOM 2797 C CA . HIS A 1 372 ? -17.016 39.590 36.964 1.00 30.89 372 HIS A CA 1
ATOM 2798 C C . HIS A 1 372 ? -18.161 39.244 35.991 1.00 30.89 372 HIS A C 1
ATOM 2800 O O . HIS A 1 372 ? -17.929 39.191 34.789 1.00 30.89 372 HIS A O 1
ATOM 2806 N N . GLY A 1 373 ? -19.402 38.999 36.410 1.00 26.72 373 GLY A N 1
ATOM 2807 C CA . GLY A 1 373 ? -19.928 38.813 37.765 1.00 26.72 373 GLY A CA 1
ATOM 2808 C C . GLY A 1 373 ? -21.460 38.688 37.721 1.00 26.72 373 GLY A C 1
ATOM 2809 O O . GLY A 1 373 ? -22.076 39.194 36.788 1.00 26.72 373 GLY A O 1
ATOM 2810 N N . ALA A 1 374 ? -22.075 38.028 38.708 1.00 28.23 374 ALA A N 1
ATOM 2811 C CA . ALA A 1 374 ? -23.520 38.090 38.971 1.00 28.23 374 ALA A CA 1
ATOM 2812 C C . ALA A 1 374 ? -23.849 37.555 40.382 1.00 28.23 374 ALA A C 1
ATOM 2814 O O . ALA A 1 374 ? -23.427 36.454 40.708 1.00 28.23 374 ALA A O 1
ATOM 2815 N N . SER A 1 375 ? -24.601 38.345 41.166 1.00 28.11 375 SER A N 1
ATOM 2816 C CA . SER A 1 375 ? -25.377 38.024 42.393 1.00 28.11 375 SER A CA 1
ATOM 2817 C C . SER A 1 375 ? -24.833 36.933 43.348 1.00 28.11 375 SER A C 1
ATOM 2819 O O . SER A 1 375 ? -24.899 35.751 43.044 1.00 28.11 375 SER A O 1
ATOM 2821 N N . ALA A 1 376 ? -24.267 37.233 44.522 1.00 27.81 376 ALA A N 1
ATOM 2822 C CA . ALA A 1 376 ? -24.888 37.839 45.716 1.00 27.81 376 ALA A CA 1
ATOM 2823 C C . ALA A 1 376 ? -26.010 37.001 46.379 1.00 27.81 376 ALA A C 1
ATOM 2825 O O . ALA A 1 376 ? -27.148 37.047 45.914 1.00 27.81 376 ALA A O 1
ATOM 2826 N N . ALA A 1 377 ? -25.684 36.313 47.488 1.00 29.70 377 ALA A N 1
ATOM 2827 C CA . ALA A 1 377 ? -26.399 36.326 48.784 1.00 29.70 377 ALA A CA 1
ATOM 2828 C C . ALA A 1 377 ? -25.667 35.449 49.837 1.00 29.70 377 ALA A C 1
ATOM 2830 O O . ALA A 1 377 ? -25.124 34.403 49.502 1.00 29.70 377 ALA A O 1
ATOM 2831 N N . ALA A 1 378 ? -25.637 35.914 51.090 1.00 27.58 378 ALA A N 1
ATOM 2832 C CA . ALA A 1 378 ? -24.864 35.406 52.234 1.00 27.58 378 ALA A CA 1
ATOM 2833 C C . ALA A 1 378 ? -25.319 34.055 52.844 1.00 27.58 378 ALA A C 1
ATOM 2835 O O . ALA A 1 378 ? -26.444 33.617 52.612 1.00 27.58 378 ALA A O 1
ATOM 2836 N N . GLY A 1 379 ? -24.475 33.474 53.714 1.00 28.00 379 GLY A N 1
ATOM 2837 C CA . GLY A 1 379 ? -24.845 32.399 54.650 1.00 28.00 379 GLY A CA 1
ATOM 2838 C C . GLY A 1 379 ? -23.643 31.642 55.237 1.00 28.00 379 GLY A C 1
ATOM 2839 O O . GLY A 1 379 ? -23.095 30.769 54.572 1.00 28.00 379 GLY A O 1
ATOM 2840 N N . ASP A 1 380 ? -23.242 31.975 56.466 1.00 26.72 380 ASP A N 1
ATOM 2841 C CA . ASP A 1 380 ? -22.136 31.352 57.215 1.00 26.72 380 ASP A CA 1
ATOM 2842 C C . ASP A 1 380 ? -22.459 29.941 57.752 1.00 26.72 380 ASP A C 1
ATOM 2844 O O . ASP A 1 380 ? -23.612 29.674 58.092 1.00 26.72 380 ASP A O 1
ATOM 2848 N N . ALA A 1 381 ? -21.434 29.086 57.916 1.00 30.59 381 ALA A N 1
ATOM 2849 C CA . ALA A 1 381 ? -21.160 28.284 59.131 1.00 30.59 381 ALA A CA 1
ATOM 2850 C C . ALA A 1 381 ? -19.998 27.283 58.922 1.00 30.59 381 ALA A C 1
ATOM 2852 O O . ALA A 1 381 ? -19.740 26.829 57.808 1.00 30.59 381 ALA A O 1
ATOM 2853 N N . GLU A 1 382 ? -19.305 26.944 60.012 1.00 29.53 382 GLU A N 1
ATOM 2854 C CA . GLU A 1 382 ? -18.175 26.003 60.066 1.00 29.53 382 GLU A CA 1
ATOM 2855 C C . GLU A 1 382 ? -18.612 24.526 60.181 1.00 29.53 382 GLU A C 1
ATOM 2857 O O . GLU A 1 382 ? -19.723 24.237 60.622 1.00 29.53 382 GLU A O 1
ATOM 2862 N N . ASP A 1 383 ? -17.685 23.607 59.866 1.00 26.42 383 ASP A N 1
ATOM 2863 C CA . ASP A 1 383 ? -17.155 22.567 60.787 1.00 26.42 383 ASP A CA 1
ATOM 2864 C C . ASP A 1 383 ? -16.914 21.171 60.153 1.00 26.42 383 ASP A C 1
ATOM 2866 O O . ASP A 1 383 ? -17.550 20.766 59.182 1.00 26.42 383 ASP A O 1
ATOM 2870 N N . ALA A 1 384 ? -15.958 20.461 60.762 1.00 27.72 384 ALA A N 1
ATOM 2871 C CA . ALA A 1 384 ? -15.728 19.017 60.823 1.00 27.72 384 ALA A CA 1
ATOM 2872 C C . ALA A 1 384 ? -15.673 18.202 59.518 1.00 27.72 384 ALA A C 1
ATOM 2874 O O . ALA A 1 384 ? -16.661 17.887 58.857 1.00 27.72 384 ALA A O 1
ATOM 2875 N N . GLY A 1 385 ? -14.462 17.717 59.243 1.00 28.72 385 GLY A N 1
ATOM 2876 C CA . GLY A 1 385 ? -14.164 16.823 58.139 1.00 28.72 385 GLY A CA 1
ATOM 2877 C C . GLY A 1 385 ? -14.826 15.442 58.179 1.00 28.72 385 GLY A C 1
ATOM 2878 O O . GLY A 1 385 ? -15.215 14.896 59.209 1.00 28.72 385 GLY A O 1
ATOM 2879 N N . THR A 1 386 ? -14.835 14.836 56.999 1.00 27.02 386 THR A N 1
ATOM 2880 C CA . THR A 1 386 ? -14.755 13.394 56.747 1.00 27.02 386 THR A CA 1
ATOM 2881 C C . THR A 1 386 ? -14.289 13.260 55.301 1.00 27.02 386 THR A C 1
ATOM 2883 O O . THR A 1 386 ? -14.879 13.872 54.416 1.00 27.02 386 THR A O 1
ATOM 2886 N N . GLU A 1 387 ? -13.229 12.494 55.051 1.00 39.09 387 GLU A N 1
ATOM 2887 C CA . GLU A 1 387 ? -12.909 12.008 53.703 1.00 39.09 387 GLU A CA 1
ATOM 2888 C C . GLU A 1 387 ? -13.937 10.941 53.301 1.00 39.09 387 GLU A C 1
ATOM 2890 O O . GLU A 1 387 ? -14.164 10.002 54.070 1.00 39.09 387 GLU A O 1
ATOM 2895 N N . PRO A 1 388 ? -14.493 11.007 52.081 1.00 31.30 388 PRO A N 1
ATOM 2896 C CA . PRO A 1 388 ? -14.898 9.782 51.419 1.00 31.30 388 PRO A CA 1
ATOM 2897 C C . PRO A 1 388 ? -14.376 9.701 49.981 1.00 31.30 388 PRO A C 1
ATOM 2899 O O . PRO A 1 388 ? -14.780 10.458 49.104 1.00 31.30 388 PRO A O 1
ATOM 2902 N N . ALA A 1 389 ? -13.572 8.662 49.777 1.00 27.61 389 ALA A N 1
ATOM 2903 C CA . ALA A 1 389 ? -13.654 7.718 48.668 1.00 27.61 389 ALA A CA 1
ATOM 2904 C C . ALA A 1 389 ? -13.628 8.239 47.216 1.00 27.61 389 ALA A C 1
ATOM 2906 O O . ALA A 1 389 ? -14.512 8.925 46.704 1.00 27.61 389 ALA A O 1
ATOM 2907 N N . GLU A 1 390 ? -12.648 7.691 46.504 1.00 33.00 390 GLU A N 1
ATOM 2908 C CA . GLU A 1 390 ? -12.647 7.442 45.067 1.00 33.00 390 GLU A CA 1
ATOM 2909 C C . GLU A 1 390 ? -14.046 7.169 44.475 1.00 33.00 390 GLU A C 1
ATOM 2911 O O . GLU A 1 390 ? -14.718 6.212 44.855 1.00 33.00 390 GLU A O 1
ATOM 2916 N N . ALA A 1 391 ? -14.437 7.966 43.475 1.00 34.28 391 ALA A N 1
ATOM 2917 C CA . ALA A 1 391 ? -14.869 7.507 42.145 1.00 34.28 391 ALA A CA 1
ATOM 2918 C C . ALA A 1 391 ? -15.804 8.520 41.464 1.00 34.28 391 ALA A C 1
ATOM 2920 O O . ALA A 1 391 ? -16.980 8.659 41.796 1.00 34.28 391 ALA A O 1
ATOM 2921 N N . LYS A 1 392 ? -15.324 9.112 40.367 1.00 27.56 392 LYS A N 1
ATOM 2922 C CA . LYS A 1 392 ? -16.187 9.462 39.231 1.00 27.56 392 LYS A CA 1
ATOM 2923 C C . LYS A 1 392 ? -15.632 8.809 37.976 1.00 27.56 392 LYS A C 1
ATOM 2925 O O . LYS A 1 392 ? -15.009 9.458 37.140 1.00 27.56 392 LYS A O 1
ATOM 2930 N N . GLN A 1 393 ? -15.879 7.503 37.858 1.00 33.31 393 GLN A N 1
ATOM 2931 C CA . GLN A 1 393 ? -15.843 6.844 36.556 1.00 33.31 393 GLN A CA 1
ATOM 2932 C C . GLN A 1 393 ? -16.785 7.612 35.626 1.00 33.31 393 GLN A C 1
ATOM 2934 O O . GLN A 1 393 ? -17.981 7.735 35.898 1.00 33.31 393 GLN A O 1
ATOM 2939 N N . GLN A 1 394 ? -16.237 8.165 34.546 1.00 35.41 394 GLN A N 1
ATOM 2940 C CA . GLN A 1 394 ? -17.062 8.694 33.467 1.00 35.41 394 GLN A CA 1
ATOM 2941 C C . GLN A 1 394 ? -17.893 7.532 32.895 1.00 35.41 394 GLN A C 1
ATOM 2943 O O . GLN A 1 394 ? -17.362 6.425 32.762 1.00 35.41 394 GLN A O 1
ATOM 2948 N N . PRO A 1 395 ? -19.185 7.733 32.578 1.00 34.09 395 PRO A N 1
ATOM 2949 C CA . PRO A 1 395 ? -19.996 6.669 32.003 1.00 34.09 395 PRO A CA 1
ATOM 2950 C C . PRO A 1 395 ? -19.371 6.214 30.683 1.00 34.09 395 PRO A C 1
ATOM 2952 O O . PRO A 1 395 ? -19.004 7.042 29.849 1.00 34.09 395 PRO A O 1
ATOM 2955 N N . ALA A 1 396 ? -19.257 4.899 30.487 1.00 42.25 396 ALA A N 1
ATOM 2956 C CA . ALA A 1 396 ? -18.666 4.341 29.279 1.00 42.25 396 ALA A CA 1
ATOM 2957 C C . ALA A 1 396 ? -19.406 4.854 28.028 1.00 42.25 396 ALA A C 1
ATOM 2959 O O . ALA A 1 396 ? -20.583 4.547 27.811 1.00 42.25 396 ALA A O 1
ATOM 2960 N N . LEU A 1 397 ? -18.691 5.615 27.190 1.00 49.12 397 LEU A N 1
ATOM 2961 C CA . LEU A 1 397 ? -19.214 6.278 25.983 1.00 49.12 397 LEU A CA 1
ATOM 2962 C C . LEU A 1 397 ? -19.842 5.303 24.966 1.00 49.12 397 LEU A C 1
ATOM 2964 O O . LEU A 1 397 ? -20.589 5.716 24.080 1.00 49.12 397 LEU A O 1
ATOM 2968 N N . SER A 1 398 ? -19.607 3.996 25.123 1.00 43.28 398 SER A N 1
ATOM 2969 C CA . SER A 1 398 ? -20.196 2.914 24.328 1.00 43.28 398 SER A CA 1
ATOM 2970 C C . SER A 1 398 ? -21.731 2.871 24.330 1.00 43.28 398 SER A C 1
ATOM 2972 O O . SER A 1 398 ? -22.305 2.310 23.400 1.00 43.28 398 SER A O 1
ATOM 2974 N N . ASN A 1 399 ? -22.398 3.455 25.335 1.00 46.50 399 ASN A N 1
ATOM 2975 C CA . ASN A 1 399 ? -23.865 3.449 25.463 1.00 46.50 399 ASN A CA 1
ATOM 2976 C C . ASN A 1 399 ? -24.543 4.782 25.072 1.00 46.50 399 ASN A C 1
ATOM 2978 O O . ASN A 1 399 ? -25.759 4.924 25.223 1.00 46.50 399 ASN A O 1
ATOM 2982 N N . CYS A 1 400 ? -23.795 5.776 24.587 1.00 54.44 400 CYS A N 1
ATOM 2983 C CA . CYS A 1 400 ? -24.346 7.092 24.261 1.00 54.44 400 CYS A CA 1
ATOM 2984 C C . CYS A 1 400 ? -25.177 7.088 22.962 1.00 54.44 400 CYS A C 1
ATOM 2986 O O . CYS A 1 400 ? -24.838 6.430 21.977 1.00 54.44 400 CYS A O 1
ATOM 2988 N N . LYS A 1 401 ? -26.260 7.884 22.931 1.00 66.06 401 LYS A N 1
ATOM 2989 C CA . LYS A 1 401 ? -27.018 8.152 21.695 1.00 66.06 401 LYS A CA 1
ATOM 2990 C C . LYS A 1 401 ? -26.093 8.784 20.656 1.00 66.06 401 LYS A C 1
ATOM 2992 O O . LYS A 1 401 ? -25.317 9.677 20.981 1.00 66.06 401 LYS A O 1
ATOM 2997 N N . THR A 1 402 ? -26.228 8.372 19.400 1.00 65.31 402 THR A N 1
ATOM 2998 C CA . THR A 1 402 ? -25.229 8.657 18.364 1.00 65.31 402 THR A CA 1
ATOM 2999 C C . THR A 1 402 ? -24.987 10.149 18.096 1.00 65.31 402 THR A C 1
ATOM 3001 O O . THR A 1 402 ? -23.843 10.532 17.881 1.00 65.31 402 THR A O 1
ATOM 3004 N N . GLY A 1 403 ? -26.016 11.003 18.191 1.00 65.31 403 GLY A N 1
ATOM 3005 C CA . GLY A 1 403 ? -25.845 12.462 18.099 1.00 65.31 403 GLY A CA 1
ATOM 3006 C C . GLY A 1 403 ? -24.974 13.049 19.218 1.00 65.31 403 GLY A C 1
ATOM 3007 O O . GLY A 1 403 ? -24.143 13.903 18.960 1.00 65.31 403 GLY A O 1
ATOM 3008 N N . VAL A 1 404 ? -25.050 12.509 20.440 1.00 76.12 404 VAL A N 1
ATOM 3009 C CA . VAL A 1 404 ? -24.237 12.986 21.576 1.00 76.12 404 VAL A CA 1
ATOM 3010 C C . VAL A 1 404 ? -22.750 12.675 21.370 1.00 76.12 404 VAL A C 1
ATOM 3012 O O . VAL A 1 404 ? -21.899 13.475 21.746 1.00 76.12 404 VAL A O 1
ATOM 3015 N N . LEU A 1 405 ? -22.424 11.535 20.746 1.00 76.75 405 LEU A N 1
ATOM 3016 C CA . LEU A 1 405 ? -21.039 11.189 20.392 1.00 76.75 405 LEU A CA 1
ATOM 3017 C C . LEU A 1 405 ? -20.484 12.087 19.283 1.00 76.75 405 LEU A C 1
ATOM 3019 O O . LEU A 1 405 ? -19.307 12.431 19.318 1.00 76.75 405 LEU A O 1
ATOM 3023 N N . VAL A 1 406 ? -21.327 12.480 18.325 1.00 75.19 406 VAL A N 1
ATOM 3024 C CA . VAL A 1 406 ? -20.979 13.483 17.311 1.00 75.19 406 VAL A CA 1
ATOM 3025 C C . VAL A 1 406 ? -20.678 14.818 17.974 1.00 75.19 406 VAL A C 1
ATOM 3027 O O . VAL A 1 406 ? -19.595 15.354 17.768 1.00 75.19 406 VAL A O 1
ATOM 3030 N N . ASP A 1 407 ? -21.612 15.344 18.767 1.00 80.44 407 ASP A N 1
ATOM 3031 C CA . ASP A 1 407 ? -21.492 16.682 19.348 1.00 80.44 407 ASP A CA 1
ATOM 3032 C C . ASP A 1 407 ? -20.266 16.768 20.266 1.00 80.44 407 ASP A C 1
ATOM 3034 O O . ASP A 1 407 ? -19.527 17.753 20.224 1.00 80.44 407 ASP A O 1
ATOM 3038 N N . ALA A 1 408 ? -19.994 15.707 21.036 1.00 82.62 408 ALA A N 1
ATOM 3039 C CA . ALA A 1 408 ? -18.788 15.582 21.847 1.00 82.62 408 ALA A CA 1
ATOM 3040 C C . ALA A 1 408 ? -17.502 15.559 21.004 1.00 82.62 408 ALA A C 1
ATOM 3042 O O . ALA A 1 408 ? -16.567 16.285 21.331 1.00 82.62 408 ALA A O 1
ATOM 3043 N N . ALA A 1 409 ? -17.459 14.769 19.925 1.00 83.75 409 ALA A N 1
ATOM 3044 C CA . ALA A 1 409 ? -16.291 14.670 19.050 1.00 83.75 409 ALA A CA 1
ATOM 3045 C C . ALA A 1 409 ? -16.032 15.968 18.271 1.00 83.75 409 ALA A C 1
ATOM 3047 O O . ALA A 1 409 ? -14.901 16.427 18.199 1.00 83.75 409 ALA A O 1
ATOM 3048 N N . VAL A 1 410 ? -17.071 16.600 17.715 1.00 84.81 410 VAL A N 1
ATOM 3049 C CA . VAL A 1 410 ? -16.939 17.873 16.987 1.00 84.81 410 VAL A CA 1
ATOM 3050 C C . VAL A 1 410 ? -16.510 18.997 17.935 1.00 84.81 410 VAL A C 1
ATOM 3052 O O . VAL A 1 410 ? -15.654 19.797 17.571 1.00 84.81 410 VAL A O 1
ATOM 3055 N N . SER A 1 411 ? -17.038 19.030 19.164 1.00 84.25 411 SER A N 1
ATOM 3056 C CA . SER A 1 411 ? -16.654 20.024 20.182 1.00 84.25 411 SER A CA 1
ATOM 3057 C C . SER A 1 411 ? -15.270 19.782 20.802 1.00 84.25 411 SER A C 1
ATOM 3059 O O . SER A 1 411 ? -14.760 20.658 21.501 1.00 84.25 411 SER A O 1
ATOM 3061 N N . SER A 1 412 ? -14.671 18.603 20.600 1.00 82.94 412 SER A N 1
ATOM 3062 C CA . SER A 1 412 ? -13.323 18.263 21.072 1.00 82.94 412 SER A CA 1
ATOM 3063 C C . SER A 1 412 ? -12.237 18.398 20.004 1.00 82.94 412 SER A C 1
ATOM 3065 O O . SER A 1 412 ? -11.063 18.231 20.342 1.00 82.94 412 SER A O 1
ATOM 3067 N N . LEU A 1 413 ? -12.602 18.683 18.746 1.00 86.25 413 LEU A N 1
ATOM 3068 C CA . LEU A 1 413 ? -11.639 18.892 17.669 1.00 86.25 413 LEU A CA 1
ATOM 3069 C C . LEU A 1 413 ? -10.764 20.114 17.954 1.00 86.25 413 LEU A C 1
ATOM 3071 O O . LEU A 1 413 ? -11.244 21.219 18.205 1.00 86.25 413 LEU A O 1
ATOM 3075 N N . VAL A 1 414 ? -9.458 19.895 17.869 1.00 83.69 414 VAL A N 1
ATOM 3076 C CA . VAL A 1 414 ? -8.440 20.943 17.967 1.00 83.69 414 VAL A CA 1
ATOM 3077 C C . VAL A 1 414 ? -8.428 21.783 16.673 1.00 83.69 414 VAL A C 1
ATOM 3079 O O . VAL A 1 414 ? -8.592 21.199 15.596 1.00 83.69 414 VAL A O 1
ATOM 3082 N N . PRO A 1 415 ? -8.219 23.119 16.735 1.00 81.62 415 PRO A N 1
ATOM 3083 C CA . PRO A 1 415 ? -8.170 23.979 15.551 1.00 81.62 415 PRO A CA 1
ATOM 3084 C C . PRO A 1 415 ? -7.153 23.509 14.505 1.00 81.62 415 PRO A C 1
ATOM 3086 O O . PRO A 1 415 ? -6.011 23.163 14.836 1.00 81.62 415 PRO A O 1
ATOM 3089 N N . SER A 1 416 ? -7.569 23.509 13.237 1.00 80.62 416 SER A N 1
ATOM 3090 C CA . SER A 1 416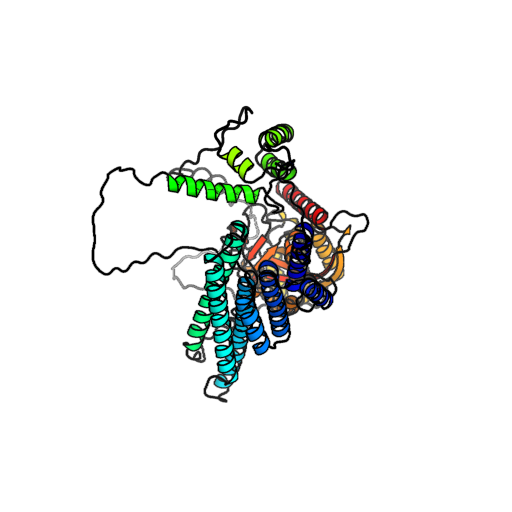 ? -6.809 22.972 12.103 1.00 80.62 416 SER A CA 1
ATOM 3091 C C . SER A 1 416 ? -5.435 23.616 11.921 1.00 80.62 416 SER A C 1
ATOM 3093 O O . SER A 1 416 ? -4.505 22.939 11.500 1.00 80.62 416 SER A O 1
ATOM 3095 N N . GLU A 1 417 ? -5.275 24.883 12.289 1.00 77.50 417 GLU A N 1
ATOM 3096 C CA . GLU A 1 417 ? -4.025 25.647 12.215 1.00 77.50 417 GLU A CA 1
ATOM 3097 C C . GLU A 1 417 ? -2.903 25.014 13.053 1.00 77.50 417 GLU A C 1
ATOM 3099 O O . GLU A 1 417 ? -1.732 25.117 12.704 1.00 77.50 417 GLU A O 1
ATOM 3104 N N . SER A 1 418 ? -3.260 24.315 14.134 1.00 79.06 418 SER A N 1
ATOM 3105 C CA . SER A 1 418 ? -2.312 23.628 15.024 1.00 79.06 418 SER A CA 1
ATOM 3106 C C . SER A 1 418 ? -2.077 22.149 14.673 1.00 79.06 418 SER A C 1
ATOM 3108 O O . SER A 1 418 ? -1.267 21.473 15.316 1.00 79.06 418 SER A O 1
ATOM 3110 N N . ALA A 1 419 ? -2.763 21.631 13.649 1.00 85.12 419 ALA A N 1
ATOM 3111 C CA . ALA A 1 419 ? -2.569 20.271 13.159 1.00 85.12 419 ALA A CA 1
ATOM 3112 C C . ALA A 1 419 ? -1.250 20.123 12.380 1.00 85.12 419 ALA A C 1
ATOM 3114 O O . ALA A 1 419 ? -0.595 21.099 12.017 1.00 85.12 419 ALA A O 1
ATOM 3115 N N . ARG A 1 420 ? -0.846 18.882 12.081 1.00 84.31 420 ARG A N 1
ATOM 3116 C CA . ARG A 1 420 ? 0.379 18.640 11.297 1.00 84.31 420 ARG A CA 1
ATOM 3117 C C . ARG A 1 420 ? 0.182 18.982 9.820 1.00 84.31 420 ARG A C 1
ATOM 3119 O O . ARG A 1 420 ? 1.138 19.413 9.180 1.00 84.31 420 ARG A O 1
ATOM 3126 N N . HIS A 1 421 ? -1.042 18.850 9.312 1.00 87.25 421 HIS A N 1
ATOM 3127 C CA . HIS A 1 421 ? -1.448 19.361 8.005 1.00 87.25 421 HIS A CA 1
ATOM 3128 C C . HIS A 1 421 ? -2.794 20.095 8.112 1.00 87.25 421 HIS A C 1
ATOM 3130 O O . HIS A 1 421 ? -3.841 19.443 8.033 1.00 87.25 421 HIS A O 1
ATOM 3136 N N . PRO A 1 422 ? -2.803 21.436 8.225 1.00 88.19 422 PRO A N 1
ATOM 3137 C CA . PRO A 1 422 ? -4.035 22.210 8.380 1.00 88.19 422 PRO A CA 1
ATOM 3138 C C . PRO A 1 422 ? -5.105 21.898 7.327 1.00 88.19 422 PRO A C 1
ATOM 3140 O O . PRO A 1 422 ? -6.229 21.569 7.689 1.00 88.19 422 PRO A O 1
ATOM 3143 N N . ASP A 1 423 ? -4.733 21.827 6.044 1.00 87.81 423 ASP A N 1
ATOM 3144 C CA . ASP A 1 423 ? -5.638 21.453 4.942 1.00 87.81 423 ASP A CA 1
ATOM 3145 C C . ASP A 1 423 ? -6.295 20.063 5.123 1.00 87.81 423 ASP A C 1
ATOM 3147 O O . ASP A 1 423 ? -7.423 19.823 4.688 1.00 87.81 423 ASP A O 1
ATOM 3151 N N . ARG A 1 424 ? -5.577 19.104 5.731 1.00 92.19 424 ARG A N 1
ATOM 3152 C CA . ARG A 1 424 ? -6.092 17.745 5.991 1.00 92.19 424 ARG A CA 1
ATOM 3153 C C . ARG A 1 424 ? -6.953 17.727 7.245 1.00 92.19 424 ARG A C 1
ATOM 3155 O O . ARG A 1 424 ? -7.892 16.937 7.289 1.00 92.19 424 ARG A O 1
ATOM 3162 N N . ALA A 1 425 ? -6.644 18.568 8.230 1.00 92.50 425 ALA A N 1
ATOM 3163 C CA . ALA A 1 425 ? -7.409 18.715 9.460 1.00 92.50 425 ALA A CA 1
ATOM 3164 C C . ALA A 1 425 ? -8.738 19.447 9.231 1.00 92.50 425 ALA A C 1
ATOM 3166 O O . ALA A 1 425 ? -9.771 18.980 9.697 1.00 92.50 425 ALA A O 1
ATOM 3167 N N . GLU A 1 426 ? -8.744 20.520 8.436 1.00 92.00 426 GLU A N 1
ATOM 3168 C CA . GLU A 1 426 ? -9.959 21.222 8.002 1.00 92.00 426 GLU A CA 1
ATOM 3169 C C . GLU A 1 426 ? -10.903 20.258 7.266 1.00 92.00 426 GLU A C 1
ATOM 3171 O O . GLU A 1 426 ? -12.072 20.096 7.627 1.00 92.00 426 GLU A O 1
ATOM 3176 N N . ALA A 1 427 ? -10.377 19.529 6.277 1.00 92.75 427 ALA A N 1
ATOM 3177 C CA . ALA A 1 427 ? -11.166 18.558 5.533 1.00 92.75 427 ALA A CA 1
ATOM 3178 C C . ALA A 1 427 ? -11.566 17.331 6.374 1.00 92.75 427 ALA A C 1
ATOM 3180 O O . ALA A 1 427 ? -12.636 16.761 6.162 1.00 92.75 427 ALA A O 1
ATOM 3181 N N . GLY A 1 428 ? -10.736 16.925 7.338 1.00 93.81 428 GLY A N 1
ATOM 3182 C CA . GLY A 1 428 ? -11.056 15.870 8.296 1.00 93.81 428 GLY A CA 1
ATOM 3183 C C . GLY A 1 428 ? -12.194 16.274 9.231 1.00 93.81 428 GLY A C 1
ATOM 3184 O O . GLY A 1 428 ? -13.146 15.513 9.375 1.00 93.81 428 GLY A O 1
ATOM 3185 N N . ALA A 1 429 ? -12.164 17.492 9.774 1.00 91.00 429 ALA A N 1
ATOM 3186 C CA . ALA A 1 429 ? -13.236 18.072 10.579 1.00 91.00 429 ALA A CA 1
ATOM 3187 C C . ALA A 1 429 ? -14.554 18.186 9.793 1.00 91.00 429 ALA A C 1
ATOM 3189 O O . ALA A 1 429 ? -15.608 17.789 10.295 1.00 91.00 429 ALA A O 1
ATOM 3190 N N . ALA A 1 430 ? -14.501 18.646 8.537 1.00 90.38 430 ALA A N 1
ATOM 3191 C CA . ALA A 1 430 ? -15.665 18.679 7.652 1.00 90.38 430 ALA A CA 1
ATOM 3192 C C . ALA A 1 430 ? -16.253 17.273 7.421 1.00 90.38 430 ALA A C 1
ATOM 3194 O O . ALA A 1 430 ? -17.456 17.068 7.577 1.00 90.38 430 ALA A O 1
ATOM 3195 N N . LEU A 1 431 ? -15.407 16.278 7.131 1.00 90.81 431 LEU A N 1
ATOM 3196 C CA . LEU A 1 431 ? -15.843 14.892 6.939 1.00 90.81 431 LEU A CA 1
ATOM 3197 C C . LEU A 1 431 ? -16.345 14.231 8.234 1.00 90.81 431 LEU A C 1
ATOM 3199 O O . LEU A 1 431 ? -17.263 13.421 8.163 1.00 90.81 431 LEU A O 1
ATOM 3203 N N . VAL A 1 432 ? -15.817 14.580 9.413 1.00 88.75 432 VAL A N 1
ATOM 3204 C CA . VAL A 1 432 ? -16.380 14.161 10.715 1.00 88.75 432 VAL A CA 1
ATOM 3205 C C . VAL A 1 432 ? -17.784 14.734 10.898 1.00 88.75 432 VAL A C 1
ATOM 3207 O O . VAL A 1 432 ? -18.703 14.003 11.274 1.00 88.75 432 VAL A O 1
ATOM 3210 N N . LYS A 1 433 ? -17.970 16.019 10.575 1.00 84.50 433 LYS A N 1
ATOM 3211 C CA . LYS A 1 433 ? -19.266 16.696 10.668 1.00 84.50 433 LYS A CA 1
ATOM 3212 C C . LYS A 1 433 ? -20.317 16.066 9.748 1.00 84.50 433 LYS A C 1
ATOM 3214 O O . LYS A 1 433 ? -21.437 15.877 10.190 1.00 84.50 433 LYS A O 1
ATOM 3219 N N . HIS A 1 434 ? -19.971 15.666 8.524 1.00 82.06 434 HIS A N 1
ATOM 3220 C CA . HIS A 1 434 ? -20.926 15.010 7.610 1.00 82.06 434 HIS A CA 1
ATOM 3221 C C . HIS A 1 434 ? -21.064 13.489 7.847 1.00 82.06 434 HIS A C 1
ATOM 3223 O O . HIS A 1 434 ? -22.110 12.888 7.578 1.00 82.06 434 HIS A O 1
ATOM 3229 N N . ALA A 1 435 ? -20.055 12.842 8.440 1.00 71.25 435 ALA A N 1
ATOM 3230 C CA . ALA A 1 435 ? -20.181 11.471 8.937 1.00 71.25 435 ALA A CA 1
ATOM 3231 C C . ALA A 1 435 ? -21.229 11.373 10.065 1.00 71.25 435 ALA A C 1
ATOM 3233 O O . ALA A 1 435 ? -21.904 10.352 10.194 1.00 71.25 435 ALA A O 1
ATOM 3234 N N . ALA A 1 436 ? -21.443 12.446 10.832 1.00 62.91 436 ALA A N 1
ATOM 3235 C CA . ALA A 1 436 ? -22.563 12.541 11.763 1.00 62.91 436 ALA A CA 1
ATOM 3236 C C . ALA A 1 436 ? -23.929 12.416 11.084 1.00 62.91 436 ALA A C 1
ATOM 3238 O O . ALA A 1 436 ? -24.781 11.654 11.544 1.00 62.91 436 ALA A O 1
ATOM 3239 N N . ASP A 1 437 ? -24.126 13.128 9.975 1.00 64.50 437 ASP A N 1
ATOM 3240 C CA . ASP A 1 437 ? -25.386 13.129 9.228 1.00 64.50 437 ASP A CA 1
ATOM 3241 C C . ASP A 1 437 ? -25.678 11.724 8.668 1.00 64.50 437 ASP A C 1
ATOM 3243 O O . ASP A 1 437 ? -26.819 11.250 8.693 1.00 64.50 437 ASP A O 1
ATOM 3247 N N . SER A 1 438 ? -24.618 10.983 8.308 1.00 57.72 438 SER A N 1
ATOM 3248 C CA . SER A 1 438 ? -24.688 9.566 7.912 1.00 57.72 438 SER A CA 1
ATOM 3249 C C . SER A 1 438 ? -25.293 8.665 8.999 1.00 57.72 438 SER A C 1
ATOM 3251 O O . SER A 1 438 ? -25.936 7.664 8.685 1.00 57.72 438 SER A O 1
ATOM 3253 N N . LEU A 1 439 ? -25.117 9.010 10.280 1.00 60.44 439 LEU A N 1
ATOM 3254 C CA . LEU A 1 439 ? -25.703 8.297 11.423 1.00 60.44 439 LEU A CA 1
ATOM 3255 C C . LEU A 1 439 ? -27.147 8.734 11.721 1.00 60.44 439 LEU A C 1
ATOM 3257 O O . LEU A 1 439 ? -27.854 8.035 12.447 1.00 60.44 439 LEU A O 1
ATOM 3261 N N . GLN A 1 440 ? -27.576 9.871 11.167 1.00 56.41 440 GLN A N 1
ATOM 3262 C CA . GLN A 1 440 ? -28.935 10.416 11.269 1.00 56.41 440 GLN A CA 1
ATOM 3263 C C . GLN A 1 440 ? -29.786 10.132 10.013 1.00 56.41 440 GLN A C 1
ATOM 3265 O O . GLN A 1 440 ? -30.973 10.447 9.989 1.00 56.41 440 GLN A O 1
ATOM 3270 N N . GLY A 1 441 ? -29.208 9.495 8.987 1.00 52.16 441 GLY A N 1
ATOM 3271 C CA . GLY A 1 441 ? -29.906 9.085 7.763 1.00 52.16 441 GLY A CA 1
ATOM 3272 C C . GLY A 1 441 ? -29.943 10.137 6.649 1.00 52.16 441 GLY A C 1
ATOM 3273 O O . GLY A 1 441 ? -30.645 9.935 5.660 1.00 52.16 441 GLY A O 1
ATOM 3274 N N . SER A 1 442 ? -29.182 11.228 6.775 1.00 54.75 442 SER A N 1
ATOM 3275 C CA . SER A 1 442 ? -29.038 12.262 5.745 1.00 54.75 442 SER A CA 1
ATOM 3276 C C . SER A 1 442 ? -27.612 12.242 5.195 1.00 54.75 442 SER A C 1
ATOM 3278 O O . SER A 1 442 ? -26.658 12.408 5.943 1.00 54.75 442 SER A O 1
ATOM 3280 N N . LEU A 1 443 ? -27.432 12.022 3.892 1.00 53.59 443 LEU A N 1
ATOM 3281 C CA . LEU A 1 443 ? -26.103 12.012 3.270 1.00 53.59 443 LEU A CA 1
ATOM 3282 C C . LEU A 1 443 ? -25.912 13.252 2.395 1.00 53.59 443 LEU A C 1
ATOM 3284 O O . LEU A 1 443 ? -26.494 13.336 1.311 1.00 53.59 443 LEU A O 1
ATOM 3288 N N . SER A 1 444 ? -25.021 14.165 2.802 1.00 54.75 444 SER A N 1
ATOM 3289 C CA . SER A 1 444 ? -24.532 15.261 1.945 1.00 54.75 444 SER A CA 1
ATOM 3290 C C . SER A 1 444 ? -23.538 14.746 0.888 1.00 54.75 444 SER A C 1
ATOM 3292 O O . SER A 1 444 ? -22.370 15.128 0.822 1.00 54.75 444 SER A O 1
ATOM 3294 N N . ALA A 1 445 ? -24.004 13.841 0.025 1.00 61.94 445 ALA A N 1
ATOM 3295 C CA . ALA A 1 445 ? -23.158 13.066 -0.886 1.00 61.94 445 ALA A CA 1
ATOM 3296 C C . ALA A 1 445 ? -22.447 13.894 -1.981 1.00 61.94 445 ALA A C 1
ATOM 3298 O O . ALA A 1 445 ? -21.561 13.377 -2.665 1.00 61.94 445 ALA A O 1
ATOM 3299 N N . ALA A 1 446 ? -22.839 15.157 -2.189 1.00 67.50 446 ALA A N 1
ATOM 3300 C CA . ALA A 1 446 ? -22.279 16.023 -3.228 1.00 67.50 446 ALA A CA 1
ATOM 3301 C C . ALA A 1 446 ? -21.075 16.853 -2.743 1.00 67.50 446 ALA A C 1
ATOM 3303 O O . ALA A 1 446 ? -20.070 16.922 -3.452 1.00 67.50 446 ALA A O 1
ATOM 3304 N N . SER A 1 447 ? -21.151 17.449 -1.546 1.00 77.12 447 SER A N 1
ATOM 3305 C CA . SER A 1 447 ? -20.068 18.270 -0.981 1.00 77.12 447 SER A CA 1
ATOM 3306 C C . SER A 1 447 ? -18.832 17.430 -0.668 1.00 77.12 447 SER A C 1
ATOM 3308 O O . SER A 1 447 ? -17.727 17.770 -1.091 1.00 77.12 447 SER A O 1
ATOM 3310 N N . ASP A 1 448 ? -19.032 16.284 -0.014 1.00 87.75 448 ASP A N 1
ATOM 3311 C CA . ASP A 1 448 ? -17.949 15.380 0.386 1.00 87.75 448 ASP A CA 1
ATOM 3312 C C . ASP A 1 448 ? -17.208 14.820 -0.817 1.00 87.75 448 ASP A C 1
ATOM 3314 O O . ASP A 1 448 ? -15.983 14.715 -0.817 1.00 87.75 448 ASP A O 1
ATOM 3318 N N . ARG A 1 449 ? -17.947 14.519 -1.887 1.00 89.50 449 ARG A N 1
ATOM 3319 C CA . ARG A 1 449 ? -17.378 14.012 -3.128 1.00 89.50 449 ARG A CA 1
ATOM 3320 C C . ARG A 1 449 ? -16.405 15.000 -3.766 1.00 89.50 449 ARG A C 1
ATOM 3322 O O . ARG A 1 449 ? -15.345 14.569 -4.216 1.00 89.50 449 ARG A O 1
ATOM 3329 N N . GLU A 1 450 ? -16.741 16.287 -3.832 1.00 91.69 450 GLU A N 1
ATOM 3330 C CA . GLU A 1 450 ? -15.837 17.291 -4.406 1.00 91.69 450 GLU A CA 1
ATOM 3331 C C . GLU A 1 450 ? -14.686 17.646 -3.449 1.00 91.69 450 GLU A C 1
ATOM 3333 O O . GLU A 1 450 ? -13.554 17.777 -3.915 1.00 91.69 450 GLU A O 1
ATOM 3338 N N . LEU A 1 451 ? -14.911 17.660 -2.128 1.00 93.00 451 LEU A N 1
ATOM 3339 C CA . LEU A 1 451 ? -13.844 17.791 -1.124 1.00 93.00 451 LEU A CA 1
ATOM 3340 C C . LEU A 1 451 ? -12.811 16.654 -1.245 1.00 93.00 451 LEU A C 1
ATOM 3342 O O . LEU A 1 451 ? -11.621 16.902 -1.445 1.00 93.00 451 LEU A O 1
ATOM 3346 N N . VAL A 1 452 ? -13.265 15.397 -1.211 1.00 95.50 452 VAL A N 1
ATOM 3347 C CA . VAL A 1 452 ? -12.425 14.195 -1.369 1.00 95.50 452 VAL A CA 1
ATOM 3348 C C . VAL A 1 452 ? -11.676 14.198 -2.702 1.00 95.50 452 VAL A C 1
ATOM 3350 O O . VAL A 1 452 ? -10.499 13.839 -2.763 1.00 95.50 452 VAL A O 1
ATOM 3353 N N . LYS A 1 453 ? -12.337 14.625 -3.780 1.00 95.94 453 LYS A N 1
ATOM 3354 C CA . LYS A 1 453 ? -11.738 14.748 -5.112 1.00 95.94 453 LYS A CA 1
ATOM 3355 C C . LYS A 1 453 ? -10.648 15.821 -5.150 1.00 95.94 453 LYS A C 1
ATOM 3357 O O . LYS A 1 453 ? -9.601 15.568 -5.743 1.00 95.94 453 LYS A O 1
ATOM 3362 N N . GLY A 1 454 ? -10.853 16.963 -4.490 1.00 94.94 454 GLY A N 1
ATOM 3363 C CA . GLY A 1 454 ? -9.831 17.993 -4.292 1.00 94.94 454 GLY A CA 1
ATOM 3364 C C . GLY A 1 454 ? -8.609 17.441 -3.555 1.00 94.94 454 GLY A C 1
ATOM 3365 O O . GLY A 1 454 ? -7.513 17.419 -4.118 1.00 94.94 454 GLY A O 1
ATOM 3366 N N . LEU A 1 455 ? -8.823 16.869 -2.363 1.00 94.12 455 LEU A N 1
ATOM 3367 C CA . LEU A 1 455 ? -7.768 16.254 -1.544 1.00 94.12 455 LEU A CA 1
ATOM 3368 C C . LEU A 1 455 ? -6.954 15.193 -2.301 1.00 94.12 455 LEU A C 1
ATOM 3370 O O . LEU A 1 455 ? -5.754 15.041 -2.058 1.00 94.12 455 LEU A O 1
ATOM 3374 N N . PHE A 1 456 ? -7.611 14.425 -3.174 1.00 97.00 456 PHE A N 1
ATOM 3375 C CA . PHE A 1 456 ? -6.988 13.403 -4.011 1.00 97.00 456 PHE A CA 1
ATOM 3376 C C . PHE A 1 456 ? -6.123 14.032 -5.112 1.00 97.00 456 PHE A C 1
ATOM 3378 O O . PHE A 1 456 ? -4.956 13.665 -5.271 1.00 97.00 456 PHE A O 1
ATOM 3385 N N . PHE A 1 457 ? -6.659 15.012 -5.846 1.00 95.88 457 PHE A N 1
ATOM 3386 C CA . PHE A 1 457 ? -5.949 15.675 -6.943 1.00 95.88 457 PHE A CA 1
ATOM 3387 C C . PHE A 1 457 ? -4.865 16.668 -6.505 1.00 95.88 457 PHE A C 1
ATOM 3389 O O . PHE A 1 457 ? -3.996 16.982 -7.314 1.00 95.88 457 PHE A O 1
ATOM 3396 N N . ASP A 1 458 ? -4.808 17.062 -5.230 1.00 91.75 458 ASP A N 1
ATOM 3397 C CA . ASP A 1 458 ? -3.687 17.832 -4.669 1.00 91.75 458 ASP A CA 1
ATOM 3398 C C . ASP A 1 458 ? -2.306 17.256 -4.996 1.00 91.75 458 ASP A C 1
ATOM 3400 O O . ASP A 1 458 ? -1.340 18.005 -5.160 1.00 91.75 458 ASP A O 1
ATOM 3404 N N . SER A 1 459 ? -2.227 15.924 -5.032 1.00 91.12 459 SER A N 1
ATOM 3405 C CA . SER A 1 459 ? -0.994 15.140 -5.158 1.00 91.12 459 SER A CA 1
ATOM 3406 C C . SER A 1 459 ? -1.063 14.080 -6.263 1.00 91.12 459 SER A C 1
ATOM 3408 O O . SER A 1 459 ? -0.144 13.276 -6.400 1.00 91.12 459 SER A O 1
ATOM 3410 N N . MET A 1 460 ? -2.132 14.086 -7.067 1.00 94.38 460 MET A N 1
ATOM 3411 C CA . MET A 1 460 ? -2.344 13.169 -8.190 1.00 94.38 460 MET A CA 1
ATOM 3412 C C . MET A 1 460 ? -2.479 13.965 -9.498 1.00 94.38 460 MET A C 1
ATOM 3414 O O . MET A 1 460 ? -3.236 14.932 -9.546 1.00 94.38 460 MET A O 1
ATOM 3418 N N . PRO A 1 461 ? -1.795 13.579 -10.589 1.00 91.31 461 PRO A N 1
ATOM 3419 C CA . PRO A 1 461 ? -1.816 14.343 -11.834 1.00 91.31 461 PRO A CA 1
ATOM 3420 C C . PRO A 1 461 ? -3.175 14.233 -12.544 1.00 91.31 461 PRO A C 1
ATOM 3422 O O . PRO A 1 461 ? -3.508 13.196 -13.123 1.00 91.31 461 PRO A O 1
ATOM 3425 N N . THR A 1 462 ? -3.941 15.328 -12.548 1.00 91.38 462 THR A N 1
ATOM 3426 C CA . THR A 1 462 ? -5.285 15.447 -13.159 1.00 91.38 462 THR A CA 1
ATOM 3427 C C . THR A 1 462 ? -5.335 15.013 -14.624 1.00 91.38 462 THR A C 1
ATOM 3429 O O . THR A 1 462 ? -6.301 14.393 -15.059 1.00 91.38 462 THR A O 1
ATOM 3432 N N . THR A 1 463 ? -4.274 15.275 -15.386 1.00 89.69 463 THR A N 1
ATOM 3433 C CA . THR A 1 463 ? -4.146 14.881 -16.796 1.00 89.69 463 THR A CA 1
ATOM 3434 C C . THR A 1 463 ? -4.055 13.366 -16.994 1.00 89.69 463 THR A C 1
ATOM 3436 O O . THR A 1 463 ? -4.495 12.851 -18.019 1.00 89.69 463 THR A O 1
ATOM 3439 N N . HIS A 1 464 ? -3.511 12.623 -16.031 1.00 92.31 464 HIS A N 1
ATOM 3440 C CA . HIS A 1 464 ? -3.213 11.193 -16.175 1.00 92.31 464 HIS A CA 1
ATOM 3441 C C . HIS A 1 464 ? -4.172 10.284 -15.413 1.00 92.31 464 HIS A C 1
ATOM 3443 O O . HIS A 1 464 ? -4.068 9.064 -15.518 1.00 92.31 464 HIS A O 1
ATOM 3449 N N . ILE A 1 465 ? -5.097 10.843 -14.642 1.00 95.06 465 ILE A N 1
ATOM 3450 C CA . ILE A 1 465 ? -5.978 10.083 -13.764 1.00 95.06 465 ILE A CA 1
ATOM 3451 C C . ILE A 1 465 ? -7.430 10.340 -14.144 1.00 95.06 465 ILE A C 1
ATOM 3453 O O . ILE A 1 465 ? -7.861 11.474 -14.325 1.00 95.06 465 ILE A O 1
ATOM 3457 N N . SER A 1 466 ? -8.202 9.263 -14.226 1.00 95.19 466 SER A N 1
ATOM 3458 C CA . SER A 1 466 ? -9.655 9.320 -14.320 1.00 95.19 466 SER A CA 1
ATOM 3459 C C . SER A 1 466 ? -10.245 8.712 -13.068 1.00 95.19 466 SER A C 1
ATOM 3461 O O . SER A 1 466 ? -9.993 7.544 -12.788 1.00 95.19 466 SER A O 1
ATOM 3463 N N . VAL A 1 467 ? -11.055 9.470 -12.342 1.00 96.94 467 VAL A N 1
ATOM 3464 C CA . VAL A 1 467 ? -11.855 8.917 -11.250 1.00 96.94 467 VAL A CA 1
ATOM 3465 C C . VAL A 1 467 ? -13.121 8.317 -11.856 1.00 96.94 467 VAL A C 1
ATOM 3467 O O . VAL A 1 467 ? -13.900 9.031 -12.483 1.00 96.94 467 VAL A O 1
ATOM 3470 N N . ASP A 1 468 ? -13.308 7.007 -11.697 1.00 95.50 468 ASP A N 1
ATOM 3471 C CA . ASP A 1 468 ? -14.538 6.314 -12.087 1.00 95.50 468 ASP A CA 1
ATOM 3472 C C . ASP A 1 468 ? -15.641 6.627 -11.061 1.00 95.50 468 ASP A C 1
ATOM 3474 O O . ASP A 1 468 ? -16.784 6.898 -11.432 1.00 95.50 468 ASP A O 1
ATOM 3478 N N . ARG A 1 469 ? -15.306 6.553 -9.761 1.00 95.25 469 ARG A N 1
ATOM 3479 C CA . ARG A 1 469 ? -16.248 6.662 -8.634 1.00 95.25 469 ARG A CA 1
ATOM 3480 C C . ARG A 1 469 ? -15.581 7.218 -7.380 1.00 95.25 469 ARG A C 1
ATOM 3482 O O . ARG A 1 469 ? -14.407 6.949 -7.133 1.00 95.25 469 ARG A O 1
ATOM 3489 N N . ILE A 1 470 ? -16.373 7.923 -6.577 1.00 95.50 470 ILE A N 1
ATOM 3490 C CA . ILE A 1 470 ? -16.099 8.232 -5.171 1.00 95.50 470 ILE A CA 1
ATOM 3491 C C . ILE A 1 470 ? -17.369 7.831 -4.426 1.00 95.50 470 ILE A C 1
ATOM 3493 O O . ILE A 1 470 ? -18.444 8.341 -4.744 1.00 95.50 470 ILE A O 1
ATOM 3497 N N . GLU A 1 471 ? -17.251 6.866 -3.523 1.00 92.06 471 GLU A N 1
ATOM 3498 C CA . GLU A 1 471 ? -18.365 6.203 -2.841 1.00 92.06 471 GLU A CA 1
ATOM 3499 C C . GLU A 1 471 ? -18.154 6.345 -1.324 1.00 92.06 471 GLU A C 1
ATOM 3501 O O . GLU A 1 471 ? -17.093 5.978 -0.818 1.00 92.06 471 GLU A O 1
ATOM 3506 N N . ALA A 1 472 ? -19.128 6.913 -0.606 1.00 89.62 472 ALA A N 1
ATOM 3507 C CA . ALA A 1 472 ? -19.088 7.019 0.855 1.00 89.62 472 ALA A CA 1
ATOM 3508 C C . ALA A 1 472 ? -19.217 5.631 1.506 1.00 89.62 472 ALA A C 1
ATOM 3510 O O . ALA A 1 472 ? -19.899 4.746 0.982 1.00 89.62 472 ALA A O 1
ATOM 3511 N N . VAL A 1 473 ? -18.555 5.434 2.645 1.00 89.12 473 VAL A N 1
ATOM 3512 C CA . VAL A 1 473 ? -18.406 4.130 3.302 1.00 89.12 473 VAL A CA 1
ATOM 3513 C C . VAL A 1 473 ? -19.188 4.103 4.615 1.00 89.12 473 VAL A C 1
ATOM 3515 O O . VAL A 1 473 ? -18.875 4.802 5.574 1.00 89.12 473 VAL A O 1
ATOM 3518 N N . ALA A 1 474 ? -20.227 3.267 4.664 1.00 84.56 474 ALA A N 1
ATOM 3519 C CA . ALA A 1 474 ? -21.105 3.137 5.823 1.00 84.56 474 ALA A CA 1
ATOM 3520 C C . ALA A 1 474 ? -20.590 2.065 6.801 1.00 84.56 474 ALA A C 1
ATOM 3522 O O . ALA A 1 474 ? -20.781 0.869 6.587 1.00 84.56 474 ALA A O 1
ATOM 3523 N N . GLN A 1 475 ? -19.956 2.496 7.895 1.00 87.19 475 GLN A N 1
ATOM 3524 C CA . GLN A 1 475 ? -19.455 1.618 8.964 1.00 87.19 475 GLN A CA 1
ATOM 3525 C C . GLN A 1 475 ? -19.887 2.142 10.349 1.00 87.19 475 GLN A C 1
ATOM 3527 O O . GLN A 1 475 ? -19.047 2.624 11.111 1.00 87.19 475 GLN A O 1
ATOM 3532 N N . PRO A 1 476 ? -21.188 2.086 10.701 1.00 84.94 476 PRO A N 1
ATOM 3533 C CA . PRO A 1 476 ? -21.748 2.832 11.833 1.00 84.94 476 PRO A CA 1
ATOM 3534 C C . PRO A 1 476 ? -21.118 2.489 13.190 1.00 84.94 476 PRO A C 1
ATOM 3536 O O . PRO A 1 476 ? -20.906 3.384 14.004 1.00 84.94 476 PRO A O 1
ATOM 3539 N N . ASP A 1 477 ? -20.766 1.226 13.441 1.00 87.62 477 ASP A N 1
ATOM 3540 C CA . ASP A 1 477 ? -20.145 0.836 14.714 1.00 87.62 477 ASP A CA 1
ATOM 3541 C C . ASP A 1 477 ? -18.654 1.193 14.787 1.00 87.62 477 ASP A C 1
ATOM 3543 O O . ASP A 1 477 ? -18.142 1.465 15.871 1.00 87.62 477 ASP A O 1
ATOM 3547 N N . LEU A 1 478 ? -17.954 1.261 13.647 1.00 90.44 478 LEU A N 1
ATOM 3548 C CA . LEU A 1 478 ? -16.592 1.807 13.604 1.00 90.44 478 LEU A CA 1
ATOM 3549 C C . LEU A 1 478 ? -16.615 3.320 13.794 1.00 90.44 478 LEU A C 1
ATOM 3551 O O . LEU A 1 478 ? -15.802 3.850 14.541 1.00 90.44 478 LEU A O 1
ATOM 3555 N N . LEU A 1 479 ? -17.586 3.996 13.178 1.00 89.38 479 LEU A N 1
ATOM 3556 C CA . LEU A 1 479 ? -17.765 5.435 13.302 1.00 89.38 479 LEU A CA 1
ATOM 3557 C C . LEU A 1 479 ? -18.063 5.845 14.749 1.00 89.38 479 LEU A C 1
ATOM 3559 O O . LEU A 1 479 ? -17.444 6.775 15.247 1.00 89.38 479 LEU A O 1
ATOM 3563 N N . LYS A 1 480 ? -18.930 5.118 15.468 1.00 88.12 480 LYS A N 1
ATOM 3564 C CA . LYS A 1 480 ? -19.161 5.358 16.906 1.00 88.12 480 LYS A CA 1
ATOM 3565 C C . LYS A 1 480 ? -17.883 5.210 17.736 1.00 88.12 480 LYS A C 1
ATOM 3567 O O . LYS A 1 480 ? -17.620 6.066 18.575 1.00 88.12 480 LYS A O 1
ATOM 3572 N N . ARG A 1 481 ? -17.092 4.149 17.505 1.00 92.19 481 ARG A N 1
ATOM 3573 C CA . ARG A 1 481 ? -15.808 3.940 18.205 1.00 92.19 481 ARG A CA 1
ATOM 3574 C C . ARG A 1 481 ? -14.812 5.060 17.899 1.00 92.19 481 ARG A C 1
ATOM 3576 O O . ARG A 1 481 ? -14.197 5.583 18.820 1.00 92.19 481 ARG A O 1
ATOM 3583 N N . PHE A 1 482 ? -14.730 5.472 16.637 1.00 93.06 482 PHE A N 1
ATOM 3584 C CA . PHE A 1 482 ? -13.888 6.575 16.186 1.00 93.06 482 PHE A CA 1
ATOM 3585 C C . PHE A 1 482 ? -14.283 7.918 16.810 1.00 93.06 482 PHE A C 1
ATOM 3587 O O . PHE A 1 482 ? -13.442 8.587 17.400 1.00 93.06 482 PHE A O 1
ATOM 3594 N N . LEU A 1 483 ? -15.566 8.288 16.766 1.00 90.62 483 LEU A N 1
ATOM 3595 C CA . LEU A 1 483 ? -16.065 9.523 17.381 1.00 90.62 483 LEU A CA 1
ATOM 3596 C C . LEU A 1 483 ? -15.839 9.530 18.900 1.00 90.62 483 LEU A C 1
ATOM 3598 O O . LEU A 1 483 ? -15.380 10.530 19.443 1.00 90.62 483 LEU A O 1
ATOM 3602 N N . ALA A 1 484 ? -16.082 8.406 19.584 1.00 90.25 484 ALA A N 1
ATOM 3603 C CA . ALA A 1 484 ? -15.775 8.282 21.008 1.00 90.25 484 ALA A CA 1
ATOM 3604 C C . ALA A 1 484 ? -14.273 8.471 21.300 1.00 90.25 484 ALA A C 1
ATOM 3606 O O . ALA A 1 484 ? -13.930 9.129 22.280 1.00 90.25 484 ALA A O 1
ATOM 3607 N N . LYS A 1 485 ? -13.381 7.958 20.438 1.00 92.00 485 LYS A N 1
ATOM 3608 C CA . LYS A 1 485 ? -11.928 8.129 20.582 1.00 92.00 485 LYS A CA 1
ATOM 3609 C C . LYS A 1 485 ? -11.485 9.583 20.366 1.00 92.00 485 LYS A C 1
ATOM 3611 O O . LYS A 1 485 ? -10.727 10.096 21.183 1.00 92.00 485 LYS A O 1
ATOM 3616 N N . VAL A 1 486 ? -12.026 10.264 19.351 1.00 91.62 486 VAL A N 1
ATOM 3617 C CA . VAL A 1 486 ? -11.795 11.702 19.088 1.00 91.62 486 VAL A CA 1
ATOM 3618 C C . VAL A 1 486 ? -12.271 12.575 20.258 1.00 91.62 486 VAL A C 1
ATOM 3620 O O . VAL A 1 486 ? -11.580 13.517 20.656 1.00 91.62 486 VAL A O 1
ATOM 3623 N N . ALA A 1 487 ? -13.427 12.242 20.845 1.00 89.31 487 ALA A N 1
ATOM 3624 C CA . ALA A 1 487 ? -13.959 12.906 22.037 1.00 89.31 487 ALA A CA 1
ATOM 3625 C C . ALA A 1 487 ? -13.064 12.712 23.276 1.00 89.31 487 ALA A C 1
ATOM 3627 O O . ALA A 1 487 ? -12.859 13.654 24.041 1.00 89.31 487 ALA A O 1
ATOM 3628 N N . GLU A 1 488 ? -12.514 11.507 23.458 1.00 91.00 488 GLU A N 1
ATOM 3629 C CA . GLU A 1 488 ? -11.594 11.162 24.549 1.00 91.00 488 GLU A CA 1
ATOM 3630 C C . GLU A 1 488 ? -10.229 11.858 24.404 1.00 91.00 488 GLU A C 1
ATOM 3632 O O . GLU A 1 488 ? -9.740 12.459 25.359 1.00 91.00 488 GLU A O 1
ATOM 3637 N N . ASP A 1 489 ? -9.617 11.794 23.218 1.00 89.50 489 ASP A N 1
ATOM 3638 C CA . ASP A 1 489 ? -8.246 12.269 22.986 1.00 89.50 489 ASP A CA 1
ATOM 3639 C C . ASP A 1 489 ? -8.131 13.778 22.763 1.00 89.50 489 ASP A C 1
ATOM 3641 O O . ASP A 1 489 ? -7.039 14.321 22.930 1.00 89.50 489 ASP A O 1
ATOM 3645 N N . ARG A 1 490 ? -9.231 14.445 22.376 1.00 87.56 490 ARG A N 1
ATOM 3646 C CA . ARG A 1 490 ? -9.299 15.900 22.142 1.00 87.56 490 ARG A CA 1
ATOM 3647 C C . ARG A 1 490 ? -8.173 16.382 21.215 1.00 87.56 490 ARG A C 1
ATOM 3649 O O . ARG A 1 490 ? -7.406 17.273 21.569 1.00 87.56 490 ARG A O 1
ATOM 3656 N N . SER A 1 491 ? -8.044 15.732 20.055 1.00 83.88 491 SER A N 1
ATOM 3657 C CA . SER A 1 491 ? -7.006 16.003 19.050 1.00 83.88 491 SER A CA 1
ATOM 3658 C C . SER A 1 491 ? -7.595 16.460 17.706 1.00 83.88 491 SER A C 1
ATOM 3660 O O . SER A 1 491 ? -8.805 16.626 17.546 1.00 83.88 491 SER A O 1
ATOM 3662 N N . CYS A 1 492 ? -6.723 16.696 16.729 1.00 89.00 492 CYS A N 1
ATOM 3663 C CA . CYS A 1 492 ? -7.077 16.925 15.337 1.00 89.00 492 CYS A CA 1
ATOM 3664 C C . CYS A 1 492 ? -7.380 15.601 14.611 1.00 89.00 492 CYS A C 1
ATOM 3666 O O . CYS A 1 492 ? -6.744 14.567 14.845 1.00 89.00 492 CYS A O 1
ATOM 3668 N N . VAL A 1 493 ? -8.344 15.655 13.688 1.00 94.50 493 VAL A N 1
ATOM 3669 C CA . VAL A 1 493 ? -8.653 14.559 12.763 1.00 94.50 493 VAL A CA 1
ATOM 3670 C C . VAL A 1 493 ? -8.198 14.948 11.367 1.00 94.50 493 VAL A C 1
ATOM 3672 O O . VAL A 1 493 ? -8.734 15.893 10.800 1.00 94.50 493 VAL A O 1
ATOM 3675 N N . GLU A 1 494 ? -7.256 14.207 10.786 1.00 95.56 494 GLU A N 1
ATOM 3676 C CA . GLU A 1 494 ? -6.751 14.471 9.435 1.00 95.56 494 GLU A CA 1
ATOM 3677 C C . GLU A 1 494 ? -7.342 13.514 8.385 1.00 95.56 494 GLU A C 1
ATOM 3679 O O . GLU A 1 494 ? -7.420 12.300 8.587 1.00 95.56 494 GLU A O 1
ATOM 3684 N N . ALA A 1 495 ? -7.729 14.054 7.225 1.00 96.50 495 ALA A N 1
ATOM 3685 C CA . ALA A 1 495 ? -8.164 13.285 6.062 1.00 96.50 495 ALA A CA 1
ATOM 3686 C C . ALA A 1 495 ? -6.959 12.790 5.234 1.00 96.50 495 ALA A C 1
ATOM 3688 O O . ALA A 1 495 ? -6.313 13.555 4.514 1.00 96.50 495 ALA A O 1
ATOM 3689 N N . THR A 1 496 ? -6.676 11.490 5.320 1.00 97.56 496 THR A N 1
ATOM 3690 C CA . THR A 1 496 ? -5.499 10.825 4.726 1.00 97.56 496 THR A CA 1
ATOM 3691 C C . THR A 1 496 ? -5.890 9.730 3.724 1.00 97.56 496 THR A C 1
ATOM 3693 O O . THR A 1 496 ? -7.073 9.510 3.457 1.00 97.56 496 THR A O 1
ATOM 3696 N N . PHE A 1 497 ? -4.905 9.031 3.148 1.00 98.00 497 PHE A N 1
ATOM 3697 C CA . PHE A 1 497 ? -5.114 8.034 2.098 1.00 98.00 497 PHE A CA 1
ATOM 3698 C C . PHE A 1 497 ? -4.456 6.684 2.397 1.00 98.00 497 PHE A C 1
ATOM 3700 O O . PHE A 1 497 ? -3.279 6.608 2.750 1.00 98.00 497 PHE A O 1
ATOM 3707 N N . HIS A 1 498 ? -5.181 5.597 2.130 1.00 97.19 498 HIS A N 1
ATOM 3708 C CA . HIS A 1 498 ? -4.640 4.239 2.098 1.00 97.19 498 HIS A CA 1
ATOM 3709 C C . HIS A 1 498 ? -4.820 3.632 0.701 1.00 97.19 498 HIS A C 1
ATOM 3711 O O . HIS A 1 498 ? -5.942 3.445 0.224 1.00 97.19 498 HIS A O 1
ATOM 3717 N N . GLY A 1 499 ? -3.712 3.332 0.022 1.00 94.38 499 GLY A N 1
ATOM 3718 C CA . GLY A 1 499 ? -3.728 2.621 -1.254 1.00 94.38 499 GLY A CA 1
ATOM 3719 C C . GLY A 1 499 ? -3.745 1.116 -1.026 1.00 94.38 499 GLY A C 1
ATOM 3720 O O . GLY A 1 499 ? -3.003 0.625 -0.182 1.00 94.38 499 GLY A O 1
ATOM 3721 N N . THR A 1 500 ? -4.584 0.384 -1.761 1.00 91.25 500 THR A N 1
ATOM 3722 C CA . THR A 1 500 ? -4.713 -1.064 -1.565 1.00 91.25 500 THR A CA 1
ATOM 3723 C C . THR A 1 500 ? -5.021 -1.814 -2.864 1.00 91.25 500 THR A C 1
ATOM 3725 O O . THR A 1 500 ? -5.187 -1.221 -3.936 1.00 91.25 500 THR A O 1
ATOM 3728 N N . LYS A 1 501 ? -5.076 -3.143 -2.769 1.00 90.81 501 LYS A N 1
ATOM 3729 C CA . LYS A 1 501 ? -5.443 -4.065 -3.853 1.00 90.81 501 LYS A CA 1
ATOM 3730 C C . LYS A 1 501 ? -6.937 -4.406 -3.801 1.00 90.81 501 LYS A C 1
ATOM 3732 O O . LYS A 1 501 ? -7.528 -4.390 -2.722 1.00 90.81 501 LYS A O 1
ATOM 3737 N N . GLU A 1 502 ? -7.554 -4.708 -4.946 1.00 92.50 502 GLU A N 1
ATOM 3738 C CA . GLU A 1 502 ? -9.012 -4.929 -5.045 1.00 92.50 502 GLU A CA 1
ATOM 3739 C C . GLU A 1 502 ? -9.503 -6.027 -4.087 1.00 92.50 502 GLU A C 1
ATOM 3741 O O . GLU A 1 502 ? -10.552 -5.880 -3.465 1.00 92.50 502 GLU A O 1
ATOM 3746 N N . GLU A 1 503 ? -8.707 -7.076 -3.868 1.00 91.81 503 GLU A N 1
ATOM 3747 C CA . GLU A 1 503 ? -9.065 -8.214 -3.013 1.00 91.81 503 GLU A CA 1
ATOM 3748 C C . GLU A 1 503 ? -9.169 -7.842 -1.523 1.00 91.81 503 GLU A C 1
ATOM 3750 O O . GLU A 1 503 ? -9.830 -8.540 -0.756 1.00 91.81 503 GLU A O 1
ATOM 3755 N N . ALA A 1 504 ? -8.525 -6.749 -1.097 1.00 90.88 504 ALA A N 1
ATOM 3756 C CA . ALA A 1 504 ? -8.583 -6.257 0.279 1.00 90.88 504 ALA A CA 1
ATOM 3757 C C . ALA A 1 504 ? -9.768 -5.306 0.525 1.00 90.88 504 ALA A C 1
ATOM 3759 O O . ALA A 1 504 ? -10.191 -5.145 1.671 1.00 90.88 504 ALA A O 1
ATOM 3760 N N . VAL A 1 505 ? -10.333 -4.702 -0.530 1.00 94.62 505 VAL A N 1
ATOM 3761 C CA . VAL A 1 505 ? -11.403 -3.697 -0.412 1.00 94.62 505 VAL A CA 1
ATOM 3762 C C . VAL A 1 505 ? -12.626 -4.238 0.346 1.00 94.62 505 VAL A C 1
ATOM 3764 O O . VAL A 1 505 ? -13.023 -3.582 1.307 1.00 94.62 505 VAL A O 1
ATOM 3767 N N . PRO A 1 506 ? -13.198 -5.426 0.045 1.00 95.00 506 PRO A N 1
ATOM 3768 C CA . PRO A 1 506 ? -14.367 -5.927 0.777 1.00 95.00 506 PRO A CA 1
ATOM 3769 C C . PRO A 1 506 ? -14.105 -6.120 2.277 1.00 95.00 506 PRO A C 1
ATOM 3771 O O . PRO A 1 506 ? -14.950 -5.781 3.105 1.00 95.00 506 PRO A O 1
ATOM 3774 N N . ALA A 1 507 ? -12.915 -6.613 2.641 1.00 93.75 507 ALA A N 1
ATOM 3775 C CA . ALA A 1 507 ? -12.534 -6.797 4.037 1.00 93.75 507 ALA A CA 1
ATOM 3776 C C . ALA A 1 507 ? -12.459 -5.448 4.769 1.00 93.75 507 ALA A C 1
ATOM 3778 O O . ALA A 1 507 ? -13.063 -5.300 5.831 1.00 93.75 507 ALA A O 1
ATOM 3779 N N . ILE A 1 508 ? -11.816 -4.444 4.164 1.00 94.69 508 ILE A N 1
ATOM 3780 C CA . ILE A 1 508 ? -11.687 -3.103 4.747 1.00 94.69 508 ILE A CA 1
ATOM 3781 C C . ILE A 1 508 ? -13.043 -2.385 4.831 1.00 94.69 508 ILE A C 1
ATOM 3783 O O . ILE A 1 508 ? -13.320 -1.747 5.843 1.00 94.69 508 ILE A O 1
ATOM 3787 N N . LEU A 1 509 ? -13.916 -2.527 3.827 1.00 93.44 509 LEU A N 1
ATOM 3788 C CA . LEU A 1 509 ? -15.272 -1.960 3.847 1.00 93.44 509 LEU A CA 1
ATOM 3789 C C . LEU A 1 509 ? -16.199 -2.644 4.865 1.00 93.44 509 LEU A C 1
ATOM 3791 O O . LEU A 1 509 ? -17.103 -1.998 5.384 1.00 93.44 509 LEU A O 1
ATOM 3795 N N . SER A 1 510 ? -15.968 -3.913 5.211 1.00 89.94 510 SER A N 1
ATOM 3796 C CA . SER A 1 510 ? -16.739 -4.602 6.261 1.00 89.94 510 SER A CA 1
ATOM 3797 C C . SER A 1 510 ? -16.192 -4.417 7.684 1.00 89.94 510 SER A C 1
ATOM 3799 O O . SER A 1 510 ? -16.966 -4.387 8.636 1.00 89.94 510 SER A O 1
ATOM 3801 N N . GLY A 1 511 ? -14.867 -4.319 7.842 1.00 90.19 511 GLY A N 1
ATOM 3802 C CA . GLY A 1 511 ? -14.179 -4.473 9.131 1.00 90.19 511 GLY A CA 1
ATOM 3803 C C . GLY A 1 511 ? -13.180 -3.368 9.474 1.00 90.19 511 GLY A C 1
ATOM 3804 O O . GLY A 1 511 ? -12.473 -3.490 10.472 1.00 90.19 511 GLY A O 1
ATOM 3805 N N . GLY A 1 512 ? -13.108 -2.312 8.661 1.00 92.44 512 GLY A N 1
ATOM 3806 C CA . GLY A 1 512 ? -12.220 -1.164 8.846 1.00 92.44 512 GLY A CA 1
ATOM 3807 C C . GLY A 1 512 ? -10.776 -1.409 8.411 1.00 92.44 512 GLY A C 1
ATOM 3808 O O . GLY A 1 512 ? -10.347 -2.533 8.127 1.00 92.44 512 GLY A O 1
ATOM 3809 N N . LEU A 1 513 ? -9.983 -0.335 8.376 1.00 92.12 513 LEU A N 1
ATOM 3810 C CA . LEU A 1 513 ? -8.540 -0.454 8.177 1.00 92.12 513 LEU A CA 1
ATOM 3811 C C . LEU A 1 513 ? -7.893 -1.071 9.432 1.00 92.12 513 LEU A C 1
ATOM 3813 O O . LEU A 1 513 ? -8.347 -0.852 10.553 1.00 92.12 513 LEU A O 1
ATOM 3817 N N . SER A 1 514 ? -6.861 -1.895 9.250 1.00 85.88 514 SER A N 1
ATOM 3818 C CA . SER A 1 514 ? -6.127 -2.536 10.347 1.00 85.88 514 SER A CA 1
ATOM 3819 C C . SER A 1 514 ? -4.735 -2.956 9.874 1.00 85.88 514 SER A C 1
ATOM 3821 O O . SER A 1 514 ? -4.468 -2.977 8.670 1.00 85.88 514 SER A O 1
ATOM 3823 N N . THR A 1 515 ? -3.869 -3.351 10.810 1.00 82.12 515 THR A N 1
ATOM 3824 C CA . THR A 1 515 ? -2.502 -3.824 10.527 1.00 82.12 515 THR A CA 1
ATOM 3825 C C . THR A 1 515 ? -2.456 -4.952 9.487 1.00 82.12 515 THR A C 1
ATOM 3827 O O . THR A 1 515 ? -1.540 -5.000 8.677 1.00 82.12 515 THR A O 1
ATOM 3830 N N . ARG A 1 516 ? -3.485 -5.813 9.433 1.00 82.19 516 ARG A N 1
ATOM 3831 C CA . ARG A 1 516 ? -3.596 -6.948 8.489 1.00 82.19 516 ARG A CA 1
ATOM 3832 C C . ARG A 1 516 ? -3.677 -6.534 7.019 1.00 82.19 516 ARG A C 1
ATOM 3834 O O . ARG A 1 516 ? -3.489 -7.369 6.141 1.00 82.19 516 ARG A O 1
ATOM 3841 N N . HIS A 1 517 ? -4.035 -5.281 6.760 1.00 81.25 517 HIS A N 1
ATOM 3842 C CA . HIS A 1 517 ? -4.216 -4.732 5.418 1.00 81.25 517 HIS A CA 1
ATOM 3843 C C . HIS A 1 517 ? -2.958 -3.998 4.917 1.00 81.25 517 HIS A C 1
ATOM 3845 O O . HIS A 1 517 ? -2.941 -3.520 3.787 1.00 81.25 517 HIS A O 1
ATOM 3851 N N . CYS A 1 518 ? -1.911 -3.909 5.744 1.00 74.31 518 CYS A N 1
ATOM 3852 C CA . CYS A 1 518 ? -0.656 -3.218 5.454 1.00 74.31 518 CYS A CA 1
ATOM 3853 C C . CYS A 1 518 ? 0.481 -4.242 5.335 1.00 74.31 518 CYS A C 1
ATOM 3855 O O . CYS A 1 518 ? 0.647 -5.086 6.211 1.00 74.31 518 CYS A O 1
ATOM 3857 N N . SER A 1 519 ? 1.246 -4.193 4.243 1.00 54.47 519 SER A N 1
ATOM 3858 C CA . SER A 1 519 ? 2.240 -5.226 3.913 1.00 54.47 519 SER A CA 1
ATOM 3859 C C . SER A 1 519 ? 3.618 -5.015 4.547 1.00 54.47 519 SER A C 1
ATOM 3861 O O . SER A 1 519 ? 4.297 -5.997 4.826 1.00 54.47 519 SER A O 1
ATOM 3863 N N . VAL A 1 520 ? 4.044 -3.768 4.780 1.00 55.25 520 VAL A N 1
ATOM 3864 C CA . VAL A 1 520 ? 5.373 -3.431 5.327 1.00 55.25 520 VAL A CA 1
ATOM 3865 C C . VAL A 1 520 ? 5.278 -2.171 6.190 1.00 55.25 520 VAL A C 1
ATOM 3867 O O . VAL A 1 520 ? 4.537 -1.252 5.846 1.00 55.25 520 VAL A O 1
ATOM 3870 N N . GLY A 1 521 ? 6.056 -2.106 7.276 1.00 53.75 521 GLY A N 1
ATOM 3871 C CA . GLY A 1 521 ? 6.174 -0.921 8.126 1.00 53.75 521 GLY A CA 1
ATOM 3872 C C . GLY A 1 521 ? 7.622 -0.549 8.446 1.00 53.75 521 GLY A C 1
ATOM 3873 O O . GLY A 1 521 ? 8.276 -1.209 9.254 1.00 53.75 521 GLY A O 1
ATOM 3874 N N . LEU A 1 522 ? 8.121 0.531 7.835 1.00 58.31 522 LEU A N 1
ATOM 3875 C CA . LEU A 1 522 ? 9.464 1.077 8.103 1.00 58.31 522 LEU A CA 1
ATOM 3876 C C . LEU A 1 522 ? 9.579 1.706 9.502 1.00 58.31 522 LEU A C 1
ATOM 3878 O O . LEU A 1 522 ? 10.657 1.729 10.086 1.00 58.31 522 LEU A O 1
ATOM 3882 N N . TYR A 1 523 ? 8.456 2.173 10.049 1.00 70.06 523 TYR A N 1
ATOM 3883 C CA . TYR A 1 523 ? 8.396 3.041 11.231 1.00 70.06 523 TYR A CA 1
ATOM 3884 C C . TYR A 1 523 ? 7.525 2.458 12.367 1.00 70.06 523 TYR A C 1
ATOM 3886 O O . TYR A 1 523 ? 7.201 3.143 13.334 1.00 70.06 523 TYR A O 1
ATOM 3894 N N . GLY A 1 524 ? 7.144 1.181 12.279 1.00 68.12 524 GLY A N 1
ATOM 3895 C CA . GLY A 1 524 ? 6.423 0.475 13.338 1.00 68.12 524 GLY A CA 1
ATOM 3896 C C . GLY A 1 524 ? 5.523 -0.659 12.848 1.00 68.12 524 GLY A C 1
ATOM 3897 O O . GLY A 1 524 ? 5.387 -0.914 11.654 1.00 68.12 524 GLY A O 1
ATOM 3898 N N . SER A 1 525 ? 4.901 -1.359 13.794 1.00 75.44 525 SER A N 1
ATOM 3899 C CA . SER A 1 525 ? 3.937 -2.439 13.537 1.00 75.44 525 SER A CA 1
ATOM 3900 C C . SER A 1 525 ? 2.491 -1.947 13.709 1.00 75.44 525 SER A C 1
ATOM 3902 O O . SER A 1 525 ? 1.822 -2.228 14.705 1.00 75.44 525 SER A O 1
ATOM 3904 N N . GLY A 1 526 ? 2.010 -1.182 12.723 1.00 83.94 526 GLY A N 1
ATOM 3905 C CA . GLY A 1 526 ? 0.680 -0.561 12.706 1.00 83.94 526 GLY A CA 1
ATOM 3906 C C . GLY A 1 526 ? 0.006 -0.571 11.327 1.00 83.94 526 GLY A C 1
ATOM 3907 O O . GLY A 1 526 ? 0.506 -1.158 10.369 1.00 83.94 526 GLY A O 1
ATOM 3908 N N . ALA A 1 527 ? -1.166 0.055 11.243 1.00 89.75 527 ALA A N 1
ATOM 3909 C CA . ALA A 1 527 ? -1.845 0.364 9.994 1.00 89.75 527 ALA A CA 1
ATOM 3910 C C . ALA A 1 527 ? -1.291 1.675 9.421 1.00 89.75 527 ALA A C 1
ATOM 3912 O O . ALA A 1 527 ? -1.157 2.661 10.147 1.00 89.75 527 ALA A O 1
ATOM 3913 N N . TYR A 1 528 ? -0.976 1.670 8.128 1.00 91.88 528 TYR A N 1
ATOM 3914 C CA . TYR A 1 528 ? -0.294 2.759 7.435 1.00 91.88 528 TYR A CA 1
ATOM 3915 C C . TYR A 1 528 ? -1.238 3.574 6.560 1.00 91.88 528 TYR A C 1
ATOM 3917 O O . TYR A 1 528 ? -2.011 3.023 5.770 1.00 91.88 528 TYR A O 1
ATOM 3925 N N . VAL A 1 529 ? -1.106 4.892 6.655 1.00 94.75 529 VAL A N 1
ATOM 3926 C CA . VAL A 1 529 ? -1.799 5.876 5.820 1.00 94.75 529 VAL A CA 1
ATOM 3927 C C . VAL A 1 529 ? -0.811 6.953 5.378 1.00 94.75 529 VAL A C 1
ATOM 3929 O O . VAL A 1 529 ? 0.047 7.378 6.150 1.00 94.75 529 VAL A O 1
ATOM 3932 N N . GLY A 1 530 ? -0.906 7.378 4.120 1.00 93.19 530 GLY A N 1
ATOM 3933 C CA . GLY A 1 530 ? -0.141 8.502 3.583 1.00 93.19 530 GLY A CA 1
ATOM 3934 C C . GLY A 1 530 ? -0.963 9.783 3.649 1.00 93.19 530 GLY A C 1
ATOM 3935 O O . GLY A 1 530 ? -2.146 9.775 3.306 1.00 93.19 530 GLY A O 1
ATOM 3936 N N . THR A 1 531 ? -0.345 10.899 4.026 1.00 91.88 531 THR A N 1
ATOM 3937 C CA . THR A 1 531 ? -1.033 12.205 4.118 1.00 91.88 531 THR A CA 1
ATOM 3938 C C . THR A 1 531 ? -1.445 12.760 2.748 1.00 91.88 531 THR A C 1
ATOM 3940 O O . THR A 1 531 ? -2.327 13.612 2.641 1.00 91.88 531 THR A O 1
ATOM 3943 N N . HIS A 1 532 ? -0.887 12.196 1.672 1.00 90.69 532 HIS A N 1
ATOM 3944 C CA . HIS A 1 532 ? -1.180 12.541 0.286 1.00 90.69 532 HIS A CA 1
ATOM 3945 C C . HIS A 1 532 ? -1.481 11.305 -0.581 1.00 90.69 532 HIS A C 1
ATOM 3947 O O . HIS A 1 532 ? -0.769 10.296 -0.539 1.00 90.69 532 HIS A O 1
ATOM 3953 N N . ALA A 1 533 ? -2.494 11.418 -1.446 1.00 94.94 533 ALA A N 1
ATOM 3954 C CA . ALA A 1 533 ? -2.914 10.377 -2.384 1.00 94.94 533 ALA A CA 1
ATOM 3955 C C . ALA A 1 533 ? -1.785 9.907 -3.318 1.00 94.94 533 ALA A C 1
ATOM 3957 O O . ALA A 1 533 ? -1.676 8.714 -3.593 1.00 94.94 533 ALA A O 1
ATOM 3958 N N . GLY A 1 534 ? -0.901 10.810 -3.757 1.00 89.12 534 GLY A N 1
ATOM 3959 C CA . GLY A 1 534 ? 0.242 10.458 -4.605 1.00 89.12 534 GLY A CA 1
ATOM 3960 C C . GLY A 1 534 ? 1.277 9.550 -3.928 1.00 89.12 534 GLY A C 1
ATOM 3961 O O . GLY A 1 534 ? 1.915 8.740 -4.599 1.00 89.12 534 GLY A O 1
ATOM 3962 N N . LEU A 1 535 ? 1.394 9.610 -2.597 1.00 86.94 535 LEU A N 1
ATOM 3963 C CA . LEU A 1 535 ? 2.216 8.676 -1.824 1.00 86.94 535 LEU A CA 1
ATOM 3964 C C . LEU A 1 535 ? 1.498 7.330 -1.655 1.00 86.94 535 LEU A C 1
ATOM 3966 O O . LEU A 1 535 ? 2.083 6.278 -1.911 1.00 86.94 535 LEU A O 1
ATOM 3970 N N . ALA A 1 536 ? 0.207 7.369 -1.310 1.00 91.19 536 ALA A N 1
ATOM 3971 C CA . ALA A 1 536 ? -0.640 6.183 -1.197 1.00 91.19 536 ALA A CA 1
ATOM 3972 C C . ALA A 1 536 ? -0.788 5.420 -2.531 1.00 91.19 536 ALA A C 1
ATOM 3974 O O . ALA A 1 536 ? -0.942 4.198 -2.531 1.00 91.19 536 ALA A O 1
ATOM 3975 N N . HIS A 1 537 ? -0.683 6.106 -3.677 1.00 92.00 537 HIS A N 1
ATOM 3976 C CA . HIS A 1 537 ? -0.760 5.513 -5.015 1.00 92.00 537 HIS A CA 1
ATOM 3977 C C . HIS A 1 537 ? 0.202 4.333 -5.203 1.00 92.00 537 HIS A C 1
ATOM 3979 O O . HIS A 1 537 ? -0.189 3.345 -5.832 1.00 92.00 537 HIS A O 1
ATOM 3985 N N . LYS A 1 538 ? 1.410 4.406 -4.616 1.00 83.06 538 LYS A N 1
ATOM 3986 C CA . LYS A 1 538 ? 2.446 3.357 -4.675 1.00 83.06 538 LYS A CA 1
ATOM 3987 C C . LYS A 1 538 ? 1.934 1.980 -4.224 1.00 83.06 538 LYS A C 1
ATOM 3989 O O . LYS A 1 538 ? 2.388 0.968 -4.743 1.00 83.06 538 LYS A O 1
ATOM 3994 N N . TYR A 1 539 ? 0.961 1.953 -3.311 1.00 85.19 539 TYR A N 1
ATOM 3995 C CA . TYR A 1 539 ? 0.371 0.737 -2.737 1.00 85.19 539 TYR A CA 1
ATOM 3996 C C . TYR A 1 539 ? -0.940 0.311 -3.411 1.00 85.19 539 TYR A C 1
ATOM 3998 O O . TYR A 1 539 ? -1.510 -0.727 -3.079 1.00 85.19 539 TYR A O 1
ATOM 4006 N N . THR A 1 540 ? -1.429 1.086 -4.384 1.00 87.81 540 THR A N 1
ATOM 4007 C CA . THR A 1 540 ? -2.553 0.649 -5.216 1.00 87.81 540 THR A CA 1
ATOM 4008 C C . THR A 1 540 ? -2.061 -0.323 -6.281 1.00 87.81 540 THR A C 1
ATOM 4010 O O . THR A 1 540 ? -1.127 -0.015 -7.024 1.00 87.81 540 THR A O 1
ATOM 4013 N N . LEU A 1 541 ? -2.711 -1.478 -6.405 1.00 84.25 541 LEU A N 1
ATOM 4014 C CA . LEU A 1 541 ? -2.465 -2.405 -7.510 1.00 84.25 541 LEU A CA 1
ATOM 4015 C C . LEU A 1 541 ? -3.609 -2.310 -8.529 1.00 84.25 541 LEU A C 1
ATOM 4017 O O . LEU A 1 541 ? -4.772 -2.248 -8.125 1.00 84.25 541 LEU A O 1
ATOM 4021 N N . PRO A 1 542 ? -3.311 -2.249 -9.841 1.00 88.81 542 PRO A N 1
ATOM 4022 C CA . PRO A 1 542 ? -4.341 -2.243 -10.864 1.00 88.81 542 PRO A CA 1
ATOM 4023 C C . PRO A 1 542 ? -4.915 -3.654 -11.032 1.00 88.81 542 PRO A C 1
ATOM 4025 O O . PRO A 1 542 ? -4.164 -4.614 -11.202 1.00 88.81 542 PRO A O 1
ATOM 4028 N N . ASN A 1 543 ? -6.239 -3.777 -11.042 1.00 88.00 543 ASN A N 1
ATOM 4029 C CA . ASN A 1 543 ? -6.902 -5.047 -11.321 1.00 88.00 543 ASN A CA 1
ATOM 4030 C C . ASN A 1 543 ? -6.823 -5.439 -12.809 1.00 88.00 543 ASN A C 1
ATOM 4032 O O . ASN A 1 543 ? -6.285 -4.709 -13.646 1.00 88.00 543 ASN A O 1
ATOM 4036 N N . GLY A 1 544 ? -7.439 -6.568 -13.175 1.00 83.06 544 GLY A N 1
ATOM 4037 C CA . GLY A 1 544 ? -7.495 -7.053 -14.563 1.00 83.06 544 GLY A CA 1
ATOM 4038 C C . GLY A 1 544 ? -8.154 -6.099 -15.578 1.00 83.06 544 GLY A C 1
ATOM 4039 O O . GLY A 1 544 ? -8.039 -6.323 -16.780 1.00 83.06 544 GLY A O 1
ATOM 4040 N N . ARG A 1 545 ? -8.819 -5.026 -15.122 1.00 88.81 545 ARG A N 1
ATOM 4041 C CA . ARG A 1 545 ? -9.396 -3.949 -15.952 1.00 88.81 545 ARG A CA 1
ATOM 4042 C C . ARG A 1 545 ? -8.617 -2.627 -15.856 1.00 88.81 545 ARG A C 1
ATOM 4044 O O . ARG A 1 545 ? -9.066 -1.622 -16.397 1.00 88.81 545 ARG A O 1
ATOM 4051 N N . GLY A 1 546 ? -7.475 -2.603 -15.165 1.00 89.06 546 GLY A N 1
ATOM 4052 C CA . GLY A 1 546 ? -6.660 -1.404 -14.947 1.00 89.06 546 GLY A CA 1
ATOM 4053 C C . GLY A 1 546 ? -7.189 -0.444 -13.873 1.00 89.06 546 GLY A C 1
ATOM 4054 O O . GLY A 1 546 ? -6.616 0.636 -13.703 1.00 89.06 546 GLY A O 1
ATOM 4055 N N . ARG A 1 547 ? -8.252 -0.814 -13.144 1.00 94.62 547 ARG A N 1
ATOM 4056 C CA . ARG A 1 547 ? -8.796 -0.016 -12.036 1.00 94.62 547 ARG A CA 1
ATOM 4057 C C . ARG A 1 547 ? -7.953 -0.169 -10.785 1.00 94.62 547 ARG A C 1
ATOM 4059 O O . ARG A 1 547 ? -7.433 -1.243 -10.509 1.00 94.62 547 ARG A O 1
ATOM 4066 N N . ARG A 1 548 ? -7.867 0.912 -10.023 1.00 97.06 548 ARG A N 1
ATOM 4067 C CA . ARG A 1 548 ? -7.157 1.034 -8.753 1.00 97.06 548 ARG A CA 1
ATOM 4068 C C . ARG A 1 548 ? -8.125 1.531 -7.689 1.00 97.06 548 ARG A C 1
ATOM 4070 O O . ARG A 1 548 ? -9.035 2.306 -7.992 1.00 97.06 548 ARG A O 1
ATOM 4077 N N . HIS A 1 549 ? -7.879 1.117 -6.453 1.00 97.12 549 HIS A N 1
ATOM 4078 C CA . HIS A 1 549 ? -8.703 1.449 -5.298 1.00 97.12 549 HIS A CA 1
ATOM 4079 C C . HIS A 1 549 ? -7.866 2.189 -4.259 1.00 97.12 549 HIS A C 1
ATOM 4081 O O . HIS A 1 549 ? -6.765 1.758 -3.910 1.00 97.12 549 HIS A O 1
ATOM 4087 N N . MET A 1 550 ? -8.377 3.319 -3.786 1.00 97.94 550 MET A N 1
ATOM 4088 C CA . MET A 1 550 ? -7.757 4.113 -2.731 1.00 97.94 550 MET A CA 1
ATOM 4089 C C . MET A 1 550 ? -8.831 4.529 -1.739 1.00 97.94 550 MET A C 1
ATOM 4091 O O . MET A 1 550 ? -9.904 4.975 -2.132 1.00 97.94 550 MET A O 1
ATOM 4095 N N . LEU A 1 551 ? -8.549 4.357 -0.459 1.00 98.12 551 LEU A N 1
ATOM 4096 C CA . LEU A 1 551 ? -9.460 4.679 0.625 1.00 98.12 551 LEU A CA 1
ATOM 4097 C C . LEU A 1 551 ? -9.081 6.036 1.206 1.00 98.12 551 LEU A C 1
ATOM 4099 O O . LEU A 1 551 ? -7.895 6.302 1.408 1.00 98.12 551 LEU A O 1
ATOM 4103 N N . VAL A 1 552 ? -10.082 6.862 1.495 1.00 97.94 552 VAL A N 1
ATOM 4104 C CA . VAL A 1 552 ? -9.927 8.047 2.342 1.00 97.94 552 VAL A CA 1
ATOM 4105 C C . VAL A 1 552 ? -10.121 7.604 3.781 1.00 97.94 552 VAL A C 1
ATOM 4107 O O . VAL A 1 552 ? -11.128 6.970 4.111 1.00 97.94 552 VAL A O 1
ATOM 4110 N N . VAL A 1 553 ? -9.145 7.917 4.622 1.00 97.88 553 VAL A N 1
ATOM 4111 C CA . VAL A 1 553 ? -9.093 7.480 6.014 1.00 97.88 553 VAL A CA 1
ATOM 4112 C C . VAL A 1 553 ? -8.979 8.709 6.899 1.00 97.88 553 VAL A C 1
ATOM 4114 O O . VAL A 1 553 ? -8.002 9.453 6.810 1.00 97.88 553 VAL A O 1
ATOM 4117 N N . LEU A 1 554 ? -9.987 8.923 7.738 1.00 96.50 554 LEU A N 1
ATOM 4118 C CA . LEU A 1 554 ? -9.935 9.888 8.825 1.00 96.50 554 LEU A CA 1
ATOM 4119 C C . LEU A 1 554 ? -9.063 9.303 9.934 1.00 96.50 554 LEU A C 1
ATOM 4121 O O . LEU A 1 554 ? -9.261 8.157 10.351 1.00 96.50 554 LEU A O 1
ATOM 4125 N N . VAL A 1 555 ? -8.081 10.086 10.363 1.00 96.38 555 VAL A N 1
ATOM 4126 C CA . VAL A 1 555 ? -7.069 9.699 11.344 1.00 96.38 555 VAL A CA 1
ATOM 4127 C C . VAL A 1 555 ? -7.197 10.614 12.538 1.00 96.38 555 VAL A C 1
ATOM 4129 O O . VAL A 1 555 ? -6.932 11.805 12.419 1.00 96.38 555 VAL A O 1
ATOM 4132 N N . ASP A 1 556 ? -7.551 10.054 13.686 1.00 95.31 556 ASP A N 1
ATOM 4133 C CA . ASP A 1 556 ? -7.337 10.724 14.963 1.00 95.31 556 ASP A CA 1
ATOM 4134 C C . ASP A 1 556 ? -5.844 10.639 15.297 1.00 95.31 556 ASP A C 1
ATOM 4136 O O . ASP A 1 556 ? -5.323 9.580 15.671 1.00 95.31 556 ASP A O 1
ATOM 4140 N N . VAL A 1 557 ? -5.149 11.763 15.116 1.00 92.81 557 VAL A N 1
ATOM 4141 C CA . VAL A 1 557 ? -3.696 11.856 15.299 1.00 92.81 557 VAL A CA 1
ATOM 4142 C C . VAL A 1 557 ? -3.314 11.629 16.770 1.00 92.81 557 VAL A C 1
ATOM 4144 O O . VAL A 1 557 ? -2.218 11.133 17.041 1.00 92.81 557 VAL A O 1
ATOM 4147 N N . GLY A 1 558 ? -4.227 11.889 17.713 1.00 90.50 558 GLY A N 1
ATOM 4148 C CA . GLY A 1 558 ? -3.969 11.873 19.153 1.00 90.50 558 GLY A CA 1
ATOM 4149 C C . GLY A 1 558 ? -3.171 13.095 19.630 1.00 90.50 558 GLY A C 1
ATOM 4150 O O . GLY A 1 558 ? -2.650 13.848 18.805 1.00 90.50 558 GLY A O 1
ATOM 4151 N N . PRO A 1 559 ? -3.085 13.342 20.948 1.00 85.06 559 PRO A N 1
ATOM 4152 C CA . PRO A 1 559 ? -2.400 14.519 21.497 1.00 85.06 559 PRO A CA 1
ATOM 4153 C C . PRO A 1 559 ? -0.872 14.452 21.344 1.00 85.06 559 PRO A C 1
ATOM 4155 O O . PRO A 1 559 ? -0.187 15.465 21.445 1.00 85.06 559 PRO A O 1
ATOM 4158 N N . GLU A 1 560 ? -0.323 13.260 21.094 1.00 86.81 560 GLU A N 1
ATOM 4159 C CA . GLU A 1 560 ? 1.112 13.030 20.973 1.00 86.81 560 GLU A CA 1
ATOM 4160 C C . GLU A 1 560 ? 1.445 12.120 19.787 1.00 86.81 560 GLU A C 1
ATOM 4162 O O . GLU A 1 560 ? 0.899 11.021 19.643 1.00 86.81 560 GLU A O 1
ATOM 4167 N N . VAL A 1 561 ? 2.430 12.549 18.995 1.00 90.25 561 VAL A N 1
ATOM 4168 C CA . VAL A 1 561 ? 3.063 11.755 17.935 1.00 90.25 561 VAL A CA 1
ATOM 4169 C C . VAL A 1 561 ? 4.483 11.376 18.342 1.00 90.25 561 VAL A C 1
ATOM 4171 O O . VAL A 1 561 ? 5.160 12.133 19.035 1.00 90.25 561 VAL A O 1
ATOM 4174 N N . VAL A 1 562 ? 4.947 10.209 17.902 1.00 92.25 562 VAL A N 1
ATOM 4175 C CA . VAL A 1 562 ? 6.312 9.725 18.152 1.00 92.25 562 VAL A CA 1
ATOM 4176 C C . VAL A 1 562 ? 7.007 9.387 16.845 1.00 92.25 562 VAL A C 1
ATOM 4178 O O . VAL A 1 562 ? 6.380 8.884 15.913 1.00 92.25 562 VAL A O 1
ATOM 4181 N N . GLU A 1 563 ? 8.316 9.610 16.774 1.00 90.62 563 GLU A N 1
ATOM 4182 C CA . GLU A 1 563 ? 9.093 9.114 15.645 1.00 90.62 563 GLU A CA 1
ATOM 4183 C C . GLU A 1 563 ? 9.070 7.581 15.646 1.00 90.62 563 GLU A C 1
ATOM 4185 O O . GLU A 1 563 ? 9.325 6.907 16.655 1.00 90.62 563 GLU A O 1
ATOM 4190 N N . GLY A 1 564 ? 8.662 7.023 14.513 1.00 84.94 564 GLY A N 1
ATOM 4191 C CA . GLY A 1 564 ? 8.448 5.601 14.388 1.00 84.94 564 GLY A CA 1
ATOM 4192 C C . GLY A 1 564 ? 9.757 4.818 14.273 1.00 84.94 564 GLY A C 1
ATOM 4193 O O . GLY A 1 564 ? 10.770 5.312 13.792 1.00 84.94 564 GLY A O 1
ATOM 4194 N N . LYS A 1 565 ? 9.745 3.558 14.719 1.00 79.81 565 LYS A N 1
ATOM 4195 C CA . LYS A 1 565 ? 10.921 2.671 14.708 1.00 79.81 565 LYS A CA 1
ATOM 4196 C C . LYS A 1 565 ? 10.514 1.320 14.132 1.00 79.81 565 LYS A C 1
ATOM 4198 O O . LYS A 1 565 ? 9.487 0.783 14.547 1.00 79.81 565 LYS A O 1
ATOM 4203 N N . ARG A 1 566 ? 11.283 0.782 13.175 1.00 77.56 566 ARG A N 1
ATOM 4204 C CA . ARG A 1 566 ? 10.993 -0.501 12.501 1.00 77.56 566 ARG A CA 1
ATOM 4205 C C . ARG A 1 566 ? 10.726 -1.602 13.535 1.00 77.56 566 ARG A C 1
ATOM 4207 O O . ARG A 1 566 ? 11.381 -1.654 14.570 1.00 77.56 566 ARG A O 1
ATOM 4214 N N . GLY A 1 567 ? 9.718 -2.441 13.292 1.00 72.62 567 GLY A N 1
ATOM 4215 C CA . GLY A 1 567 ? 9.299 -3.517 14.205 1.00 72.62 567 GLY A CA 1
ATOM 4216 C C . GLY A 1 567 ? 8.551 -3.060 15.471 1.00 72.62 567 GLY A C 1
ATOM 4217 O O . GLY A 1 567 ? 7.618 -3.741 15.904 1.00 72.62 567 GLY A O 1
ATOM 4218 N N . LYS A 1 568 ? 8.871 -1.887 16.034 1.00 78.62 568 LYS A N 1
ATOM 4219 C CA . LYS A 1 568 ? 8.289 -1.409 17.296 1.00 78.62 568 LYS A CA 1
ATOM 4220 C C . LYS A 1 568 ? 6.789 -1.118 17.175 1.00 78.62 568 LYS A C 1
ATOM 4222 O O . LYS A 1 568 ? 6.336 -0.381 16.301 1.00 78.62 568 LYS A O 1
ATOM 4227 N N . ARG A 1 569 ? 6.011 -1.654 18.116 1.00 83.19 569 ARG A N 1
ATOM 4228 C CA . ARG A 1 569 ? 4.594 -1.315 18.288 1.00 83.19 569 ARG A CA 1
ATOM 4229 C C . ARG A 1 569 ? 4.475 -0.097 19.196 1.00 83.19 569 ARG A C 1
ATOM 4231 O O . ARG A 1 569 ? 4.764 -0.178 20.388 1.00 83.19 569 ARG A O 1
ATOM 4238 N N . HIS A 1 570 ? 4.042 1.027 18.641 1.00 82.50 570 HIS A N 1
ATOM 4239 C CA . HIS A 1 570 ? 3.808 2.254 19.403 1.00 82.50 570 HIS A CA 1
ATOM 4240 C C . HIS A 1 570 ? 2.357 2.322 19.901 1.00 82.50 570 HIS A C 1
ATOM 4242 O O . HIS A 1 570 ? 1.430 1.937 19.188 1.00 82.50 570 HIS A O 1
ATOM 4248 N N . LYS A 1 571 ? 2.158 2.790 21.144 1.00 83.69 571 LYS A N 1
ATOM 4249 C CA . LYS A 1 571 ? 0.818 3.092 21.695 1.00 83.69 571 LYS A CA 1
ATOM 4250 C C . LYS A 1 571 ? 0.273 4.427 21.159 1.00 83.69 571 LYS A C 1
ATOM 4252 O O . LYS A 1 571 ? -0.931 4.565 20.968 1.00 83.69 571 LYS A O 1
ATOM 4257 N N . LYS A 1 572 ? 1.182 5.382 20.936 1.00 89.62 572 LYS A N 1
ATOM 4258 C CA . LYS A 1 572 ? 0.961 6.698 20.317 1.00 89.62 572 LYS A CA 1
ATOM 4259 C C . LYS A 1 572 ? 1.027 6.581 18.789 1.00 89.62 572 LYS A C 1
ATOM 4261 O O . LYS A 1 572 ? 1.542 5.585 18.275 1.00 89.62 572 LYS A O 1
ATOM 4266 N N . THR A 1 573 ? 0.535 7.589 18.076 1.00 91.81 573 THR A N 1
ATOM 4267 C CA . THR A 1 573 ? 0.635 7.661 16.612 1.00 91.81 573 THR A CA 1
ATOM 4268 C C . THR A 1 573 ? 2.100 7.786 16.202 1.00 91.81 573 THR A C 1
ATOM 4270 O O . THR A 1 573 ? 2.786 8.718 16.621 1.00 91.81 573 THR A O 1
ATOM 4273 N N . ALA A 1 574 ? 2.595 6.838 15.407 1.00 92.44 574 ALA A N 1
ATOM 4274 C CA . ALA A 1 574 ? 3.967 6.859 14.914 1.00 92.44 574 ALA A CA 1
ATOM 4275 C C . ALA A 1 574 ? 4.048 7.552 13.547 1.00 92.44 574 ALA A C 1
ATOM 4277 O O . ALA A 1 574 ? 3.157 7.378 12.716 1.00 92.44 574 ALA A O 1
ATOM 4278 N N . VAL A 1 575 ? 5.119 8.305 13.306 1.00 91.38 575 VAL A N 1
ATOM 4279 C CA . VAL A 1 575 ? 5.358 9.059 12.062 1.00 91.38 575 VAL A CA 1
ATOM 4280 C C . VAL A 1 575 ? 6.714 8.734 11.435 1.00 91.38 575 VAL A C 1
ATOM 4282 O O . VAL A 1 575 ? 7.623 8.283 12.129 1.00 91.38 575 VAL A O 1
ATOM 4285 N N . ASP A 1 576 ? 6.858 8.985 10.129 1.00 85.56 576 ASP A N 1
ATOM 4286 C CA . ASP A 1 576 ? 8.147 8.917 9.417 1.00 85.56 576 ASP A CA 1
ATOM 4287 C C . ASP A 1 576 ? 9.114 10.047 9.810 1.00 85.56 576 ASP A C 1
ATOM 4289 O O . ASP A 1 576 ? 10.319 9.905 9.633 1.00 85.56 576 ASP A O 1
ATOM 4293 N N . ARG A 1 577 ? 8.581 11.168 10.313 1.00 84.38 577 ARG A N 1
ATOM 4294 C CA . ARG A 1 577 ? 9.315 12.335 10.825 1.00 84.38 577 ARG A CA 1
ATOM 4295 C C . ARG A 1 577 ? 8.396 13.183 11.708 1.00 84.38 577 ARG A C 1
ATOM 4297 O O . ARG A 1 577 ? 7.198 13.253 11.446 1.00 84.38 577 ARG A O 1
ATOM 4304 N N . LEU A 1 578 ? 8.934 13.868 12.717 1.00 82.38 578 LEU A N 1
ATOM 4305 C CA . LEU A 1 578 ? 8.120 14.690 13.633 1.00 82.38 578 LEU A CA 1
ATOM 4306 C C . LEU A 1 578 ? 7.577 15.982 12.992 1.00 82.38 578 LEU A C 1
ATOM 4308 O O . LEU A 1 578 ? 6.479 16.420 13.335 1.00 82.38 578 LEU A O 1
ATOM 4312 N N . VAL A 1 579 ? 8.320 16.575 12.052 1.00 80.06 579 VAL A N 1
ATOM 4313 C CA . VAL A 1 579 ? 7.965 17.831 11.367 1.00 80.06 579 VAL A CA 1
ATOM 4314 C C . VAL A 1 579 ? 7.497 17.534 9.941 1.00 80.06 579 VAL A C 1
ATOM 4316 O O . VAL A 1 579 ? 8.261 16.990 9.145 1.00 80.06 579 VAL A O 1
ATOM 4319 N N . ASN A 1 580 ? 6.256 17.914 9.609 1.00 78.19 580 ASN A N 1
ATOM 4320 C CA . ASN A 1 580 ? 5.598 17.636 8.320 1.00 78.19 580 ASN A CA 1
ATOM 4321 C C . ASN A 1 580 ? 5.620 16.126 7.939 1.00 78.19 580 ASN A C 1
ATOM 4323 O O . ASN A 1 580 ? 6.248 15.749 6.940 1.00 78.19 580 ASN A O 1
ATOM 4327 N N . PRO A 1 581 ? 4.988 15.248 8.750 1.00 87.12 581 PRO A N 1
ATOM 4328 C CA . PRO A 1 581 ? 4.947 13.803 8.515 1.00 87.12 581 PRO A CA 1
ATOM 4329 C C . PRO A 1 581 ? 4.308 13.445 7.172 1.00 87.12 581 PRO A C 1
ATOM 4331 O O . PRO A 1 581 ? 3.248 13.938 6.820 1.00 87.12 581 PRO A O 1
ATOM 4334 N N . THR A 1 582 ? 4.910 12.538 6.408 1.00 85.56 582 THR A N 1
ATOM 4335 C CA . THR A 1 582 ? 4.311 12.061 5.149 1.00 85.56 582 THR A CA 1
ATOM 4336 C C . THR A 1 582 ? 3.466 10.803 5.339 1.00 85.56 582 THR A C 1
ATOM 4338 O O . THR A 1 582 ? 2.611 10.496 4.502 1.00 85.56 582 THR A O 1
ATOM 4341 N N . GLN A 1 583 ? 3.674 10.078 6.442 1.00 90.38 583 GLN A N 1
ATOM 4342 C CA . GLN A 1 583 ? 2.929 8.870 6.786 1.00 90.38 583 GLN A CA 1
ATOM 4343 C C . GLN A 1 583 ? 2.614 8.808 8.279 1.00 90.38 583 GLN A C 1
ATOM 4345 O O . GLN A 1 583 ? 3.459 9.134 9.113 1.00 90.38 583 GLN A O 1
ATOM 4350 N N . TYR A 1 584 ? 1.434 8.278 8.604 1.00 93.38 584 TYR A N 1
ATOM 4351 C CA . TYR A 1 584 ? 1.101 7.839 9.956 1.00 93.38 584 TYR A CA 1
ATOM 4352 C C . TYR A 1 584 ? 1.034 6.312 10.029 1.00 93.38 584 TYR A C 1
ATOM 4354 O O . TYR A 1 584 ? 0.556 5.640 9.112 1.00 93.38 584 TYR A O 1
ATOM 4362 N N . CYS A 1 585 ? 1.484 5.777 11.160 1.00 92.38 585 CYS A N 1
ATOM 4363 C CA . CYS A 1 585 ? 1.425 4.376 11.543 1.00 92.38 585 CYS A CA 1
ATOM 4364 C C . CYS A 1 585 ? 0.661 4.264 12.869 1.00 92.38 585 CYS A C 1
ATOM 4366 O O . CYS A 1 585 ? 1.177 4.626 13.930 1.00 92.38 585 CYS A O 1
ATOM 4368 N N . LEU A 1 586 ? -0.569 3.751 12.816 1.00 91.50 586 LEU A N 1
ATOM 4369 C CA . LEU A 1 586 ? -1.462 3.661 13.972 1.00 91.50 586 LEU A CA 1
ATOM 4370 C C . LEU A 1 586 ? -1.728 2.206 14.343 1.00 91.50 586 LEU A C 1
ATOM 4372 O O . LEU A 1 586 ? -2.115 1.399 13.500 1.00 91.50 586 LEU A O 1
ATOM 4376 N N . PHE A 1 587 ? -1.548 1.854 15.618 1.00 86.12 587 PHE A N 1
ATOM 4377 C CA . PHE A 1 587 ? -1.900 0.514 16.086 1.00 86.12 587 PHE A CA 1
ATOM 4378 C C . PHE A 1 587 ? -3.405 0.360 16.369 1.00 86.12 587 PHE A C 1
ATOM 4380 O O . PHE A 1 587 ? -3.986 -0.677 16.049 1.00 86.12 587 PHE A O 1
ATOM 4387 N N . SER A 1 588 ? -4.038 1.364 16.989 1.00 88.75 588 SER A N 1
ATOM 4388 C CA . SER A 1 588 ? -5.460 1.284 17.341 1.00 88.75 588 SER A CA 1
ATOM 4389 C C . SER A 1 588 ? -6.346 1.484 16.115 1.00 88.75 588 SER A C 1
ATOM 4391 O O . SER A 1 588 ? -6.234 2.498 15.428 1.00 88.75 588 SER A O 1
ATOM 4393 N N . GLN A 1 589 ? -7.265 0.545 15.881 1.00 89.81 589 GLN A N 1
ATOM 4394 C CA . GLN A 1 589 ? -8.306 0.701 14.866 1.00 89.81 589 GLN A CA 1
ATOM 4395 C C . GLN A 1 589 ? -9.305 1.806 15.240 1.00 89.81 589 GLN A C 1
ATOM 4397 O O . GLN A 1 589 ? -9.856 2.439 14.350 1.00 89.81 589 GLN A O 1
ATOM 4402 N N . ASP A 1 590 ? -9.500 2.092 16.530 1.00 92.75 590 ASP A N 1
ATOM 4403 C CA . ASP A 1 590 ? -10.444 3.126 16.978 1.00 92.75 590 ASP A CA 1
ATOM 4404 C C . ASP A 1 590 ? -9.968 4.551 16.645 1.00 92.75 590 ASP A C 1
ATOM 4406 O O . ASP A 1 590 ? -10.754 5.483 16.706 1.00 92.75 590 ASP A O 1
ATOM 4410 N N . ARG A 1 591 ? -8.705 4.726 16.226 1.00 94.25 591 ARG A N 1
ATOM 4411 C CA . ARG A 1 591 ? -8.176 5.990 15.679 1.00 94.25 591 ARG A CA 1
ATOM 4412 C C . ARG A 1 591 ? -8.338 6.123 14.156 1.00 94.25 591 ARG A C 1
ATOM 4414 O O . ARG A 1 591 ? -7.819 7.070 13.569 1.00 94.25 591 ARG A O 1
ATOM 4421 N N . LEU A 1 592 ? -8.983 5.157 13.495 1.00 95.19 592 LEU A N 1
ATOM 4422 C CA . LEU A 1 592 ? -9.054 5.056 12.035 1.00 95.19 592 LEU A CA 1
ATOM 4423 C C . LEU A 1 592 ? -10.490 4.839 11.560 1.00 95.19 592 LEU A C 1
ATOM 4425 O O . LEU A 1 592 ? -11.090 3.797 11.826 1.00 95.19 592 LEU A O 1
ATOM 4429 N N . PHE A 1 593 ? -11.004 5.763 10.751 1.00 95.06 593 PHE A N 1
ATOM 4430 C CA . PHE A 1 593 ? -12.299 5.604 10.094 1.00 95.06 593 PHE A CA 1
ATOM 4431 C C . PHE A 1 593 ? -12.183 5.744 8.576 1.00 95.06 593 PHE A C 1
ATOM 4433 O O . PHE A 1 593 ? -11.669 6.734 8.063 1.00 95.06 593 PHE A O 1
ATOM 4440 N N . VAL A 1 594 ? -12.670 4.749 7.833 1.00 96.12 594 VAL A N 1
ATOM 4441 C CA . VAL A 1 594 ? -12.705 4.794 6.366 1.00 96.12 594 VAL A CA 1
ATOM 4442 C C . VAL A 1 594 ? -13.960 5.553 5.950 1.00 96.12 594 VAL A C 1
ATOM 4444 O O . VAL A 1 594 ? -15.058 5.026 6.087 1.00 96.12 594 VAL A O 1
ATOM 4447 N N . SER A 1 595 ? -13.809 6.776 5.435 1.00 93.88 595 SER A N 1
ATOM 4448 C CA . SER A 1 595 ? -14.960 7.599 5.036 1.00 93.88 595 SER A CA 1
ATOM 4449 C C . SER A 1 595 ? -15.390 7.362 3.590 1.00 93.88 595 SER A C 1
ATOM 4451 O O . SER A 1 595 ? -16.584 7.368 3.303 1.00 93.88 595 SER A O 1
ATOM 4453 N N . HIS A 1 596 ? -14.441 7.133 2.676 1.00 95.75 596 HIS A N 1
ATOM 4454 C CA . HIS A 1 596 ? -14.719 7.015 1.241 1.00 95.75 596 HIS A CA 1
ATOM 4455 C C . HIS A 1 596 ? -13.822 5.990 0.537 1.00 95.75 596 HIS A C 1
ATOM 4457 O O . HIS A 1 596 ? -12.653 5.814 0.882 1.00 95.75 596 HIS A O 1
ATOM 4463 N N . LEU A 1 597 ? -14.350 5.381 -0.526 1.00 97.25 597 LEU A N 1
ATOM 4464 C CA . LEU A 1 597 ? -13.606 4.619 -1.525 1.00 97.25 597 LEU A CA 1
ATOM 4465 C C . LEU A 1 597 ? -13.539 5.407 -2.839 1.00 97.25 597 LEU A C 1
ATOM 4467 O O . LEU A 1 597 ? -14.561 5.750 -3.431 1.00 97.25 597 LEU A O 1
ATOM 4471 N N . ILE A 1 598 ? -12.324 5.633 -3.330 1.00 98.25 598 ILE A N 1
ATOM 4472 C CA . ILE A 1 598 ? -12.033 6.189 -4.651 1.00 98.25 598 ILE A CA 1
ATOM 4473 C C . ILE A 1 598 ? -11.654 5.032 -5.578 1.00 98.25 598 ILE A C 1
ATOM 4475 O O . ILE A 1 598 ? -10.648 4.349 -5.364 1.00 98.25 598 ILE A O 1
ATOM 4479 N N . THR A 1 599 ? -12.431 4.841 -6.644 1.00 97.94 599 THR A N 1
ATOM 4480 C CA . THR A 1 599 ? -12.095 3.923 -7.741 1.00 97.94 599 THR A CA 1
ATOM 4481 C C . THR A 1 599 ? -11.682 4.742 -8.957 1.00 97.94 599 THR A C 1
ATOM 4483 O O . THR A 1 599 ? -12.423 5.621 -9.399 1.00 97.94 599 THR A O 1
ATOM 4486 N N . TYR A 1 600 ? -10.498 4.476 -9.505 1.00 97.94 600 TYR A N 1
ATOM 4487 C CA . TYR A 1 600 ? -9.900 5.294 -10.565 1.00 97.94 600 TYR A CA 1
ATOM 4488 C C . TYR A 1 600 ? -9.009 4.471 -11.503 1.00 97.94 600 TYR A C 1
ATOM 4490 O O . TYR A 1 600 ? -8.641 3.337 -11.196 1.00 97.94 600 TYR A O 1
ATOM 4498 N N . HIS A 1 601 ? -8.630 5.043 -12.645 1.00 95.69 601 HIS A N 1
ATOM 4499 C CA . HIS A 1 601 ? -7.683 4.446 -13.585 1.00 95.69 601 HIS A CA 1
ATOM 4500 C C . HIS A 1 601 ? -6.598 5.441 -14.022 1.00 95.69 601 HIS A C 1
ATOM 4502 O O . HIS A 1 601 ? -6.831 6.649 -14.100 1.00 95.69 601 HIS A O 1
ATOM 4508 N N . VAL A 1 602 ? -5.403 4.920 -14.325 1.00 93.38 602 VAL A N 1
ATOM 4509 C CA . VAL A 1 602 ? -4.302 5.696 -14.920 1.00 93.38 602 VAL A CA 1
ATOM 4510 C C . VAL A 1 602 ? -4.458 5.662 -16.439 1.00 93.38 602 VAL A C 1
ATOM 4512 O O . VAL A 1 602 ? -4.445 4.591 -17.049 1.00 93.38 602 VAL A O 1
ATOM 4515 N N . ARG A 1 603 ? -4.621 6.830 -17.057 1.00 87.88 603 ARG A N 1
ATOM 4516 C CA . ARG A 1 603 ? -4.719 7.001 -18.509 1.00 87.88 603 ARG A CA 1
ATOM 4517 C C . ARG A 1 603 ? -3.331 6.952 -19.142 1.00 87.88 603 ARG A C 1
ATOM 4519 O O . ARG A 1 603 ? -2.384 7.545 -18.632 1.00 87.88 603 ARG A O 1
ATOM 4526 N N . LYS A 1 604 ? -3.226 6.305 -20.306 1.00 77.31 604 LYS A N 1
ATOM 4527 C CA . LYS A 1 604 ? -2.083 6.508 -21.205 1.00 77.31 604 LYS A CA 1
ATOM 4528 C C . LYS A 1 604 ? -2.264 7.846 -21.911 1.00 77.31 604 LYS A C 1
ATOM 4530 O O . LYS A 1 604 ? -3.259 8.025 -22.610 1.00 77.31 604 LYS A O 1
ATOM 4535 N N . GLN A 1 605 ? -1.315 8.755 -21.730 1.00 75.31 605 GLN A N 1
ATOM 4536 C CA . GLN A 1 605 ? -1.241 9.979 -22.516 1.00 75.31 605 GLN A CA 1
ATOM 4537 C C . GLN A 1 605 ? -0.501 9.721 -23.832 1.00 75.31 605 GLN A C 1
ATOM 4539 O O . GLN A 1 605 ? 0.394 8.879 -23.878 1.00 75.31 605 GLN A O 1
ATOM 4544 N N . LYS A 1 606 ? -0.922 10.404 -24.904 1.00 64.25 606 LYS A N 1
ATOM 4545 C CA . LYS A 1 606 ? -0.216 10.388 -26.197 1.00 64.25 606 LYS A CA 1
ATOM 4546 C C . LYS A 1 606 ? 0.902 11.429 -26.216 1.00 64.25 606 LYS A C 1
ATOM 4548 O O . LYS A 1 606 ? 2.024 11.099 -26.575 1.00 64.25 606 LYS A O 1
ATOM 4553 N N . ASP A 1 607 ? 0.580 12.634 -25.746 1.00 65.94 607 ASP A N 1
ATOM 4554 C CA . ASP A 1 607 ? 1.442 13.823 -25.838 1.00 65.94 607 ASP A CA 1
ATOM 4555 C C . ASP A 1 607 ? 1.886 14.341 -24.451 1.00 65.94 607 ASP A C 1
ATOM 4557 O O . ASP A 1 607 ? 2.707 15.247 -24.334 1.00 65.94 607 ASP A O 1
ATOM 4561 N N . GLY A 1 608 ? 1.346 13.758 -23.375 1.00 56.44 608 GLY A N 1
ATOM 4562 C CA . GLY A 1 608 ? 1.774 14.004 -21.998 1.00 56.44 608 GLY A CA 1
ATOM 4563 C C . GLY A 1 608 ? 2.978 13.142 -21.611 1.00 56.44 608 GLY A C 1
ATOM 4564 O O . GLY A 1 608 ? 3.067 11.980 -22.009 1.00 56.44 608 GLY A O 1
ATOM 4565 N N . GLY A 1 609 ? 3.889 13.704 -20.808 1.00 67.19 609 GLY A N 1
ATOM 4566 C CA . GLY A 1 609 ? 5.053 12.985 -20.276 1.00 67.19 609 GLY A CA 1
ATOM 4567 C C . GLY A 1 609 ? 4.677 11.750 -19.439 1.00 67.19 609 GLY A C 1
ATOM 4568 O O . GLY A 1 609 ? 3.520 11.579 -19.073 1.00 67.19 609 GLY A O 1
ATOM 4569 N N . PRO A 1 610 ? 5.632 10.864 -19.107 1.00 81.69 610 PRO A N 1
ATOM 4570 C CA . PRO A 1 610 ? 5.322 9.624 -18.399 1.00 81.69 610 PRO A CA 1
ATOM 4571 C C . PRO A 1 610 ? 4.645 9.897 -17.049 1.00 81.69 610 PRO A C 1
ATOM 4573 O O . PRO A 1 610 ? 5.074 10.769 -16.292 1.00 81.69 610 PRO A O 1
ATOM 4576 N N . PHE A 1 611 ? 3.615 9.106 -16.726 1.00 84.19 611 PHE A N 1
ATOM 4577 C CA . PHE A 1 611 ? 2.807 9.256 -15.508 1.00 84.19 611 PHE A CA 1
ATOM 4578 C C . PHE A 1 611 ? 3.650 9.368 -14.227 1.00 84.19 611 PHE A C 1
ATOM 4580 O O . PHE A 1 611 ? 3.323 10.165 -13.355 1.00 84.19 611 PHE A O 1
ATOM 4587 N N . THR A 1 612 ? 4.750 8.616 -14.131 1.00 78.44 612 THR A N 1
ATOM 4588 C CA . THR A 1 612 ? 5.699 8.673 -13.010 1.00 78.44 612 THR A CA 1
ATOM 4589 C C . THR A 1 612 ? 6.280 10.074 -12.805 1.00 78.44 612 THR A C 1
ATOM 4591 O O . THR A 1 612 ? 6.283 10.569 -11.682 1.00 78.44 612 THR A O 1
ATOM 4594 N N . ARG A 1 613 ? 6.686 10.761 -13.882 1.00 80.88 613 ARG A N 1
ATOM 4595 C CA . ARG A 1 613 ? 7.231 12.129 -13.837 1.00 80.88 613 ARG A CA 1
ATOM 4596 C C . ARG A 1 613 ? 6.184 13.141 -13.374 1.00 80.88 613 ARG A C 1
ATOM 4598 O O . ARG A 1 613 ? 6.480 13.990 -12.534 1.00 80.88 613 ARG A O 1
ATOM 4605 N N . GLU A 1 614 ? 4.960 13.047 -13.891 1.00 85.25 614 GLU A N 1
ATOM 4606 C CA . GLU A 1 614 ? 3.873 13.949 -13.487 1.00 85.25 614 GLU A CA 1
ATOM 4607 C C . GLU A 1 614 ? 3.355 13.668 -12.072 1.00 85.25 614 GLU A C 1
ATOM 4609 O O . GLU A 1 614 ? 2.990 14.605 -11.362 1.00 85.25 614 GLU A O 1
ATOM 4614 N N . LEU A 1 615 ? 3.397 12.412 -11.618 1.00 85.25 615 LEU A N 1
ATOM 4615 C CA . LEU A 1 615 ? 3.117 12.046 -10.232 1.00 85.25 615 LEU A CA 1
ATOM 4616 C C . LEU A 1 615 ? 4.153 12.654 -9.278 1.00 85.25 615 LEU A C 1
ATOM 4618 O O . LEU A 1 615 ? 3.762 13.331 -8.328 1.00 85.25 615 LEU A O 1
ATOM 4622 N N . SER A 1 616 ? 5.453 12.508 -9.557 1.00 77.94 616 SER A N 1
ATOM 4623 C CA . SER A 1 616 ? 6.511 13.139 -8.753 1.00 77.94 616 SER A CA 1
ATOM 4624 C C . SER A 1 616 ? 6.342 14.661 -8.694 1.00 77.94 616 SER A C 1
ATOM 4626 O O . SER A 1 616 ? 6.353 15.243 -7.610 1.00 77.94 616 SER A O 1
ATOM 4628 N N . ARG A 1 617 ? 6.064 15.312 -9.834 1.00 82.50 617 ARG A N 1
ATOM 4629 C CA . ARG A 1 617 ? 5.760 16.754 -9.898 1.00 82.50 617 ARG A CA 1
ATOM 4630 C C . ARG A 1 617 ? 4.518 17.152 -9.098 1.00 82.50 617 ARG A C 1
ATOM 4632 O O . ARG A 1 617 ? 4.469 18.266 -8.582 1.00 82.50 617 ARG A O 1
ATOM 4639 N N . ALA A 1 618 ? 3.483 16.314 -9.039 1.00 81.38 618 ALA A N 1
ATOM 4640 C CA . ALA A 1 618 ? 2.282 16.588 -8.248 1.00 81.38 618 ALA A CA 1
ATOM 4641 C C . ALA A 1 618 ? 2.563 16.468 -6.739 1.00 81.38 618 ALA A C 1
ATOM 4643 O O . ALA A 1 618 ? 2.179 17.351 -5.975 1.00 81.38 618 ALA A O 1
ATOM 4644 N N . VAL A 1 619 ? 3.296 15.430 -6.321 1.00 77.25 619 VAL A N 1
ATOM 4645 C CA . VAL A 1 619 ? 3.682 15.204 -4.918 1.00 77.25 619 VAL A CA 1
ATOM 4646 C C . VAL A 1 619 ? 4.617 16.301 -4.398 1.00 77.25 619 VAL A C 1
ATOM 4648 O O . VAL A 1 619 ? 4.376 16.822 -3.311 1.00 77.25 619 VAL A O 1
ATOM 4651 N N . VAL A 1 620 ? 5.627 16.718 -5.174 1.00 76.50 620 VAL A N 1
ATOM 4652 C CA . VAL A 1 620 ? 6.524 17.830 -4.794 1.00 76.50 620 VAL A CA 1
ATOM 4653 C C . VAL A 1 620 ? 5.728 19.120 -4.583 1.00 76.50 620 VAL A C 1
ATOM 4655 O O . VAL A 1 620 ? 5.805 19.714 -3.508 1.00 76.50 620 VAL A O 1
ATOM 4658 N N . ARG A 1 621 ? 4.866 19.491 -5.541 1.00 80.88 621 ARG A N 1
ATOM 4659 C CA . ARG A 1 621 ? 3.992 20.670 -5.421 1.00 80.88 621 ARG A CA 1
ATOM 4660 C C . ARG A 1 621 ? 3.041 20.587 -4.223 1.00 80.88 621 ARG A C 1
ATOM 4662 O O . ARG A 1 621 ? 2.719 21.623 -3.648 1.00 80.88 621 ARG A O 1
ATOM 4669 N N . ALA A 1 622 ? 2.565 19.399 -3.842 1.00 74.81 622 ALA A N 1
ATOM 4670 C CA . ALA A 1 622 ? 1.752 19.221 -2.635 1.00 74.81 622 ALA A CA 1
ATOM 4671 C C . ALA A 1 622 ? 2.569 19.500 -1.359 1.00 74.81 622 ALA A C 1
ATOM 4673 O O . ALA A 1 622 ? 2.145 20.297 -0.523 1.00 74.81 622 ALA A O 1
ATOM 4674 N N . GLY A 1 623 ? 3.772 18.924 -1.253 1.00 70.25 623 GLY A N 1
ATOM 4675 C CA . GLY A 1 623 ? 4.676 19.136 -0.116 1.00 70.25 623 GLY A CA 1
ATOM 4676 C C . GLY A 1 623 ? 5.263 20.552 -0.027 1.00 70.25 623 GLY A C 1
ATOM 4677 O O . GLY A 1 623 ? 5.658 20.992 1.050 1.00 70.25 623 GLY A O 1
ATOM 4678 N N . GLU A 1 624 ? 5.331 21.295 -1.131 1.00 74.38 624 GLU A N 1
ATOM 4679 C CA . GLU A 1 624 ? 5.644 22.732 -1.131 1.00 74.38 624 GLU A CA 1
ATOM 4680 C C . GLU A 1 624 ? 4.486 23.580 -0.598 1.00 74.38 624 GLU A C 1
ATOM 4682 O O . GLU A 1 624 ? 4.727 24.488 0.195 1.00 74.38 624 GLU A O 1
ATOM 4687 N N . ARG A 1 625 ? 3.236 23.284 -0.989 1.00 73.94 625 ARG A N 1
ATOM 4688 C CA . ARG A 1 625 ? 2.053 23.989 -0.460 1.00 73.94 625 ARG A CA 1
ATOM 4689 C C . ARG A 1 625 ? 1.894 23.764 1.042 1.00 73.94 625 ARG A C 1
ATOM 4691 O O . ARG A 1 625 ? 1.696 24.737 1.761 1.00 73.94 625 ARG A O 1
ATOM 4698 N N . ALA A 1 626 ? 2.069 22.525 1.509 1.00 66.38 626 ALA A N 1
ATOM 4699 C CA . ALA A 1 626 ? 2.063 22.199 2.936 1.00 66.38 626 ALA A CA 1
ATOM 4700 C C . ALA A 1 626 ? 3.135 22.996 3.707 1.00 66.38 626 ALA A C 1
ATOM 4702 O O . ALA A 1 626 ? 2.818 23.687 4.672 1.00 66.38 626 ALA A O 1
ATOM 4703 N N . ARG A 1 627 ? 4.387 23.003 3.223 1.00 65.38 627 ARG A N 1
ATOM 4704 C CA . ARG A 1 627 ? 5.486 23.748 3.868 1.00 65.38 627 ARG A CA 1
ATOM 4705 C C . ARG A 1 627 ? 5.296 25.265 3.857 1.00 65.38 627 ARG A C 1
ATOM 4707 O O . ARG A 1 627 ? 5.590 25.899 4.858 1.00 65.38 627 ARG A O 1
ATOM 4714 N N . LYS A 1 628 ? 4.773 25.852 2.774 1.00 64.69 628 LYS A N 1
ATOM 4715 C CA . LYS A 1 628 ? 4.471 27.297 2.717 1.00 64.69 628 LYS A CA 1
ATOM 4716 C C . LYS A 1 628 ? 3.332 27.721 3.651 1.00 64.69 628 LYS A C 1
ATOM 4718 O O . LYS A 1 628 ? 3.251 28.900 3.970 1.00 64.69 628 LYS A O 1
ATOM 4723 N N . ARG A 1 629 ? 2.460 26.793 4.062 1.00 60.50 629 ARG A N 1
ATOM 4724 C CA . ARG A 1 629 ? 1.360 27.046 5.009 1.00 60.50 629 ARG A CA 1
ATOM 4725 C C . ARG A 1 629 ? 1.742 26.808 6.471 1.00 60.50 629 ARG A C 1
ATOM 4727 O O . ARG A 1 629 ? 1.152 27.447 7.320 1.00 60.50 629 ARG A O 1
ATOM 4734 N N . GLY A 1 630 ? 2.729 25.951 6.749 1.00 46.78 630 GLY A N 1
ATOM 4735 C CA . GLY A 1 630 ? 3.305 25.747 8.091 1.00 46.78 630 GLY A CA 1
ATOM 4736 C C . GLY A 1 630 ? 4.543 26.605 8.403 1.00 46.78 630 GLY A C 1
ATOM 4737 O O . GLY A 1 630 ? 5.298 26.270 9.311 1.00 46.78 630 GLY A O 1
ATOM 4738 N N . LEU A 1 631 ? 4.794 27.647 7.602 1.00 34.78 631 LEU A N 1
ATOM 4739 C CA . LEU A 1 631 ? 5.799 28.703 7.827 1.00 34.78 631 LEU A CA 1
ATOM 4740 C C . LEU A 1 631 ? 5.138 30.081 8.061 1.00 34.78 631 LEU A C 1
ATOM 4742 O O . LEU A 1 631 ? 5.818 31.107 8.045 1.00 34.78 631 LEU A O 1
ATOM 4746 N N . LEU A 1 632 ? 3.815 30.075 8.243 1.00 30.62 632 LEU A N 1
ATOM 4747 C CA . LEU A 1 632 ? 2.961 31.154 8.738 1.00 30.62 632 LEU A CA 1
ATOM 4748 C C . LEU A 1 632 ? 2.311 30.670 10.042 1.00 30.62 632 LEU A C 1
ATOM 4750 O O . LEU A 1 632 ? 1.988 31.552 10.863 1.00 30.62 632 LEU A O 1
#

Radius of gyration: 32.51 Å; chains: 1; bounding box: 86×75×106 Å

Sequence (632 aa):
TRKSLGGSFSHVSGSKTIKQKKRVLDKYRGLRGMLLRKPEDQKTLKALAAVRAELGEGEEDQALLKEIQATEALAAGLAAARRGDFPVAAERLEEAAAGGERAGAAAAEAHLSMAHSRFSTVLTEGRRSGRRVQRGTEAGPSGGLQRAEAACRDAASKALAAAATARRRLAEDPAGKWTKKDADEDRRRLDEVDRSARMLLQKLEEASSQPPPSGDDVPRGQILVCGADGALPVEDDDGSSDDSGVESDAGAEQLEAEPQHDAKKKKAKESIVRIFSLWDTDGDGQISQSELTFVLLKIGFDEETVAELFHAVDVDGNGRVDYNEFFDWVFGGKSVGIPGLSPPSPEPVAEEQGGLEEVREVLLQDQRLGRHGASAAAGDAEDAGTEPAEAKQQPALSNCKTGVLVDAAVSSLVPSESARHPDRAEAGAALVKHAADSLQGSLSAASDRELVKGLFFDSMPTTHISVDRIEAVAQPDLLKRFLAKVAEDRSCVEATFHGTKEEAVPAILSGGLSTRHCSVGLYGSGAYVGTHAGLAHKYTLPNGRGRRHMLVVLVDVGPEVVEGKRGKRHKKTAVDRLVNPTQYCLFSQDRLFVSHLITYHVRKQKDGGPFTRELSRAVVRAGERARKRGLL

pLDDT: mean 70.49, std 22.36, range [24.84, 98.25]

Secondary structure (DSSP, 8-state):
--S---------TT---HHHHHHHHHHHHHHHHHHHH-TT-HHHHHHHHHHHHH--SSHHHHHHHHHHHHHHHHHHHHHHHHTT-HHHHHHHHHHHHHH-SSSHHHHHHHHHHHHHHHHHHHHHHHHHHHHHHTTTS-SS--HHHHHHHHHHHHHHHHHHHHHHHHHHHHHH-TT--S-HHHHHHHHHHHHHHHHHHHHHHHHHHHHHHSPPPPTT---S-----------PPP------------------------S-SHHHHHHHHHHHHHHHHHH-SS-SSEEEHHHHHHHHHHHT--HHHHHHHHHHH-SS-SSEEEHHHHHHHHHS----S-TT--PPP------------TTSSSSS---S------------------------PPP-GGGS-HHHHHHHHHHHPPPGGGSSSHHHHHHHHHHHHHHHHHHHT---TTHHHHHHHHHHHTSS-TTTEEEEEEEE---HHHHHHHHHHHHHHT--EEEEEEEE-GGGHHHHHHH---GGG----SS-SSEEEESSHHHHGGGPPP-TTSEEEEEEEEEE--S-EEE--TT---SSEEES-SSS-SEEEES-GGGEEEEEEEEEEEPPPSSSPPHHHHHHHHHHHHHHHHHHHTT-

InterPro domains:
  IPR002048 EF-hand domain [PF13499] (270-329)
  IPR002048 EF-hand domain [PS50222] (267-302)
  IPR002048 EF-hand domain [PS50222] (303-336)
  IPR002048 EF-hand domain [SM00054] (271-299)
  IPR002048 EF-hand domain [SM00054] (305-333)
  IPR002048 EF-hand domain [cd00051] (274-330)
  IPR011992 EF-hand domain pair [SSF47473] (261-332)
  IPR012317 Poly(ADP-ribose) polymerase, catalytic domain [PF00644] (461-559)
  IPR018247 EF-Hand 1, calcium-binding site [PS00018] (280-292)
  IPR018247 EF-Hand 1, calcium-binding site [PS00018] (314-326)
  IPR051712 Mono-ADP-ribosyltransferase and antiviral protein [PTHR45740] (450-601)

Organism: NCBI:txid311494

Foldseek 3Di:
DPDDDDDDDDDPPDDDDPVVVVVLVVQLVVLLVVCLVPLPPPVSVVSLVVSLVVADDDPVSVQVNLQSQLSNLQSQLLVCVVVVVNVSNLVSLVSNLVRHLPSLLSSLLSLLVQLLVLLLQLVVQLVVQLVCVVVVNDDDRPPSNVVSLVSSLVSLVSSLVSLVSNVVSLVPVVPPPDDPVRSVVSNVSSVQSNVSSVVSNVVSVVVVPDDRDDDPDDDPDDDDNSDPDDDDDDDDDDDDDDDDDDDDDDDDDDDDDDDPPVVVVVVVVVVLVVVQVVQPPVPPQWHALVSQQVVVVVVPDDPVVSVLVQVLLPPVPPRIHHSVSSCCVQPVPPPPPDPPDDHDDDDDDDDDDDDDPPPPPPPPPPDDDDDDDDDDDDDDDDDDDDDDDDDDDPPDLLPDDLVVLLVLLLVLADQLLPDLFSLQLVLLSVLSNQVSVVVVVDHPPPVNVVSVVCQQQLQAQPVFKDWPDKFWADDPSLSSLLSNVSSVQSYTKGWWKAWAEPVCVVVCSHPNFWLVRDDADQFESAGKTFSYNLVNVVHWDQDPVQKTKMWTKIFRQGPDEDDGHGHHHDCHWHFVDPHSGGMTGHHDSSRIDGTIMTIMHGHDDPPDDDSVVSSVVSNVSSSVVRVVSNVD